Protein AF-A0A0N4UWR4-F1 (afdb_monomer)

Sequence (486 aa):
MHAILGYVKGESNFTDGTDIEYLQMYGLVGSEDEMSLEKPCYGIFPELVDRVPCSDSEFQVHVCRSNALYTENLALHYEKTNKKCPAPPIGFNDYKSIRAIAAEYSASEYCIYKFEEVDYESGIWFNKFEALCQKVNGNLLSVGNKEEDVFLRELLFPSFQSERKMTGITRIPLGLIYYNGEVFDFTDGTGGEYVVKQVLMNNPMRLSDTYDSNRDYYQMVRCGKEHTTAVCKVPLPSREVNNTTACLLPNSEEYYAYSALINVDHGKEFYCLYDAEFLKPRSMKEAEQFCQNDFHGHLLSVGNRYELNFLSNYLFESYASMKTSSKLYDARPLGVLRTENETAYTDKITDVKYTLYREENELNVLDYDGQCLILARHSKMQRDPLIAWPVTLSIFGLLIICFRYTLTKKTLLQPVYYRCFSAVYYASVPEEGLRKRGRSKSTMDDLTSRASQYTTTETEFETVNEEFYTDDKENGSRSERSNEDI

InterPro domains:
  IPR016186 C-type lectin-like/link domain superfamily [G3DSA:3.10.100.10] (262-385)
  IPR016187 C-type lectin fold [SSF56436] (110-234)
  IPR016187 C-type lectin fold [SSF56436] (279-377)

Foldseek 3Di:
DKEWFQDWPPDQARPVRHGCVVCVVVVQRDPDDPDDPFIWTWMDDPPDIHTHGPPDPPHPDYDDDPPPPPLVVQVVVQVVPPDDQDDQDPPLVQFPDWDWTWDDDPHFTKIKTKTFGDDDPAFDFQVVLQVVLVSSVWGFADDQADVSLVVVLCVVQPDDDPPPPVPDWAKEWGQWDDDDHDTAAGPGFHGRVRLVVQACVVDVPAADWIDTNPPSHTDHDPRRDHHRMTMTIHTRQDDDPPPPPDQDDDDDPFWDKDWDWDAPPRNPDTDIDIDIGGPDDDDQVVVQVCCCPRRVHGFADDQDDVSLVVCCVPVDDDLVVVVVDPDQKDKGWGQWFDDPVDIDGPRNPGDCVRVVVCCVPHDQWDDDPVGTIMRMDGSVVPPPVVVVVVLVVVLVVLVVVLVVVPVVDPDDDPPSVVVSVVVSVVVPDDPVNVVVVPDDPVVVVVVVVVVVVVVVPPPPPPDDDDDDDDDDDDDDDDDDDDDDDD

Radius of gyration: 32.67 Å; Cα contacts (8 Å, |Δi|>4): 574; chains: 1; bounding box: 105×72×72 Å

Mean predicted aligned error: 18.52 Å

Organism: Enterobius vermicularis (NCBI:txid51028)

Structure (mmCIF, N/CA/C/O backbone):
data_AF-A0A0N4UWR4-F1
#
_entry.id   AF-A0A0N4UWR4-F1
#
loop_
_atom_site.group_PDB
_atom_site.id
_atom_site.type_symbol
_atom_site.label_atom_id
_atom_site.label_alt_id
_atom_site.label_comp_id
_atom_site.label_asym_id
_atom_site.label_entity_id
_atom_site.label_seq_id
_atom_site.pdbx_PDB_ins_code
_atom_site.Cartn_x
_atom_site.Cartn_y
_atom_site.Cartn_z
_atom_site.occupancy
_atom_site.B_iso_or_equiv
_atom_site.auth_seq_id
_atom_site.auth_comp_id
_atom_site.auth_asym_id
_atom_site.auth_atom_id
_atom_site.pdbx_PDB_model_num
ATOM 1 N N . MET A 1 1 ? 37.417 24.104 -13.036 1.00 53.06 1 MET A N 1
ATOM 2 C CA . MET A 1 1 ? 37.926 22.747 -13.333 1.00 53.06 1 MET A CA 1
ATOM 3 C C . MET A 1 1 ? 37.231 22.321 -14.608 1.00 53.06 1 MET A C 1
ATOM 5 O O . MET A 1 1 ? 36.008 22.324 -14.610 1.00 53.06 1 MET A O 1
ATOM 9 N N . HIS A 1 2 ? 37.981 22.099 -15.685 1.00 58.38 2 HIS A N 1
ATOM 10 C CA . HIS A 1 2 ? 37.430 21.878 -17.025 1.00 58.38 2 HIS A CA 1
ATOM 11 C C . HIS A 1 2 ? 37.670 20.426 -17.430 1.00 58.38 2 HIS A C 1
ATOM 13 O O . HIS A 1 2 ? 38.768 19.906 -17.219 1.00 58.38 2 HIS A O 1
ATOM 19 N N . ALA A 1 3 ? 36.650 19.785 -17.990 1.00 63.19 3 ALA A N 1
ATOM 20 C CA . ALA A 1 3 ? 36.700 18.399 -18.439 1.00 63.19 3 ALA A CA 1
ATOM 21 C C . ALA A 1 3 ? 36.298 18.316 -19.912 1.00 63.19 3 ALA A C 1
ATOM 23 O O . ALA A 1 3 ? 35.314 18.936 -20.308 1.00 63.19 3 ALA A O 1
ATOM 24 N N . ILE A 1 4 ? 37.020 17.534 -20.715 1.00 67.19 4 ILE A N 1
ATOM 25 C CA . ILE A 1 4 ? 36.624 17.263 -22.104 1.00 67.19 4 ILE A CA 1
ATOM 26 C C . ILE A 1 4 ? 35.508 16.214 -22.103 1.00 67.19 4 ILE A C 1
ATOM 28 O O . ILE A 1 4 ? 35.679 15.123 -21.556 1.00 67.19 4 ILE A O 1
ATOM 32 N N . LEU A 1 5 ? 34.393 16.520 -22.765 1.00 68.12 5 LEU A N 1
ATOM 33 C CA . LEU A 1 5 ? 33.488 15.502 -23.282 1.00 68.12 5 LEU A CA 1
ATOM 34 C C . LEU A 1 5 ? 34.147 14.873 -24.503 1.00 68.12 5 LEU A C 1
ATOM 36 O O . LEU A 1 5 ? 34.461 15.569 -25.470 1.00 68.12 5 LEU A O 1
ATOM 40 N N . GLY A 1 6 ? 34.335 13.556 -24.478 1.00 69.88 6 GLY A N 1
ATOM 41 C CA . GLY A 1 6 ? 34.806 12.814 -25.641 1.00 69.88 6 GLY A CA 1
ATOM 42 C C . GLY A 1 6 ? 33.752 12.822 -26.744 1.00 69.88 6 GLY A C 1
ATOM 43 O O . GLY A 1 6 ? 32.998 11.870 -26.866 1.00 69.88 6 GLY A O 1
ATOM 44 N N . TYR A 1 7 ? 33.662 13.895 -27.526 1.00 69.00 7 TYR A N 1
ATOM 45 C CA . TYR A 1 7 ? 32.809 14.002 -28.706 1.00 69.00 7 TYR A CA 1
ATOM 46 C C . TYR A 1 7 ? 33.581 14.682 -29.839 1.00 69.00 7 TYR A C 1
ATOM 48 O O . TYR A 1 7 ? 34.192 15.734 -29.646 1.00 69.00 7 TYR A O 1
ATOM 56 N N . VAL A 1 8 ? 33.550 14.072 -31.025 1.00 65.69 8 VAL A N 1
ATOM 57 C CA . VAL A 1 8 ? 34.263 14.532 -32.220 1.00 65.69 8 VAL A CA 1
ATOM 58 C C . VAL A 1 8 ? 33.246 15.054 -33.239 1.00 65.69 8 VAL A C 1
ATOM 60 O O . VAL A 1 8 ? 32.383 14.301 -33.692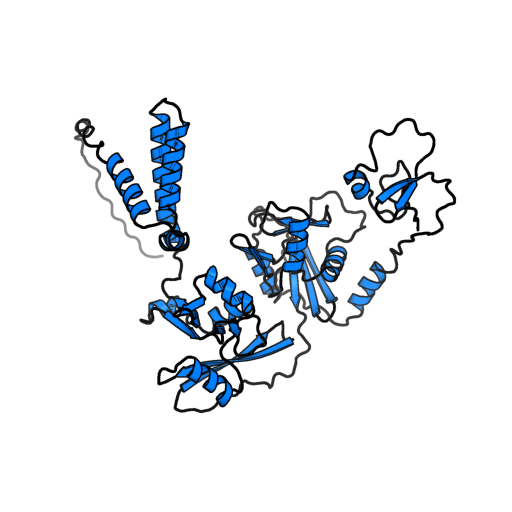 1.00 65.69 8 VAL A O 1
ATOM 63 N N . LYS A 1 9 ? 33.356 16.331 -33.651 1.00 63.97 9 LYS A N 1
ATOM 64 C CA . LYS A 1 9 ? 32.460 16.918 -34.673 1.00 63.97 9 LYS A CA 1
ATOM 65 C C . LYS A 1 9 ? 32.416 16.036 -35.929 1.00 63.97 9 LYS A C 1
ATOM 67 O O . LYS A 1 9 ? 33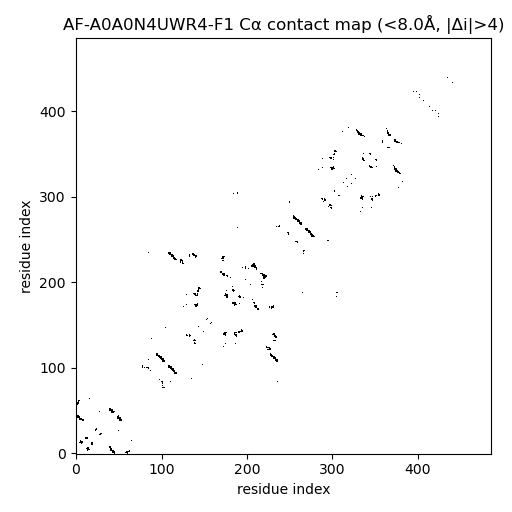.444 15.811 -36.579 1.00 63.97 9 LYS A O 1
ATOM 72 N N . GLY A 1 10 ? 31.202 15.609 -36.281 1.00 67.38 10 GLY A N 1
ATOM 73 C CA . GLY A 1 10 ? 30.898 14.771 -37.444 1.00 67.38 10 GLY A CA 1
ATOM 74 C C . GLY A 1 10 ? 30.574 13.310 -37.119 1.00 67.38 10 GLY A C 1
ATOM 75 O O . GLY A 1 10 ? 30.128 12.598 -38.012 1.00 67.38 10 GLY A O 1
ATOM 76 N N . GLU A 1 11 ? 30.756 12.866 -35.874 1.00 72.94 11 GLU A N 1
ATOM 77 C CA . GLU A 1 11 ? 30.275 11.557 -35.414 1.00 72.94 11 GLU A CA 1
ATOM 78 C C . GLU A 1 11 ? 28.855 11.675 -34.830 1.00 72.94 11 GLU A C 1
ATOM 80 O O . GLU A 1 11 ? 28.430 12.760 -34.418 1.00 72.94 11 GLU A O 1
ATOM 85 N N . SER A 1 12 ? 28.105 10.569 -34.816 1.00 71.31 12 SER A N 1
ATOM 86 C CA . SER A 1 12 ? 26.769 10.481 -34.201 1.00 71.31 12 SER A CA 1
ATOM 87 C C . SER A 1 12 ? 26.813 10.185 -32.700 1.00 71.31 12 SER A C 1
ATOM 89 O O . SER A 1 12 ? 25.790 10.266 -32.031 1.00 71.31 12 SER A O 1
ATOM 91 N N . ASN A 1 13 ? 27.981 9.818 -32.173 1.00 75.06 13 ASN A N 1
ATOM 92 C CA . ASN A 1 13 ? 28.151 9.315 -30.816 1.00 75.06 13 ASN A CA 1
ATOM 93 C C . ASN A 1 13 ? 29.318 10.046 -30.132 1.00 75.06 13 ASN A C 1
ATOM 95 O O . ASN A 1 13 ? 30.238 10.540 -30.787 1.00 75.06 13 ASN A O 1
ATOM 99 N N . PHE A 1 14 ? 29.309 10.061 -28.803 1.00 79.56 14 PHE A N 1
ATOM 100 C CA . PHE A 1 14 ? 30.506 10.269 -27.996 1.00 79.56 14 PHE A CA 1
ATOM 101 C C . PHE A 1 14 ? 31.520 9.131 -28.244 1.00 79.56 14 PHE A C 1
ATOM 103 O O . PHE A 1 14 ? 31.158 8.018 -28.628 1.00 79.56 14 PHE A O 1
ATOM 110 N N . THR A 1 15 ? 32.799 9.368 -27.952 1.00 72.38 15 THR A N 1
ATOM 111 C CA . THR A 1 15 ? 33.900 8.398 -28.093 1.00 72.38 15 THR A CA 1
ATOM 112 C C . THR A 1 15 ? 33.781 7.194 -27.151 1.00 72.38 15 THR A C 1
ATOM 114 O O . THR A 1 15 ? 34.533 6.235 -27.300 1.00 72.38 15 THR A O 1
ATOM 117 N N . ASP A 1 16 ? 32.872 7.233 -26.168 1.00 67.44 16 ASP A N 1
ATOM 118 C CA . ASP A 1 16 ? 32.502 6.084 -25.324 1.00 67.44 16 ASP A CA 1
ATOM 119 C C . ASP A 1 16 ? 31.336 5.251 -25.904 1.00 67.44 16 ASP A C 1
ATOM 121 O O . ASP A 1 16 ? 30.932 4.255 -25.302 1.00 67.44 16 ASP A O 1
ATOM 125 N N . GLY A 1 17 ? 30.806 5.648 -27.066 1.00 66.88 17 GLY A N 1
ATOM 126 C CA . GLY A 1 17 ? 29.684 5.019 -27.759 1.00 66.88 17 GLY A CA 1
ATOM 127 C C . GLY A 1 17 ? 28.301 5.577 -27.404 1.00 66.88 17 GLY A C 1
ATOM 128 O O . GLY A 1 17 ? 27.335 5.187 -28.060 1.00 66.88 17 GLY A O 1
ATOM 129 N N . THR A 1 18 ? 28.178 6.481 -26.426 1.00 70.88 18 THR A N 1
ATOM 130 C CA . THR A 1 18 ? 26.892 7.097 -26.036 1.00 70.88 18 THR A CA 1
ATOM 131 C C . THR A 1 18 ? 26.340 7.992 -27.153 1.00 70.88 18 THR A C 1
ATOM 133 O O . THR A 1 18 ? 27.110 8.629 -27.866 1.00 70.88 18 THR A O 1
ATOM 136 N N . ASP A 1 19 ? 25.018 8.068 -27.315 1.00 73.75 19 ASP A N 1
ATOM 137 C CA . ASP A 1 19 ? 24.369 8.961 -28.289 1.00 73.75 19 ASP A CA 1
ATOM 138 C C . ASP A 1 19 ? 24.521 10.447 -27.892 1.00 73.75 19 ASP A C 1
ATOM 140 O O . ASP A 1 19 ? 24.552 10.788 -26.707 1.00 73.75 19 ASP A O 1
ATOM 144 N N . ILE A 1 20 ? 24.610 11.338 -28.882 1.00 74.81 20 ILE A N 1
ATOM 145 C CA . ILE A 1 20 ? 24.689 12.795 -28.704 1.00 74.81 20 ILE A CA 1
ATOM 146 C C . ILE A 1 20 ? 23.323 13.498 -28.707 1.00 74.81 20 ILE A C 1
ATOM 148 O O . ILE A 1 20 ? 23.298 14.727 -28.611 1.00 74.81 20 ILE A O 1
ATOM 152 N N . GLU A 1 21 ? 22.201 12.772 -28.804 1.00 76.75 21 GLU A N 1
ATOM 153 C CA . GLU A 1 21 ? 20.834 13.329 -28.846 1.00 76.75 21 GLU A CA 1
ATOM 154 C C . GLU A 1 21 ? 20.585 14.381 -27.743 1.00 76.75 21 GLU A C 1
ATOM 156 O O . GLU A 1 21 ? 19.974 15.418 -28.000 1.00 76.75 21 GLU A O 1
ATOM 161 N N . TYR A 1 22 ? 21.162 14.202 -26.546 1.00 70.31 22 TYR A N 1
ATOM 162 C CA . TYR A 1 22 ? 21.140 15.215 -25.481 1.00 70.31 22 TYR A CA 1
ATOM 163 C C . TYR A 1 22 ? 21.745 16.561 -25.928 1.00 70.31 22 TYR A C 1
ATOM 165 O O . TYR A 1 22 ? 21.108 17.602 -25.787 1.00 70.31 22 TYR A O 1
ATOM 173 N N . LEU A 1 23 ? 22.948 16.573 -26.517 1.00 71.81 23 LEU A N 1
ATOM 174 C CA . LEU A 1 23 ? 23.588 17.808 -27.000 1.00 71.81 23 LEU A CA 1
ATOM 175 C C . LEU A 1 23 ? 22.849 18.423 -28.201 1.00 71.81 23 LEU A C 1
ATOM 177 O O . LEU A 1 23 ? 22.850 19.646 -28.360 1.00 71.81 23 LEU A O 1
ATOM 181 N N . GLN A 1 24 ? 22.209 17.596 -29.032 1.00 76.19 24 GLN A N 1
ATOM 182 C CA . GLN A 1 24 ? 21.357 18.059 -30.133 1.00 76.19 24 GLN A CA 1
ATOM 183 C C . GLN A 1 24 ? 20.080 18.733 -29.609 1.00 76.19 24 GLN A C 1
ATOM 185 O O . GLN A 1 24 ? 19.712 19.802 -30.091 1.00 76.19 24 GLN A O 1
ATOM 190 N N . MET A 1 25 ? 19.440 18.166 -28.579 1.00 71.06 25 MET A N 1
ATOM 191 C CA . MET A 1 25 ? 18.219 18.705 -27.966 1.00 71.06 25 MET A CA 1
ATOM 192 C C . MET A 1 25 ? 18.419 20.112 -27.377 1.00 71.06 25 MET A C 1
ATOM 194 O O . MET A 1 25 ? 17.512 20.939 -27.452 1.00 71.06 25 MET A O 1
ATOM 198 N N . TYR A 1 26 ? 19.609 20.411 -26.843 1.00 72.06 26 TYR A N 1
ATOM 199 C CA . TYR A 1 26 ? 19.977 21.753 -26.365 1.00 72.06 26 TYR A CA 1
ATOM 200 C C . TYR A 1 26 ? 20.550 22.676 -27.458 1.00 72.06 26 TYR A C 1
ATOM 202 O O . TYR A 1 26 ? 20.992 23.781 -27.152 1.00 72.06 26 TYR A O 1
ATOM 210 N N . GLY A 1 27 ? 20.556 22.255 -28.729 1.00 74.62 27 GLY A N 1
ATOM 211 C CA . GLY A 1 27 ? 21.042 23.060 -29.856 1.00 74.62 27 GLY A CA 1
ATOM 212 C C . GLY A 1 27 ? 22.559 23.283 -29.887 1.00 74.62 27 GLY A C 1
ATOM 213 O O . GLY A 1 27 ? 23.040 24.097 -30.671 1.00 74.62 27 GLY A O 1
ATOM 214 N N . LEU A 1 28 ? 23.330 22.566 -29.060 1.00 71.31 28 LEU A N 1
ATOM 215 C CA . LEU A 1 28 ? 24.791 22.702 -28.981 1.00 71.31 28 LEU A CA 1
ATOM 216 C C . LEU A 1 28 ? 25.479 22.098 -30.219 1.00 71.31 28 LEU A C 1
ATOM 218 O O . LEU A 1 28 ? 26.518 22.590 -30.674 1.00 71.31 28 LEU A O 1
ATOM 222 N N . VAL A 1 29 ? 24.858 21.068 -30.803 1.00 70.75 29 VAL A N 1
ATOM 223 C CA . VAL A 1 29 ? 25.260 20.425 -32.061 1.00 70.75 29 VAL A CA 1
ATOM 224 C C . VAL A 1 29 ? 24.247 20.788 -33.150 1.00 70.75 29 VAL A C 1
ATOM 226 O O . VAL A 1 29 ? 23.205 20.150 -33.280 1.00 70.75 29 VAL A O 1
ATOM 229 N N . GLY A 1 30 ? 24.547 21.836 -33.920 1.00 64.88 30 GLY A N 1
ATOM 230 C CA . GLY A 1 30 ? 23.745 22.251 -35.073 1.00 64.88 30 GLY A CA 1
ATOM 231 C C . GLY A 1 30 ? 24.026 21.404 -36.318 1.00 64.88 30 GLY A C 1
ATOM 232 O O . GLY A 1 30 ? 25.140 20.915 -36.508 1.00 64.88 30 GLY A O 1
ATOM 233 N N . SER A 1 31 ? 23.024 21.259 -37.189 1.00 57.06 31 SER A N 1
ATOM 234 C CA . SER A 1 31 ? 23.149 20.561 -38.479 1.00 57.06 31 SER A CA 1
ATOM 235 C C . SER A 1 31 ? 23.891 21.367 -39.553 1.00 57.06 31 SER A C 1
ATOM 237 O O . SER A 1 31 ? 24.333 20.792 -40.543 1.00 57.06 31 SER A O 1
ATOM 239 N N . GLU A 1 32 ? 24.029 22.682 -39.367 1.00 59.81 32 GLU A N 1
ATOM 240 C CA . GLU A 1 32 ? 24.576 23.624 -40.351 1.00 59.81 32 GLU A CA 1
ATOM 241 C C . GLU A 1 32 ? 25.617 24.550 -39.694 1.00 59.81 32 GLU A C 1
ATOM 243 O O . GLU A 1 32 ? 25.347 25.703 -39.378 1.00 59.81 32 GLU A O 1
ATOM 248 N N . ASP A 1 33 ? 26.827 24.027 -39.483 1.00 51.91 33 ASP A N 1
ATOM 249 C CA . ASP A 1 33 ? 28.026 24.807 -39.129 1.00 51.91 33 ASP A CA 1
ATOM 250 C C . ASP A 1 33 ? 29.119 24.553 -40.182 1.00 51.91 33 ASP A C 1
ATOM 252 O O . ASP A 1 33 ? 30.135 23.881 -39.931 1.00 51.91 33 ASP A O 1
ATOM 256 N N . GLU A 1 34 ? 28.872 25.062 -41.392 1.00 56.25 34 GLU A N 1
ATOM 257 C CA . GLU A 1 34 ? 29.890 25.216 -42.431 1.00 56.25 34 GLU A CA 1
ATOM 258 C C . GLU A 1 34 ? 30.896 26.322 -42.042 1.00 56.25 34 GLU A C 1
ATOM 260 O O . GLU A 1 34 ? 30.560 27.288 -41.364 1.00 56.25 34 GLU A O 1
ATOM 265 N N . MET A 1 35 ? 32.138 26.201 -42.525 1.00 50.44 35 MET A N 1
ATOM 266 C CA . MET A 1 35 ? 33.212 27.214 -42.446 1.00 50.44 35 MET A CA 1
ATOM 267 C C . MET A 1 35 ? 34.033 27.380 -41.141 1.00 50.44 35 MET A C 1
ATOM 269 O O . MET A 1 35 ? 34.811 28.331 -41.061 1.00 50.44 35 MET A O 1
ATOM 273 N N . SER A 1 36 ? 34.039 26.425 -40.197 1.00 56.59 36 SER A N 1
ATOM 274 C CA . SER A 1 36 ? 35.201 26.250 -39.290 1.00 56.59 36 SER A CA 1
ATOM 275 C C . SER A 1 36 ? 36.081 25.081 -39.754 1.00 56.59 36 SER A C 1
ATOM 277 O O . SER A 1 36 ? 35.636 23.935 -39.793 1.00 56.59 36 SER A O 1
ATOM 279 N N . LEU A 1 37 ? 37.337 25.364 -40.125 1.00 58.34 37 LEU A N 1
ATOM 280 C CA . LEU A 1 37 ? 38.308 24.342 -40.563 1.00 58.34 37 LEU A CA 1
ATOM 281 C C . LEU A 1 37 ? 38.818 23.465 -39.410 1.00 58.34 37 LEU A C 1
ATOM 283 O O . LEU A 1 37 ? 39.230 22.328 -39.633 1.00 58.34 37 LEU A O 1
ATOM 287 N N . GLU A 1 38 ? 38.767 23.974 -38.181 1.00 64.88 38 GLU A N 1
ATOM 288 C CA . GLU A 1 38 ? 39.069 23.199 -36.982 1.00 64.88 38 GLU A CA 1
ATOM 289 C C . GLU A 1 38 ? 37.813 22.472 -36.492 1.00 64.88 38 GLU A C 1
ATOM 291 O O . GLU A 1 38 ? 36.717 23.044 -36.429 1.00 64.88 38 GLU A O 1
ATOM 296 N N . LYS A 1 39 ? 37.978 21.189 -36.146 1.00 61.03 39 LYS A N 1
ATOM 297 C CA . LYS A 1 39 ? 36.947 20.407 -35.461 1.00 61.03 39 LYS A CA 1
ATOM 298 C C . LYS A 1 39 ? 36.901 20.864 -33.994 1.00 61.03 39 LYS A C 1
ATOM 300 O O . LYS A 1 39 ? 37.910 20.696 -33.309 1.00 61.03 39 LYS A O 1
ATOM 305 N N . PRO A 1 40 ? 35.780 21.414 -33.496 1.00 68.44 40 PRO A N 1
ATOM 306 C CA . PRO A 1 40 ? 35.616 21.679 -32.079 1.00 68.44 40 PRO A CA 1
ATOM 307 C C . PRO A 1 40 ? 35.447 20.359 -31.321 1.00 68.44 40 PRO A C 1
ATOM 309 O O . PRO A 1 40 ? 34.749 19.446 -31.775 1.00 68.44 40 PRO A O 1
ATOM 312 N N . CYS A 1 41 ? 36.071 20.308 -30.154 1.00 75.25 41 CYS A N 1
ATOM 313 C CA . CYS A 1 41 ? 35.730 19.399 -29.073 1.00 75.25 41 CYS A CA 1
ATOM 314 C C . CYS A 1 41 ? 34.669 20.084 -28.194 1.00 75.25 41 CYS A C 1
ATOM 316 O O . CYS A 1 41 ? 34.337 21.253 -28.408 1.00 75.25 41 CYS A O 1
ATOM 318 N N . TYR A 1 42 ? 34.127 19.374 -27.206 1.00 74.44 42 TYR A N 1
ATOM 319 C CA . TYR A 1 42 ? 33.160 19.941 -26.263 1.00 74.44 42 TYR A CA 1
ATOM 320 C C . TYR A 1 42 ? 33.690 19.801 -24.835 1.00 74.44 42 TYR A C 1
ATOM 322 O O . TYR A 1 42 ? 34.235 18.762 -24.469 1.00 74.44 42 TYR A O 1
ATOM 330 N N . GLY A 1 43 ? 33.562 20.856 -24.034 1.00 75.25 43 GLY A N 1
ATOM 331 C CA . GLY A 1 43 ? 34.021 20.906 -22.648 1.00 75.25 43 GLY A CA 1
ATOM 332 C C . GLY A 1 43 ? 32.858 21.064 -21.674 1.00 75.25 43 GLY A C 1
ATOM 333 O O . GLY A 1 43 ? 31.920 21.809 -21.952 1.00 75.25 43 GLY A O 1
ATOM 334 N N . ILE A 1 44 ? 32.929 20.391 -20.522 1.00 72.50 44 ILE A N 1
ATOM 335 C CA . ILE A 1 44 ? 32.070 20.675 -19.367 1.00 72.50 44 ILE A CA 1
ATOM 336 C C . ILE A 1 44 ? 32.733 21.756 -18.514 1.00 72.50 44 ILE A C 1
ATOM 338 O O . ILE A 1 44 ? 33.863 21.598 -18.036 1.00 72.50 44 ILE A O 1
ATOM 342 N N . PHE A 1 45 ? 31.976 22.819 -18.277 1.00 73.88 45 PHE A N 1
ATOM 343 C CA . PHE A 1 45 ? 32.249 23.886 -17.325 1.00 73.88 45 PHE A CA 1
ATOM 344 C C . PHE A 1 45 ? 31.208 23.811 -16.189 1.00 73.88 45 PHE A C 1
ATOM 346 O O . PHE A 1 45 ? 30.182 23.153 -16.355 1.00 73.88 45 PHE A O 1
ATOM 353 N N . PRO A 1 46 ? 31.425 24.459 -15.026 1.00 64.25 46 PRO A N 1
ATOM 354 C CA . PRO A 1 46 ? 30.570 24.272 -13.844 1.00 64.25 46 PRO A CA 1
ATOM 355 C C . PRO A 1 46 ? 29.063 24.509 -14.041 1.00 64.25 46 PRO A C 1
ATOM 357 O O . PRO A 1 46 ? 28.272 23.960 -13.281 1.00 64.25 46 PRO A O 1
ATOM 360 N N . GLU A 1 47 ? 28.672 25.305 -15.042 1.00 65.00 47 GLU A N 1
ATOM 361 C CA . GLU A 1 47 ? 27.274 25.685 -15.307 1.00 65.00 47 GLU A CA 1
ATOM 362 C C . GLU A 1 47 ? 26.847 25.487 -16.778 1.00 65.00 47 GLU A C 1
ATOM 364 O O . GLU A 1 47 ? 25.696 25.752 -17.119 1.00 65.00 47 GLU A O 1
ATOM 369 N N . LEU A 1 48 ? 27.745 25.037 -17.667 1.00 74.88 48 LEU A N 1
ATOM 370 C CA . LEU A 1 48 ? 27.486 24.965 -19.113 1.00 74.88 48 LEU A CA 1
ATOM 371 C C . LEU A 1 48 ? 28.369 23.935 -19.836 1.00 74.88 48 LEU A C 1
ATOM 373 O O . LEU A 1 48 ? 29.448 23.575 -19.367 1.00 74.88 48 LEU A O 1
ATOM 377 N N . VAL A 1 49 ? 27.911 23.489 -21.006 1.00 74.81 49 VAL A N 1
ATOM 378 C CA . VAL A 1 49 ? 28.698 22.704 -21.969 1.00 74.81 49 VAL A CA 1
ATOM 379 C C . VAL A 1 49 ? 28.948 23.585 -23.188 1.00 74.81 49 VAL A C 1
ATOM 381 O O . VAL A 1 49 ? 27.986 24.087 -23.764 1.00 74.81 49 VAL A O 1
ATOM 384 N N . ASP A 1 50 ? 30.209 23.762 -23.581 1.00 76.06 50 ASP A N 1
ATOM 385 C CA . ASP A 1 50 ? 30.589 24.653 -24.689 1.00 76.06 50 ASP A CA 1
ATOM 386 C C . ASP A 1 50 ? 31.576 24.000 -25.663 1.00 76.06 50 ASP A C 1
ATOM 388 O O . ASP A 1 50 ? 32.210 22.985 -25.360 1.00 76.06 50 ASP A O 1
ATOM 392 N N . ARG A 1 51 ? 31.706 24.603 -26.844 1.00 74.94 51 ARG A N 1
ATOM 393 C CA . ARG A 1 51 ? 32.661 24.240 -27.890 1.00 74.94 51 ARG A CA 1
ATOM 394 C C . ARG A 1 51 ? 34.041 24.786 -27.549 1.00 74.94 51 ARG A C 1
ATOM 396 O O . ARG A 1 51 ? 34.202 25.960 -27.237 1.00 74.94 51 ARG A O 1
ATOM 403 N N . VAL A 1 52 ? 35.048 23.934 -27.668 1.00 74.31 52 VAL A N 1
ATOM 404 C CA . VAL A 1 52 ? 36.434 24.226 -27.285 1.00 74.31 52 VAL A CA 1
ATOM 405 C C . VAL A 1 52 ? 37.397 23.711 -28.360 1.00 74.31 52 VAL A C 1
ATOM 407 O O . VAL A 1 52 ? 37.098 22.698 -29.005 1.00 74.31 52 VAL A O 1
ATOM 410 N N . PRO A 1 53 ? 38.549 24.361 -28.605 1.00 75.94 53 PRO A N 1
ATOM 411 C CA . PRO A 1 53 ? 39.537 23.833 -29.541 1.00 75.94 53 PRO A CA 1
ATOM 412 C C . PRO A 1 53 ? 40.057 22.474 -29.054 1.00 75.94 53 PRO A C 1
ATOM 414 O O . PRO A 1 53 ? 40.494 22.346 -27.914 1.00 75.94 53 PRO A O 1
ATOM 417 N N . CYS A 1 54 ? 40.066 21.446 -29.910 1.00 71.31 54 CYS A N 1
ATOM 418 C CA . CYS A 1 54 ? 40.632 20.137 -29.539 1.00 71.31 54 CYS A CA 1
ATOM 419 C C . CYS A 1 54 ? 42.152 20.174 -29.266 1.00 71.31 54 CYS A C 1
ATOM 421 O O . CYS A 1 54 ? 42.710 19.204 -28.762 1.00 71.31 54 CYS A O 1
ATOM 423 N N . SER A 1 55 ? 42.827 21.261 -29.646 1.00 74.38 55 SER A N 1
ATOM 424 C CA . SER A 1 55 ? 44.252 21.524 -29.421 1.00 74.38 55 SER A CA 1
ATOM 425 C C . SER A 1 55 ? 44.547 22.247 -28.101 1.00 74.38 55 SER A C 1
ATOM 427 O O . SER A 1 55 ? 45.716 22.492 -27.800 1.00 74.38 55 SER A O 1
ATOM 429 N N . ASP A 1 56 ? 43.519 22.612 -27.331 1.00 68.38 56 ASP A N 1
ATOM 430 C CA . ASP A 1 56 ? 43.681 23.383 -26.104 1.00 68.38 56 ASP A CA 1
ATOM 431 C C . ASP A 1 56 ? 44.299 22.529 -24.980 1.00 68.38 56 ASP A C 1
ATOM 433 O O . ASP A 1 56 ? 43.864 21.410 -24.699 1.00 68.38 56 ASP A O 1
ATOM 437 N N . SER A 1 57 ? 45.344 23.059 -24.340 1.00 66.44 57 SER A N 1
ATOM 438 C CA . SER A 1 57 ? 46.107 22.354 -23.302 1.00 66.44 57 SER A CA 1
ATOM 439 C C . SER A 1 57 ? 45.595 22.611 -21.878 1.00 66.44 57 SER A C 1
ATOM 441 O O . SER A 1 57 ? 46.129 22.041 -20.926 1.00 66.44 57 SER A O 1
ATOM 443 N N . GLU A 1 58 ? 44.537 23.413 -21.709 1.00 61.94 58 GLU A N 1
ATOM 444 C CA . GLU A 1 58 ? 43.966 23.744 -20.393 1.00 61.94 58 GLU A CA 1
ATOM 445 C C . GLU A 1 58 ? 43.178 22.599 -19.716 1.00 61.94 58 GLU A C 1
ATOM 447 O O . GLU A 1 58 ? 42.843 22.678 -18.528 1.00 61.94 58 GLU A O 1
ATOM 452 N N . PHE A 1 59 ? 42.904 21.499 -20.423 1.00 61.50 59 PHE A N 1
ATOM 453 C CA . PHE A 1 59 ? 42.143 20.363 -19.895 1.00 61.50 59 PHE A CA 1
ATOM 454 C C . PHE A 1 59 ? 42.980 19.427 -19.015 1.00 61.50 59 PHE A C 1
ATOM 456 O O . PHE A 1 59 ? 43.473 18.388 -19.445 1.00 61.50 59 PHE A O 1
ATOM 463 N N . GLN A 1 60 ? 43.079 19.774 -17.732 1.00 55.19 60 GLN A N 1
ATOM 464 C CA . GLN A 1 60 ? 43.801 18.986 -16.724 1.00 55.19 60 GLN A CA 1
ATOM 465 C C . GLN A 1 60 ? 43.029 17.760 -16.193 1.00 55.19 60 GLN A C 1
ATOM 467 O O . GLN A 1 60 ? 43.576 17.001 -15.394 1.00 55.19 60 GLN A O 1
ATOM 472 N N . VAL A 1 61 ? 41.761 17.564 -16.583 1.00 51.00 61 VAL A N 1
ATOM 473 C CA . VAL A 1 61 ? 40.901 16.490 -16.056 1.00 51.00 61 VAL A CA 1
ATOM 474 C C . VAL A 1 61 ? 40.367 15.604 -17.178 1.00 51.00 61 VAL A C 1
ATOM 476 O O . VAL A 1 61 ? 39.514 16.007 -17.969 1.00 51.00 61 VAL A O 1
ATOM 479 N N . HIS A 1 62 ? 40.836 14.356 -17.195 1.00 56.59 62 HIS A N 1
ATOM 480 C CA . HIS A 1 62 ? 40.287 13.291 -18.028 1.00 56.59 62 HIS A CA 1
ATOM 481 C C . HIS A 1 62 ? 39.082 12.648 -17.331 1.00 56.59 62 HIS A C 1
ATOM 483 O O . HIS A 1 62 ? 39.205 12.149 -16.212 1.00 56.59 62 HIS A O 1
ATOM 489 N N . VAL A 1 63 ? 37.927 12.625 -17.998 1.00 53.34 63 VAL A N 1
ATOM 490 C CA . VAL A 1 63 ? 36.728 11.924 -17.518 1.00 53.34 63 VAL A CA 1
ATOM 491 C C . VAL A 1 63 ? 36.612 10.597 -18.259 1.00 53.34 63 VAL A C 1
ATOM 493 O O . VAL A 1 63 ? 36.185 10.543 -19.408 1.00 53.34 63 VAL A O 1
ATOM 496 N N . CYS A 1 64 ? 37.014 9.514 -17.595 1.00 51.50 64 CYS A N 1
ATOM 497 C CA . CYS A 1 64 ? 36.940 8.159 -18.136 1.00 51.50 64 CYS A CA 1
ATOM 498 C C . CYS A 1 64 ? 35.710 7.432 -17.579 1.00 51.50 64 CYS A C 1
ATOM 500 O O . CYS A 1 64 ? 35.604 7.230 -16.368 1.00 51.50 64 CYS A O 1
ATOM 502 N N . ARG A 1 65 ? 34.805 6.980 -18.453 1.00 53.28 65 ARG A N 1
ATOM 503 C CA . ARG A 1 65 ? 33.656 6.152 -18.066 1.00 53.28 65 ARG A CA 1
ATOM 504 C C . ARG A 1 65 ? 34.038 4.669 -18.076 1.00 53.28 65 ARG A C 1
ATOM 506 O O . ARG A 1 65 ? 34.317 4.100 -19.128 1.00 53.28 65 ARG A O 1
ATOM 513 N N . SER A 1 66 ? 34.029 4.025 -16.910 1.00 45.12 66 SER A N 1
ATOM 514 C CA . SER A 1 66 ? 34.250 2.576 -16.803 1.00 45.12 66 SER A CA 1
ATOM 515 C C . SER A 1 66 ? 32.954 1.806 -17.078 1.00 45.12 66 SER A C 1
ATOM 517 O O . SER A 1 66 ? 32.227 1.449 -16.154 1.00 45.12 66 SER A O 1
ATOM 519 N N . ASN A 1 67 ? 32.660 1.543 -18.354 1.00 48.06 67 ASN A N 1
ATOM 520 C CA . ASN A 1 67 ? 31.470 0.774 -18.750 1.00 48.06 67 ASN A CA 1
ATOM 521 C C . ASN A 1 67 ? 31.577 -0.740 -18.477 1.00 48.06 67 ASN A C 1
ATOM 523 O O . ASN A 1 67 ? 30.559 -1.420 -18.507 1.00 48.06 67 ASN A O 1
ATOM 527 N N . ALA A 1 68 ? 32.773 -1.273 -18.194 1.00 43.97 68 ALA A N 1
ATOM 528 C CA . ALA A 1 68 ? 32.968 -2.706 -17.943 1.00 43.97 68 ALA A CA 1
ATOM 529 C C . ALA A 1 68 ? 32.680 -3.116 -16.486 1.00 43.97 68 ALA A C 1
ATOM 531 O O . ALA A 1 68 ? 32.100 -4.166 -16.233 1.00 43.97 68 ALA A O 1
ATOM 532 N N . LEU A 1 69 ? 33.059 -2.285 -15.506 1.00 42.88 69 LEU A N 1
ATOM 533 C CA . LEU A 1 69 ? 33.013 -2.678 -14.091 1.00 42.88 69 LEU A CA 1
ATOM 534 C C . LEU A 1 69 ? 31.640 -2.538 -13.424 1.00 42.88 69 LEU A C 1
ATOM 536 O O . LEU A 1 69 ? 31.504 -3.016 -12.301 1.00 42.88 69 LEU A O 1
ATOM 540 N N . TYR A 1 70 ? 30.646 -1.904 -14.054 1.00 45.78 70 TYR A N 1
ATOM 541 C CA . TYR A 1 70 ? 29.313 -1.752 -13.455 1.00 45.78 70 TYR A CA 1
ATOM 542 C C . TYR A 1 70 ? 28.359 -2.869 -13.895 1.00 45.78 70 TYR A C 1
ATOM 544 O O . TYR A 1 70 ? 27.842 -3.593 -13.052 1.00 45.78 70 TYR A O 1
ATOM 552 N N . THR A 1 71 ? 28.210 -3.094 -15.202 1.00 48.84 71 THR A N 1
ATOM 553 C CA . THR A 1 71 ? 27.277 -4.083 -15.773 1.00 48.84 71 THR A CA 1
ATOM 554 C C . THR A 1 71 ? 27.700 -5.535 -15.541 1.00 48.84 71 THR A C 1
ATOM 556 O O . THR A 1 71 ? 26.855 -6.348 -15.163 1.00 48.84 71 THR A O 1
ATOM 559 N N . GLU A 1 72 ? 28.988 -5.879 -15.688 1.00 46.94 72 GLU A N 1
ATOM 560 C CA . GLU A 1 72 ? 29.463 -7.235 -15.358 1.00 46.94 72 GLU A CA 1
ATOM 561 C C . GLU A 1 72 ? 29.329 -7.519 -13.858 1.00 46.94 72 GLU A C 1
ATOM 563 O O . GLU A 1 72 ? 28.854 -8.590 -13.480 1.00 46.94 72 GLU A O 1
ATOM 568 N N . ASN A 1 73 ? 29.674 -6.555 -12.990 1.00 50.56 73 ASN A N 1
ATOM 569 C CA . ASN A 1 73 ? 29.510 -6.742 -11.549 1.00 50.56 73 ASN A CA 1
ATOM 570 C C . ASN A 1 73 ? 28.045 -6.771 -11.119 1.00 50.56 73 ASN A C 1
ATOM 572 O O . ASN A 1 73 ? 27.758 -7.555 -10.226 1.00 50.56 73 ASN A O 1
ATOM 576 N N . LEU A 1 74 ? 27.126 -6.005 -11.724 1.00 52.84 74 LEU A N 1
ATOM 577 C CA . LEU A 1 74 ? 25.693 -6.114 -11.419 1.00 52.84 74 LEU A CA 1
ATOM 578 C C . LEU A 1 74 ? 25.202 -7.537 -11.709 1.00 52.84 74 LEU A C 1
ATOM 580 O O . LEU A 1 74 ? 24.723 -8.213 -10.801 1.00 52.84 74 LEU A O 1
ATOM 584 N N . ALA A 1 75 ? 25.410 -8.043 -12.930 1.00 49.78 75 ALA A N 1
ATOM 585 C CA . ALA A 1 75 ? 25.015 -9.406 -13.297 1.00 49.78 75 ALA A CA 1
ATOM 586 C C . ALA A 1 75 ? 25.635 -10.473 -12.365 1.00 49.78 75 ALA A C 1
ATOM 588 O O . ALA A 1 75 ? 24.924 -11.351 -11.871 1.00 49.78 75 ALA A O 1
ATOM 589 N N . LEU A 1 76 ? 26.929 -10.343 -12.043 1.00 50.25 76 LEU A N 1
ATOM 590 C CA . LEU A 1 76 ? 27.637 -11.208 -11.088 1.00 50.25 76 LEU A CA 1
ATOM 591 C C . LEU A 1 76 ? 27.217 -11.010 -9.620 1.00 50.25 76 LEU A C 1
ATOM 593 O O . LEU A 1 76 ? 27.500 -11.881 -8.797 1.00 50.25 76 LEU A O 1
ATOM 597 N N . HIS A 1 77 ? 26.587 -9.891 -9.255 1.00 51.19 77 HIS A N 1
ATOM 598 C CA . HIS A 1 77 ? 26.021 -9.669 -7.922 1.00 51.19 77 HIS A CA 1
ATOM 599 C C . HIS A 1 77 ? 24.683 -10.400 -7.791 1.00 51.19 77 HIS A C 1
ATOM 601 O O . HIS A 1 77 ? 24.464 -11.102 -6.806 1.00 51.19 77 HIS A O 1
ATOM 607 N N . TYR A 1 78 ? 23.833 -10.330 -8.821 1.00 54.88 78 TYR A N 1
ATOM 608 C CA . TYR A 1 78 ? 22.529 -10.995 -8.817 1.00 54.88 78 TYR A CA 1
ATOM 609 C C . TYR A 1 78 ? 22.647 -12.525 -8.881 1.00 54.88 78 TYR A C 1
ATOM 611 O O . TYR A 1 78 ? 22.004 -13.207 -8.082 1.00 54.88 78 TYR A O 1
ATOM 619 N N . GLU A 1 79 ? 23.545 -13.083 -9.709 1.00 51.22 79 GLU A N 1
ATOM 620 C CA . GLU A 1 79 ? 23.823 -14.535 -9.706 1.00 51.22 79 GLU A CA 1
ATOM 621 C C . GLU A 1 79 ? 24.466 -15.045 -8.402 1.00 51.22 79 GLU A C 1
ATOM 623 O O . GLU A 1 79 ? 24.370 -16.234 -8.093 1.00 51.22 79 GLU A O 1
ATOM 628 N N . LYS A 1 80 ? 25.108 -14.177 -7.604 1.00 48.22 80 LYS A N 1
ATOM 629 C CA . LYS A 1 80 ? 25.679 -14.566 -6.300 1.00 48.22 80 LYS A CA 1
ATOM 630 C C . LYS A 1 80 ? 24.628 -14.799 -5.223 1.00 48.22 80 LYS A C 1
ATOM 632 O O . LYS A 1 80 ? 24.921 -15.489 -4.242 1.00 48.22 80 LYS A O 1
ATOM 637 N N . THR A 1 81 ? 23.413 -14.280 -5.388 1.00 55.53 81 THR A N 1
ATOM 638 C CA . THR A 1 81 ? 22.308 -14.690 -4.527 1.00 55.53 81 THR A CA 1
ATOM 639 C C . THR A 1 81 ? 21.898 -16.113 -4.925 1.00 55.53 81 THR A C 1
ATOM 641 O O . THR A 1 81 ? 21.333 -16.355 -5.985 1.00 55.53 81 THR A O 1
ATOM 644 N N . ASN A 1 82 ? 22.137 -17.103 -4.056 1.00 62.47 82 ASN A N 1
ATOM 645 C CA . ASN A 1 82 ? 21.679 -18.493 -4.268 1.00 62.47 82 ASN A CA 1
ATOM 646 C C . ASN A 1 82 ? 20.132 -18.638 -4.256 1.00 62.47 82 ASN A C 1
ATOM 648 O O . ASN A 1 82 ? 19.599 -19.749 -4.194 1.00 62.47 82 ASN A O 1
ATOM 652 N N . LYS A 1 83 ? 19.400 -17.518 -4.275 1.00 71.31 83 LYS A N 1
ATOM 653 C CA . LYS A 1 83 ? 17.946 -17.419 -4.218 1.00 71.31 83 LYS A CA 1
ATOM 654 C C . LYS A 1 83 ? 17.401 -17.471 -5.637 1.00 71.31 83 LYS A C 1
ATOM 656 O O . LYS A 1 83 ? 17.458 -16.506 -6.389 1.00 71.31 83 LYS A O 1
ATOM 661 N N . LYS A 1 84 ? 16.865 -18.629 -6.010 1.00 80.75 84 LYS A N 1
ATOM 662 C CA . LYS A 1 84 ? 16.144 -18.780 -7.274 1.00 80.75 84 LYS A CA 1
ATOM 663 C C . LYS A 1 84 ? 14.744 -18.210 -7.121 1.00 80.75 84 LYS A C 1
ATOM 665 O O . LYS A 1 84 ? 14.050 -18.543 -6.162 1.00 80.75 84 LYS A O 1
ATOM 670 N N . CYS A 1 85 ? 14.318 -17.418 -8.098 1.00 83.19 85 CYS A N 1
ATOM 671 C CA . CYS A 1 85 ? 12.908 -17.094 -8.238 1.00 83.19 85 CYS A CA 1
ATOM 672 C C . CYS A 1 85 ? 12.076 -18.376 -8.376 1.00 83.19 85 CYS A C 1
ATOM 674 O O . CYS A 1 85 ? 12.545 -19.331 -9.009 1.00 83.19 85 CYS A O 1
ATOM 676 N N . PRO A 1 86 ? 10.856 -18.412 -7.809 1.00 83.38 86 PRO A N 1
ATOM 677 C CA . PRO A 1 86 ? 9.891 -19.455 -8.117 1.00 83.38 86 PRO A CA 1
ATOM 678 C C . PRO A 1 86 ? 9.750 -19.664 -9.631 1.00 83.38 86 PRO A C 1
ATOM 680 O O . PRO A 1 86 ? 9.884 -18.733 -10.426 1.00 83.38 86 PRO A O 1
A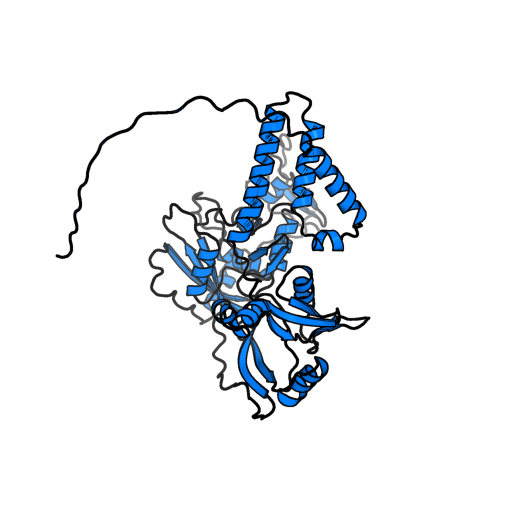TOM 683 N N . ALA A 1 87 ? 9.460 -20.894 -10.050 1.00 82.06 87 ALA A N 1
ATOM 684 C CA . ALA A 1 87 ? 8.981 -21.089 -11.412 1.00 82.06 87 ALA A CA 1
ATOM 685 C C . ALA A 1 87 ? 7.609 -20.397 -11.549 1.00 82.06 87 ALA A C 1
ATOM 687 O O . ALA A 1 87 ? 6.806 -20.486 -10.613 1.00 82.06 87 ALA A O 1
ATOM 688 N N . PRO A 1 88 ? 7.308 -19.732 -12.681 1.00 79.00 88 PRO A N 1
ATOM 689 C CA . PRO A 1 88 ? 5.952 -19.263 -12.943 1.00 79.00 88 PRO A CA 1
ATOM 690 C C . PRO A 1 88 ? 4.976 -20.459 -12.906 1.00 79.00 88 PRO A C 1
ATOM 692 O O . PRO A 1 88 ? 5.371 -21.572 -13.274 1.00 79.00 88 PRO A O 1
ATOM 695 N N . PRO A 1 89 ? 3.716 -20.271 -12.470 1.00 77.50 89 PRO A N 1
ATOM 696 C CA . PRO A 1 89 ? 2.735 -21.347 -12.420 1.00 77.50 89 PRO A CA 1
ATOM 697 C C . PRO A 1 89 ? 2.548 -22.045 -13.770 1.00 77.50 89 PRO A C 1
ATOM 699 O O . PRO A 1 89 ? 2.725 -21.463 -14.840 1.00 77.50 89 PRO A O 1
ATOM 702 N N . ILE A 1 90 ? 2.117 -23.302 -13.722 1.00 68.94 90 ILE A N 1
ATOM 703 C CA . ILE A 1 90 ? 1.747 -24.052 -14.924 1.00 68.94 90 ILE A CA 1
ATOM 704 C C . ILE A 1 90 ? 0.493 -23.398 -15.527 1.00 68.94 90 ILE A C 1
ATOM 706 O O . ILE A 1 90 ? -0.507 -23.233 -14.831 1.00 68.94 90 ILE A O 1
ATOM 710 N N . GLY A 1 91 ? 0.549 -23.023 -16.810 1.00 70.75 91 GLY A N 1
ATOM 711 C CA . GLY A 1 91 ? -0.547 -22.327 -17.506 1.00 70.75 91 GLY A CA 1
ATOM 712 C C . GLY A 1 91 ? -0.170 -21.007 -18.189 1.00 70.75 91 GLY A C 1
ATOM 713 O O . GLY A 1 91 ? -1.048 -20.342 -18.722 1.00 70.75 91 GLY A O 1
ATOM 714 N N . PHE A 1 92 ? 1.112 -20.630 -18.202 1.00 68.69 92 PHE A N 1
ATOM 715 C CA . PHE A 1 92 ? 1.637 -19.456 -18.921 1.00 68.69 92 PHE A CA 1
ATOM 716 C C . PHE A 1 92 ? 2.312 -19.831 -20.260 1.00 68.69 92 PHE A C 1
ATOM 718 O O . PHE A 1 92 ? 3.187 -19.118 -20.744 1.00 68.69 92 PHE A O 1
ATOM 725 N N . ASN A 1 93 ? 1.930 -20.966 -20.855 1.00 63.53 93 ASN A N 1
ATOM 726 C CA . ASN A 1 93 ? 2.592 -21.531 -22.040 1.00 63.53 93 ASN A CA 1
ATOM 727 C C . ASN A 1 93 ? 2.448 -20.664 -23.306 1.00 63.53 93 ASN A C 1
ATOM 729 O O . ASN A 1 93 ? 3.207 -20.854 -24.253 1.00 63.53 93 ASN A O 1
ATOM 733 N N . ASP A 1 94 ? 1.499 -19.726 -23.309 1.00 65.44 94 ASP A N 1
ATOM 734 C CA . ASP A 1 94 ? 1.207 -18.832 -24.435 1.00 65.44 94 ASP A CA 1
ATOM 735 C C . ASP A 1 94 ? 2.145 -17.602 -24.485 1.00 65.44 94 ASP A C 1
ATOM 737 O O . ASP A 1 94 ? 2.142 -16.851 -25.460 1.00 65.44 94 ASP A O 1
ATOM 741 N N . TYR A 1 95 ? 2.975 -17.385 -23.453 1.00 65.25 95 TYR A N 1
ATOM 742 C CA . TYR A 1 95 ? 3.923 -16.267 -23.389 1.00 65.25 95 TYR A CA 1
ATOM 743 C C . TYR A 1 95 ? 5.290 -16.641 -23.975 1.00 65.25 95 TYR A C 1
ATOM 745 O O . TYR A 1 95 ? 5.875 -17.673 -23.645 1.00 65.25 95 TYR A O 1
ATOM 753 N N . LYS A 1 96 ? 5.836 -15.763 -24.827 1.00 55.66 96 LYS A N 1
ATOM 754 C CA . LYS A 1 96 ? 7.045 -16.021 -25.632 1.00 55.66 96 LYS A CA 1
ATOM 755 C C . LYS A 1 96 ? 8.302 -16.227 -24.799 1.00 55.66 96 LYS A C 1
ATOM 757 O O . LYS A 1 96 ? 9.204 -16.975 -25.173 1.00 55.66 96 LYS A O 1
ATOM 762 N N . SER A 1 97 ? 8.385 -15.476 -23.710 1.00 57.34 97 SER A N 1
ATOM 763 C CA . SER A 1 97 ? 9.491 -15.487 -22.776 1.00 57.34 97 SER A CA 1
ATOM 764 C C . SER A 1 97 ? 8.953 -15.176 -21.382 1.00 57.34 97 SER A C 1
ATOM 766 O O . SER A 1 97 ? 8.072 -14.331 -21.211 1.00 57.34 97 SER A O 1
ATOM 768 N N . ILE A 1 98 ? 9.486 -15.886 -20.388 1.00 60.12 98 ILE A N 1
ATOM 769 C CA . ILE A 1 98 ? 9.350 -15.531 -18.978 1.00 60.12 98 ILE A CA 1
ATOM 770 C C . ILE A 1 98 ? 10.763 -15.463 -18.426 1.00 60.12 98 ILE A C 1
ATOM 772 O O . ILE A 1 98 ? 11.389 -16.489 -18.152 1.00 60.12 98 ILE A O 1
ATOM 776 N N . ARG A 1 99 ? 11.294 -14.247 -18.297 1.00 65.88 99 ARG A N 1
ATOM 777 C CA . ARG A 1 99 ? 12.579 -14.029 -17.629 1.00 65.88 99 ARG A CA 1
ATOM 778 C C . ARG A 1 99 ? 12.294 -13.669 -16.180 1.00 65.88 99 ARG A C 1
ATOM 780 O O . ARG A 1 99 ? 11.789 -12.581 -15.922 1.00 65.88 99 ARG A O 1
ATOM 787 N N . ALA A 1 100 ? 12.599 -14.598 -15.276 1.00 61.69 100 ALA A N 1
ATOM 788 C CA . ALA A 1 100 ? 12.588 -14.380 -13.836 1.00 61.69 100 ALA A CA 1
ATOM 789 C C . ALA A 1 100 ? 13.991 -13.950 -13.387 1.00 61.69 100 ALA A C 1
ATOM 791 O O . ALA A 1 100 ? 14.967 -14.642 -13.685 1.00 61.69 100 ALA A O 1
ATOM 792 N N . ILE A 1 101 ? 14.105 -12.813 -12.702 1.00 69.12 101 ILE A N 1
ATOM 793 C CA . ILE A 1 101 ? 15.389 -12.279 -12.227 1.00 69.12 101 ILE A CA 1
ATOM 794 C C . ILE A 1 101 ? 15.267 -11.947 -10.747 1.00 69.12 101 ILE A C 1
ATOM 796 O O . ILE A 1 101 ? 14.443 -11.111 -10.380 1.00 69.12 101 ILE A O 1
ATOM 800 N N . ALA A 1 102 ? 16.088 -12.597 -9.921 1.00 60.69 102 ALA A N 1
ATOM 801 C CA . ALA A 1 102 ? 16.232 -12.251 -8.515 1.00 60.69 102 ALA A CA 1
ATOM 802 C C . ALA A 1 102 ? 17.041 -10.954 -8.403 1.00 60.69 102 ALA A C 1
ATOM 804 O O . ALA A 1 102 ? 18.137 -10.845 -8.954 1.00 60.69 102 ALA A O 1
ATOM 805 N N . ALA A 1 103 ? 16.478 -9.981 -7.703 1.00 60.88 103 ALA A N 1
ATOM 806 C CA . ALA A 1 103 ? 17.069 -8.687 -7.438 1.00 60.88 103 ALA A CA 1
ATOM 807 C C . ALA A 1 103 ? 17.140 -8.477 -5.926 1.00 60.88 103 ALA A C 1
ATOM 809 O O . ALA A 1 103 ? 16.140 -8.630 -5.224 1.00 60.88 103 ALA A O 1
ATOM 810 N N . GLU A 1 104 ? 18.317 -8.102 -5.439 1.00 59.53 104 GLU A N 1
ATOM 811 C CA . GLU A 1 104 ? 18.513 -7.592 -4.086 1.00 59.53 104 GLU A CA 1
ATOM 812 C C . GLU A 1 104 ? 18.807 -6.094 -4.204 1.00 59.53 104 GLU A C 1
ATOM 814 O O . GLU A 1 104 ? 19.772 -5.693 -4.860 1.00 59.53 104 GLU A O 1
ATOM 819 N N . TYR A 1 105 ? 17.947 -5.261 -3.616 1.00 60.53 105 TYR A N 1
ATOM 820 C CA . TYR A 1 105 ? 18.128 -3.813 -3.600 1.00 60.53 105 TYR A CA 1
ATOM 821 C C . TYR A 1 105 ? 17.858 -3.236 -2.206 1.00 60.53 105 TYR A C 1
ATOM 823 O O . TYR A 1 105 ? 16.746 -3.332 -1.687 1.00 60.53 105 TYR A O 1
ATOM 831 N N . SER A 1 106 ? 18.872 -2.579 -1.630 1.00 57.62 106 SER A N 1
ATOM 832 C CA . SER A 1 106 ? 18.926 -1.901 -0.316 1.00 57.62 106 SER A CA 1
ATOM 833 C C . SER A 1 106 ? 18.629 -2.756 0.933 1.00 57.62 106 SER A C 1
ATOM 835 O O . SER A 1 106 ? 19.441 -2.776 1.853 1.00 57.62 106 SER A O 1
ATOM 837 N N . ALA A 1 107 ? 17.496 -3.458 0.963 1.00 62.91 107 ALA A N 1
ATOM 838 C CA . ALA A 1 107 ? 17.084 -4.465 1.952 1.00 62.91 107 ALA A CA 1
ATOM 839 C C . ALA A 1 107 ? 15.888 -5.318 1.463 1.00 62.91 107 ALA A C 1
ATOM 841 O O . ALA A 1 107 ? 15.433 -6.220 2.164 1.00 62.91 107 ALA A O 1
ATOM 842 N N . SER A 1 108 ? 15.322 -4.999 0.294 1.00 67.56 108 SER A N 1
ATOM 843 C CA . SER A 1 108 ? 14.234 -5.740 -0.340 1.00 67.56 108 SER A CA 1
ATOM 844 C C . SER A 1 108 ? 14.788 -6.722 -1.362 1.00 67.56 108 SER A C 1
ATOM 846 O O . SER A 1 108 ? 15.570 -6.342 -2.235 1.00 67.56 108 SER A O 1
ATOM 848 N N . GLU A 1 109 ? 14.321 -7.961 -1.282 1.00 82.94 109 GLU A N 1
ATOM 849 C CA . GLU A 1 109 ? 14.570 -8.994 -2.277 1.00 82.94 109 GLU A CA 1
ATOM 850 C C . GLU A 1 109 ? 13.288 -9.236 -3.071 1.00 82.94 109 GLU A C 1
ATOM 852 O O . GLU A 1 109 ? 12.217 -9.437 -2.492 1.00 82.94 109 GLU A O 1
ATOM 857 N N . TYR A 1 110 ? 13.374 -9.223 -4.396 1.00 87.31 110 TYR A N 1
ATOM 858 C CA . TYR A 1 110 ? 12.226 -9.484 -5.257 1.00 87.31 110 TYR A CA 1
ATOM 859 C C . TYR A 1 110 ? 12.619 -10.185 -6.553 1.00 87.31 110 TYR A C 1
ATOM 861 O O . TYR A 1 110 ? 13.772 -10.201 -6.973 1.00 87.31 110 TYR A O 1
ATOM 869 N N . CYS A 1 111 ? 11.620 -10.773 -7.193 1.00 90.12 111 CYS A N 1
ATOM 870 C CA . CYS A 1 111 ? 11.700 -11.388 -8.498 1.00 90.12 111 CYS A CA 1
ATOM 871 C C . CYS A 1 111 ? 10.967 -10.534 -9.522 1.00 90.12 111 CYS A C 1
ATOM 873 O O . CYS A 1 111 ? 9.772 -10.267 -9.385 1.00 90.12 111 CYS A O 1
ATOM 875 N N . ILE A 1 112 ? 11.684 -10.141 -10.569 1.00 91.12 112 ILE A N 1
ATOM 876 C CA . ILE A 1 112 ? 11.103 -9.505 -11.747 1.00 91.12 112 ILE A CA 1
ATOM 877 C C . ILE A 1 112 ? 10.731 -10.592 -12.748 1.00 91.12 112 ILE A C 1
ATOM 879 O O . ILE A 1 112 ? 11.612 -11.327 -13.190 1.00 91.12 112 ILE A O 1
ATOM 883 N N . TYR A 1 113 ? 9.452 -10.675 -13.118 1.00 89.81 113 TYR A N 1
ATOM 884 C CA . TYR A 1 113 ? 8.957 -11.527 -14.202 1.00 89.81 113 TYR A CA 1
ATOM 885 C C . TYR A 1 113 ? 8.517 -10.647 -15.368 1.00 89.81 113 TYR A C 1
ATOM 887 O O . TYR A 1 113 ? 7.540 -9.905 -15.255 1.00 89.81 113 TYR A O 1
ATOM 895 N N . LYS A 1 114 ? 9.222 -10.738 -16.496 1.00 90.00 114 LYS A N 1
ATOM 896 C CA . LYS A 1 114 ? 8.784 -10.134 -17.761 1.00 90.00 114 LYS A CA 1
ATOM 897 C C . LYS A 1 114 ? 7.955 -11.149 -18.545 1.00 90.00 114 LYS A C 1
ATOM 899 O O . LYS A 1 114 ? 8.464 -12.232 -18.819 1.00 90.00 114 LYS A O 1
ATOM 904 N N . PHE A 1 115 ? 6.733 -10.780 -18.919 1.00 86.75 115 PHE A N 1
ATOM 905 C CA . PHE A 1 115 ? 5.852 -11.551 -19.797 1.00 86.75 115 PHE A CA 1
ATOM 906 C C . PHE A 1 115 ? 5.735 -10.837 -21.141 1.00 86.75 115 PHE A C 1
ATOM 908 O O . PHE A 1 115 ? 5.247 -9.708 -21.200 1.00 86.75 115 PHE A O 1
ATOM 915 N N . GLU A 1 116 ? 6.180 -11.488 -22.212 1.00 84.75 116 GLU A N 1
ATOM 916 C CA . GLU A 1 116 ? 6.029 -11.007 -23.589 1.00 84.75 116 GLU A CA 1
ATOM 917 C C . GLU A 1 116 ? 4.920 -11.802 -24.284 1.00 84.75 116 GLU A C 1
ATOM 919 O O . GLU A 1 116 ? 5.014 -13.025 -24.419 1.00 84.75 116 GLU A O 1
ATOM 924 N N . GLU A 1 117 ? 3.857 -11.116 -24.696 1.00 72.88 117 GLU A N 1
ATOM 925 C CA . GLU A 1 117 ? 2.698 -11.738 -25.337 1.00 72.88 117 GLU A CA 1
ATOM 926 C C . GLU A 1 117 ? 2.923 -11.952 -26.840 1.00 72.88 117 GLU A C 1
ATOM 928 O O . GLU A 1 117 ? 3.586 -11.153 -27.508 1.00 72.88 117 GLU A O 1
ATOM 933 N N . VAL A 1 118 ? 2.367 -13.045 -27.371 1.00 53.50 118 VAL A N 1
ATOM 934 C CA . VAL A 1 118 ? 2.367 -13.367 -28.802 1.00 53.50 118 VAL A CA 1
ATOM 935 C C . VAL A 1 118 ? 0.933 -13.273 -29.315 1.00 53.50 118 VAL A C 1
ATOM 937 O O . VAL A 1 118 ? 0.065 -13.982 -28.823 1.00 53.50 118 VAL A O 1
ATOM 940 N N . ASP A 1 119 ? 0.713 -12.402 -30.300 1.00 55.34 119 ASP A N 1
ATOM 941 C CA . ASP A 1 119 ? -0.506 -12.299 -31.115 1.00 55.34 119 ASP A CA 1
ATOM 942 C C . ASP A 1 119 ? -1.850 -12.200 -30.362 1.00 55.34 119 ASP A C 1
ATOM 944 O O . ASP A 1 119 ? -2.666 -13.120 -30.377 1.00 55.34 119 ASP A O 1
ATOM 948 N N . TYR A 1 120 ? -2.151 -11.012 -29.820 1.00 53.09 120 TYR A N 1
ATOM 949 C CA . TYR A 1 120 ? -3.532 -10.609 -29.526 1.00 53.09 120 TYR A CA 1
ATOM 950 C C . TYR A 1 120 ? -3.955 -9.382 -30.343 1.00 53.09 120 TYR A C 1
ATOM 952 O O . TYR A 1 120 ? -3.441 -8.284 -30.147 1.00 53.09 120 TYR A O 1
ATOM 960 N N . GLU A 1 121 ? -4.982 -9.550 -31.184 1.00 55.62 121 GLU A N 1
ATOM 961 C CA . GLU A 1 121 ? -5.681 -8.479 -31.929 1.00 55.62 121 GLU A CA 1
ATOM 962 C C . GLU A 1 121 ? -6.529 -7.548 -31.030 1.00 55.62 121 GLU A C 1
ATOM 964 O O . GLU A 1 121 ? -7.370 -6.785 -31.505 1.00 55.62 121 GLU A O 1
ATOM 969 N N . SER A 1 122 ? -6.351 -7.625 -29.710 1.00 52.00 122 SER A N 1
ATOM 970 C CA . SER A 1 122 ? -7.013 -6.759 -28.741 1.00 52.00 122 SER A CA 1
ATOM 971 C C . SER A 1 122 ? -6.072 -6.500 -27.571 1.00 52.00 122 SER A C 1
ATOM 973 O O . SER A 1 122 ? -5.861 -7.394 -26.744 1.00 52.00 122 SER A O 1
ATOM 975 N N . GLY A 1 123 ? -5.527 -5.288 -27.482 1.00 54.41 123 GLY A N 1
ATOM 976 C CA . GLY A 1 123 ? -4.572 -4.921 -26.445 1.00 54.41 123 GLY A CA 1
ATOM 977 C C . GLY A 1 123 ? -5.043 -5.269 -25.034 1.00 54.41 123 GLY A C 1
ATOM 978 O O . GLY A 1 123 ? -6.197 -5.039 -24.651 1.00 54.41 123 GLY A O 1
ATOM 979 N N . ILE A 1 124 ? -4.132 -5.828 -24.241 1.00 55.97 124 ILE A N 1
ATOM 980 C CA . ILE A 1 124 ? -4.409 -6.162 -22.851 1.00 55.97 124 ILE A CA 1
ATOM 981 C C . ILE A 1 124 ? -4.481 -4.886 -22.000 1.00 55.97 124 ILE A C 1
ATOM 983 O O . ILE A 1 124 ? -3.639 -3.995 -22.067 1.00 55.97 124 ILE A O 1
ATOM 987 N N . TRP A 1 125 ? -5.546 -4.808 -21.201 1.00 75.62 125 TRP A N 1
ATOM 988 C CA . TRP A 1 125 ? -5.869 -3.681 -20.329 1.00 75.62 125 TRP A CA 1
ATOM 989 C C . TRP A 1 125 ? -5.108 -3.811 -19.004 1.00 75.62 125 TRP A C 1
ATOM 991 O O . TRP A 1 125 ? -4.913 -4.929 -18.530 1.00 75.62 125 TRP A O 1
ATOM 1001 N N . PHE A 1 126 ? -4.782 -2.690 -18.352 1.00 82.94 126 PHE A N 1
ATOM 1002 C CA . PHE A 1 126 ? -4.091 -2.631 -17.047 1.00 82.94 126 PHE A CA 1
ATOM 1003 C C . PHE A 1 126 ? -4.532 -3.731 -16.056 1.00 82.94 126 PHE A C 1
ATOM 1005 O O . PHE A 1 126 ? -3.716 -4.532 -15.609 1.00 82.94 126 PHE A O 1
ATOM 1012 N N . ASN A 1 127 ? -5.843 -3.849 -15.802 1.00 81.69 127 ASN A N 1
ATOM 1013 C CA . ASN A 1 127 ? -6.411 -4.816 -14.850 1.00 81.69 127 ASN A CA 1
ATOM 1014 C C . ASN A 1 127 ? -6.108 -6.286 -15.195 1.00 81.69 127 ASN A C 1
ATOM 1016 O O . ASN A 1 127 ? -6.041 -7.121 -14.299 1.00 81.69 127 ASN A O 1
ATOM 1020 N N . LYS A 1 128 ? -5.950 -6.623 -16.482 1.00 84.88 128 LYS A N 1
ATOM 1021 C CA . LYS A 1 128 ? -5.582 -7.978 -16.916 1.00 84.88 128 LYS A CA 1
ATOM 1022 C C . LYS A 1 128 ? -4.102 -8.267 -16.644 1.00 84.88 128 LYS A C 1
ATOM 1024 O O . LYS A 1 128 ? -3.797 -9.393 -16.272 1.00 84.88 128 LYS A O 1
ATOM 1029 N N . PHE A 1 129 ? -3.204 -7.289 -16.804 1.00 87.75 129 PHE A N 1
ATOM 1030 C CA . PHE A 1 129 ? -1.796 -7.463 -16.426 1.00 87.75 129 PHE A CA 1
ATOM 1031 C C . PHE A 1 129 ? -1.618 -7.525 -14.912 1.00 87.75 129 PHE A C 1
ATOM 1033 O O . PHE A 1 129 ? -0.876 -8.366 -14.428 1.00 87.75 129 PHE A O 1
ATOM 1040 N N . GLU A 1 130 ? -2.348 -6.704 -14.161 1.00 88.56 130 GLU A N 1
ATOM 1041 C CA . GLU A 1 130 ? -2.357 -6.782 -12.701 1.00 88.56 130 GLU A CA 1
ATOM 1042 C C . GLU A 1 130 ? -2.849 -8.167 -12.235 1.00 88.56 130 GLU A C 1
ATOM 1044 O O . GLU A 1 130 ? -2.151 -8.863 -11.503 1.00 88.56 130 GLU A O 1
ATOM 1049 N N . ALA A 1 131 ? -3.958 -8.670 -12.794 1.00 85.81 131 ALA A N 1
ATOM 1050 C CA . ALA A 1 131 ? -4.418 -10.042 -12.552 1.00 85.81 131 ALA A CA 1
ATOM 1051 C C . ALA A 1 131 ? -3.439 -11.135 -13.047 1.00 85.81 131 ALA A C 1
ATOM 1053 O O . ALA A 1 131 ? -3.462 -12.257 -12.539 1.00 85.81 131 ALA A O 1
ATOM 1054 N N . LEU A 1 132 ? -2.581 -10.846 -14.034 1.00 87.25 132 LEU A N 1
ATOM 1055 C CA . LEU A 1 132 ? -1.506 -11.742 -14.478 1.00 87.25 132 LEU A CA 1
ATOM 1056 C C . LEU A 1 132 ? -0.370 -11.786 -13.445 1.00 87.25 132 LEU A C 1
ATOM 1058 O O . LEU A 1 132 ? 0.117 -12.869 -13.127 1.00 87.25 132 LEU A O 1
ATOM 1062 N N . CYS A 1 133 ? 0.002 -10.637 -12.880 1.00 91.12 133 CYS A N 1
ATOM 1063 C CA . CYS A 1 133 ? 1.002 -10.534 -11.822 1.00 91.12 133 CYS A CA 1
ATOM 1064 C C . CYS A 1 133 ? 0.532 -11.177 -10.511 1.00 91.12 133 CYS A C 1
ATOM 1066 O O . CYS A 1 133 ? 1.290 -11.909 -9.874 1.00 91.12 133 CYS A O 1
ATOM 1068 N N . GLN A 1 134 ? -0.745 -11.025 -10.163 1.00 88.62 134 GLN A N 1
ATOM 1069 C CA . GLN A 1 134 ? -1.320 -11.640 -8.963 1.00 88.62 134 GLN A CA 1
ATOM 1070 C C . GLN A 1 134 ? -1.280 -13.176 -9.010 1.00 88.62 134 GLN A C 1
ATOM 1072 O O . GLN A 1 134 ? -1.104 -13.816 -7.976 1.00 88.62 134 GLN A O 1
ATOM 1077 N N . LYS A 1 135 ? -1.318 -13.794 -10.202 1.00 88.25 135 LYS A N 1
ATOM 1078 C CA . LYS A 1 135 ? -1.100 -15.248 -10.361 1.00 88.25 135 LYS A CA 1
ATOM 1079 C C . LYS A 1 135 ? 0.319 -15.705 -9.998 1.00 88.25 135 LYS A C 1
ATOM 1081 O O . LYS A 1 135 ? 0.490 -16.876 -9.679 1.00 88.25 135 LYS A O 1
ATOM 1086 N N . VAL A 1 136 ? 1.327 -14.827 -10.056 1.00 88.38 136 VAL A N 1
ATOM 1087 C CA . VAL A 1 136 ? 2.698 -15.104 -9.577 1.00 88.38 136 VAL A CA 1
ATOM 1088 C C . VAL A 1 136 ? 2.946 -14.587 -8.152 1.00 88.38 136 VAL A C 1
ATOM 1090 O O . VAL A 1 136 ? 4.097 -14.493 -7.737 1.00 88.38 136 VAL A O 1
ATOM 1093 N N . ASN A 1 137 ? 1.886 -14.279 -7.391 1.00 88.38 137 ASN A N 1
ATOM 1094 C CA . ASN A 1 137 ? 1.945 -13.674 -6.053 1.00 88.38 137 ASN A CA 1
ATOM 1095 C C . ASN A 1 137 ? 2.728 -12.345 -6.012 1.00 88.38 137 ASN A C 1
ATOM 1097 O O . ASN A 1 137 ? 3.399 -12.037 -5.028 1.00 88.38 137 ASN A O 1
ATOM 1101 N N . GLY A 1 138 ? 2.652 -11.560 -7.086 1.00 92.00 138 GLY A N 1
ATOM 1102 C CA . GLY A 1 138 ? 3.165 -10.194 -7.132 1.00 92.00 138 GLY A CA 1
ATOM 1103 C C . GLY A 1 138 ? 2.159 -9.250 -7.764 1.00 92.00 138 GLY A C 1
ATOM 1104 O O . GLY A 1 138 ? 1.002 -9.601 -7.971 1.00 92.00 138 GLY A O 1
ATOM 1105 N N . ASN A 1 139 ? 2.627 -8.062 -8.113 1.00 93.88 139 ASN A N 1
ATOM 1106 C CA . ASN A 1 139 ? 1.809 -7.009 -8.711 1.00 93.88 139 ASN A CA 1
ATOM 1107 C C . ASN A 1 139 ? 2.564 -6.426 -9.914 1.00 93.88 139 ASN A C 1
ATOM 1109 O O . ASN A 1 139 ? 3.702 -6.827 -10.191 1.00 93.88 139 ASN A O 1
ATOM 1113 N N . LEU A 1 140 ? 1.951 -5.503 -10.653 1.00 93.56 140 LEU A N 1
ATOM 1114 C CA . LEU A 1 140 ? 2.661 -4.735 -11.676 1.00 93.56 140 LEU A CA 1
ATOM 1115 C C . LEU A 1 140 ? 3.878 -3.986 -11.099 1.00 93.56 140 LEU A C 1
ATOM 1117 O O . LEU A 1 140 ? 3.945 -3.666 -9.914 1.00 93.56 140 LEU A O 1
ATOM 1121 N N . LEU A 1 141 ? 4.859 -3.709 -11.960 1.00 94.31 141 LEU A N 1
ATOM 1122 C CA . LEU A 1 141 ? 6.138 -3.113 -11.573 1.00 94.31 141 LEU A CA 1
ATOM 1123 C C . LEU A 1 141 ? 5.988 -1.786 -10.805 1.00 94.31 141 LEU A C 1
ATOM 1125 O O . LEU A 1 141 ? 5.390 -0.833 -11.313 1.00 94.31 141 LEU A O 1
ATOM 1129 N N . SER A 1 142 ? 6.618 -1.719 -9.630 1.00 93.38 142 SER A N 1
ATOM 1130 C CA . SER A 1 142 ? 6.788 -0.515 -8.810 1.00 93.38 142 SER A CA 1
ATOM 1131 C C . SER A 1 142 ? 8.238 -0.030 -8.776 1.00 93.38 142 SER A C 1
ATOM 1133 O O . SER A 1 142 ? 9.173 -0.835 -8.863 1.00 93.38 142 SER A O 1
ATOM 1135 N N . VAL A 1 143 ? 8.418 1.288 -8.630 1.00 91.50 143 VAL A N 1
ATOM 1136 C CA . VAL A 1 143 ? 9.729 1.960 -8.593 1.00 91.50 143 VAL A CA 1
ATOM 1137 C C . VAL A 1 143 ? 9.734 3.023 -7.491 1.00 91.50 143 VAL A C 1
ATOM 1139 O O . VAL A 1 143 ? 9.207 4.120 -7.676 1.00 91.50 143 VAL A O 1
ATOM 1142 N N . GLY A 1 144 ? 10.322 2.703 -6.338 1.00 88.00 144 GLY A N 1
ATOM 1143 C CA . GLY A 1 144 ? 10.261 3.554 -5.144 1.00 88.00 144 GLY A CA 1
ATOM 1144 C C . GLY A 1 144 ? 11.346 4.634 -5.053 1.00 88.00 144 GLY A C 1
ATOM 1145 O O . GLY A 1 144 ? 11.223 5.560 -4.256 1.00 88.00 144 GLY A O 1
ATOM 1146 N N . ASN A 1 145 ? 12.440 4.532 -5.816 1.00 83.38 145 ASN A N 1
ATOM 1147 C CA . ASN A 1 145 ? 13.576 5.460 -5.728 1.00 83.38 145 ASN A CA 1
ATOM 1148 C C . ASN A 1 145 ? 14.434 5.483 -7.009 1.00 83.38 145 ASN A C 1
ATOM 1150 O O . ASN A 1 145 ? 14.221 4.710 -7.942 1.00 83.38 145 ASN A O 1
ATOM 1154 N N . LYS A 1 146 ? 15.412 6.398 -7.046 1.00 84.19 146 LYS A N 1
ATOM 1155 C CA . LYS A 1 146 ? 16.264 6.668 -8.215 1.00 84.19 146 LYS A CA 1
ATOM 1156 C C . LYS A 1 146 ? 17.197 5.506 -8.543 1.00 84.19 146 LYS A C 1
ATOM 1158 O O . LYS A 1 146 ? 17.478 5.241 -9.706 1.00 84.19 146 LYS A O 1
ATOM 1163 N N . GLU A 1 147 ? 17.721 4.854 -7.525 1.00 80.38 147 GLU A N 1
ATOM 1164 C CA . GLU A 1 147 ? 18.678 3.768 -7.657 1.00 80.38 147 GLU A CA 1
ATOM 1165 C C . GLU A 1 147 ? 17.973 2.500 -8.167 1.00 80.38 147 GLU A C 1
ATOM 1167 O O . GLU A 1 147 ? 18.486 1.831 -9.062 1.00 80.38 147 GLU A O 1
ATOM 1172 N N . GLU A 1 148 ? 16.755 2.234 -7.681 1.00 84.25 148 GLU A N 1
ATOM 1173 C CA . GLU A 1 148 ? 15.864 1.203 -8.219 1.00 84.25 148 GLU A CA 1
ATOM 1174 C C . GLU A 1 148 ? 15.434 1.504 -9.667 1.00 84.25 148 GLU A C 1
ATOM 1176 O O . GLU A 1 148 ? 15.415 0.588 -10.485 1.00 84.25 148 GLU A O 1
ATOM 1181 N N . ASP A 1 149 ? 15.161 2.768 -10.022 1.00 86.25 149 ASP A N 1
ATOM 1182 C CA . ASP A 1 149 ? 14.907 3.180 -11.414 1.00 86.25 149 ASP A CA 1
ATOM 1183 C C . ASP A 1 149 ? 16.091 2.832 -12.328 1.00 86.25 149 ASP A C 1
ATOM 1185 O O . ASP A 1 149 ? 15.926 2.109 -13.308 1.00 86.25 149 ASP A O 1
ATOM 1189 N N . VAL A 1 150 ? 17.305 3.274 -11.978 1.00 81.25 150 VAL A N 1
ATOM 1190 C CA . VAL A 1 150 ? 18.525 2.970 -12.748 1.00 81.25 150 VAL A CA 1
ATOM 1191 C C . VAL A 1 150 ? 18.726 1.458 -12.895 1.00 81.25 150 VAL A C 1
ATOM 1193 O O . VAL A 1 150 ? 18.965 0.980 -14.005 1.00 81.25 150 VAL A O 1
ATOM 1196 N N . PHE A 1 151 ? 18.560 0.697 -11.811 1.00 81.75 151 PHE A N 1
ATOM 1197 C CA . PHE A 1 151 ? 18.647 -0.762 -11.840 1.00 81.75 151 PHE A CA 1
ATOM 1198 C C . PHE A 1 151 ? 17.620 -1.394 -12.796 1.00 81.75 151 PHE A C 1
ATOM 1200 O O . PHE A 1 151 ? 17.987 -2.171 -13.681 1.00 81.75 151 PHE A O 1
ATOM 1207 N N . LEU A 1 152 ? 16.336 -1.052 -12.655 1.00 85.56 152 LEU A N 1
ATOM 1208 C CA . LEU A 1 152 ? 15.265 -1.622 -13.474 1.00 85.56 152 LEU A CA 1
ATOM 1209 C C . LEU A 1 152 ? 15.405 -1.244 -14.953 1.00 85.56 152 LEU A C 1
ATOM 1211 O O . LEU A 1 152 ? 15.059 -2.051 -15.817 1.00 85.56 152 LEU A O 1
ATOM 1215 N N . ARG A 1 153 ? 15.959 -0.067 -15.264 1.00 82.94 153 ARG A N 1
ATOM 1216 C CA . ARG A 1 153 ? 16.270 0.338 -16.641 1.00 82.94 153 ARG A CA 1
ATOM 1217 C C . ARG A 1 153 ? 17.327 -0.543 -17.283 1.00 82.94 153 ARG A C 1
ATOM 1219 O O . ARG A 1 153 ? 17.071 -1.097 -18.351 1.00 82.94 153 ARG A O 1
ATOM 1226 N N . GLU A 1 154 ? 18.477 -0.711 -16.631 1.00 79.88 154 GLU A N 1
ATOM 1227 C CA . GLU A 1 154 ? 19.547 -1.587 -17.129 1.00 79.88 154 GLU A CA 1
ATOM 1228 C C . GLU A 1 154 ? 19.056 -3.037 -17.281 1.00 79.88 154 GLU A C 1
ATOM 1230 O O . GLU A 1 154 ? 19.424 -3.731 -18.234 1.00 79.88 154 GLU A O 1
ATOM 1235 N N . LEU A 1 155 ? 18.168 -3.474 -16.382 1.00 81.19 155 LEU A N 1
ATOM 1236 C CA . LEU A 1 155 ? 17.607 -4.819 -16.366 1.00 81.19 155 LEU A CA 1
ATOM 1237 C C . LEU A 1 155 ? 16.597 -5.091 -17.494 1.00 81.19 155 LEU A C 1
ATOM 1239 O O . LEU A 1 155 ? 16.648 -6.143 -18.141 1.00 81.19 155 LEU A O 1
ATOM 1243 N N . LEU A 1 156 ? 15.650 -4.173 -17.700 1.00 83.06 156 LEU A N 1
ATOM 1244 C CA . LEU A 1 156 ? 14.520 -4.341 -18.621 1.00 83.06 156 LEU A CA 1
ATOM 1245 C C . LEU A 1 156 ? 14.836 -3.863 -20.043 1.00 83.06 156 LEU A C 1
ATOM 1247 O O . LEU A 1 156 ? 14.246 -4.374 -21.000 1.00 83.06 156 LEU A O 1
ATOM 1251 N N . PHE A 1 157 ? 15.781 -2.930 -20.187 1.00 80.69 157 PHE A N 1
ATOM 1252 C CA . PHE A 1 157 ? 16.151 -2.289 -21.449 1.00 80.69 157 PHE A CA 1
ATOM 1253 C C . PHE A 1 157 ? 17.674 -2.310 -21.677 1.00 80.69 157 PHE A C 1
ATOM 1255 O O . PHE A 1 157 ? 18.280 -1.247 -21.842 1.00 80.69 157 PHE A O 1
ATOM 1262 N N . PRO A 1 158 ? 18.312 -3.499 -21.736 1.00 68.56 158 PRO A N 1
ATOM 1263 C CA . PRO A 1 158 ? 19.754 -3.609 -21.935 1.00 68.56 158 PRO A CA 1
ATOM 1264 C C . PRO A 1 158 ? 20.212 -2.785 -23.147 1.00 68.56 158 PRO A C 1
ATOM 1266 O O . PRO A 1 158 ? 19.592 -2.789 -24.222 1.00 68.56 158 PRO A O 1
ATOM 1269 N N . SER A 1 159 ? 21.285 -2.026 -22.938 1.00 58.62 159 SER A N 1
ATOM 1270 C CA . SER A 1 159 ? 21.637 -0.873 -23.769 1.00 58.62 159 SER A CA 1
ATOM 1271 C C . SER A 1 159 ? 22.228 -1.242 -25.132 1.00 58.62 159 SER A C 1
ATOM 1273 O O . SER A 1 159 ? 22.001 -0.518 -26.096 1.00 58.62 159 SER A O 1
ATOM 1275 N N . PHE A 1 160 ? 22.925 -2.379 -25.248 1.00 50.94 160 PHE A N 1
ATOM 1276 C CA . PHE A 1 160 ? 23.682 -2.741 -26.454 1.00 50.94 160 PHE A CA 1
ATOM 1277 C C . PHE A 1 160 ? 23.613 -4.236 -26.810 1.00 50.94 160 PHE A C 1
ATOM 1279 O O . PHE A 1 160 ? 24.587 -4.972 -26.668 1.00 50.94 160 PHE A O 1
ATOM 1286 N N . GLN A 1 161 ? 22.482 -4.685 -27.361 1.00 48.31 161 GLN A N 1
ATOM 1287 C CA . GLN A 1 161 ? 22.497 -5.823 -28.289 1.00 48.31 161 GLN A CA 1
ATOM 1288 C C . GLN A 1 161 ? 22.100 -5.349 -29.688 1.00 48.31 161 GLN A C 1
ATOM 1290 O O . GLN A 1 161 ? 21.060 -4.720 -29.886 1.00 48.31 161 GLN A O 1
ATOM 1295 N N . SER A 1 162 ? 22.960 -5.663 -30.657 1.00 43.69 162 SER A N 1
ATOM 1296 C CA . SER A 1 162 ? 22.933 -5.227 -32.062 1.00 43.69 162 SER A CA 1
ATOM 1297 C C . SER A 1 162 ? 21.735 -5.738 -32.876 1.00 43.69 162 SER A C 1
ATOM 1299 O O . SER A 1 162 ? 21.639 -5.464 -34.070 1.00 43.69 162 SER A O 1
ATOM 1301 N N . GLU A 1 163 ? 20.797 -6.437 -32.235 1.00 45.12 163 GLU A N 1
ATOM 1302 C CA . GLU A 1 163 ? 19.550 -6.924 -32.822 1.00 45.12 163 GLU A CA 1
ATOM 1303 C C . GLU A 1 163 ? 18.310 -6.112 -32.408 1.00 45.12 163 GLU A C 1
ATOM 1305 O O . GLU A 1 163 ? 17.186 -6.573 -32.617 1.00 45.12 163 GLU A O 1
ATOM 1310 N N . ARG A 1 164 ? 18.467 -4.855 -31.947 1.00 49.19 164 ARG A N 1
ATOM 1311 C CA . ARG A 1 164 ? 17.393 -3.841 -32.057 1.00 49.19 164 ARG A CA 1
ATOM 1312 C C . ARG A 1 164 ? 17.117 -3.501 -33.537 1.00 49.19 164 ARG A C 1
ATOM 1314 O O . ARG A 1 164 ? 17.252 -2.360 -33.975 1.00 49.19 164 ARG A O 1
ATOM 1321 N N . LYS A 1 165 ? 16.654 -4.489 -34.315 1.00 50.66 165 LYS A N 1
ATOM 1322 C CA . LYS A 1 165 ? 15.755 -4.232 -35.450 1.00 50.66 165 LYS A CA 1
ATOM 1323 C C . LYS A 1 165 ? 14.629 -3.357 -34.899 1.00 50.66 165 LYS A C 1
ATOM 1325 O O . LYS A 1 165 ? 14.153 -3.623 -33.801 1.00 50.66 165 LYS A O 1
ATOM 1330 N N . MET A 1 166 ? 14.243 -2.305 -35.621 1.00 45.81 166 MET A N 1
ATOM 1331 C CA . MET A 1 166 ? 13.387 -1.213 -35.118 1.00 45.81 166 MET A CA 1
ATOM 1332 C C . MET A 1 166 ? 11.909 -1.625 -34.925 1.00 45.81 166 MET A C 1
ATOM 1334 O O . MET A 1 166 ? 10.994 -0.986 -35.442 1.00 45.81 166 MET A O 1
ATOM 1338 N N . THR A 1 167 ? 11.647 -2.712 -34.202 1.00 51.72 167 THR A N 1
ATOM 1339 C CA . THR A 1 167 ? 10.320 -3.282 -33.958 1.00 51.72 167 THR A CA 1
ATOM 1340 C C . THR A 1 167 ? 9.643 -2.598 -32.772 1.00 51.72 167 THR A C 1
ATOM 1342 O O . THR A 1 167 ? 9.428 -3.202 -31.724 1.00 51.72 167 THR A O 1
ATOM 1345 N N . GLY A 1 168 ? 9.292 -1.326 -32.968 1.00 64.56 168 GLY A N 1
ATOM 1346 C CA . GLY A 1 168 ? 8.428 -0.564 -32.068 1.00 64.56 168 GLY A CA 1
ATOM 1347 C C . GLY A 1 168 ? 9.095 -0.000 -30.808 1.00 64.56 168 GLY A C 1
ATOM 1348 O O . GLY A 1 168 ? 10.178 -0.397 -30.388 1.00 64.56 168 GLY A O 1
ATOM 1349 N N . ILE A 1 169 ? 8.405 0.966 -30.200 1.00 67.19 169 ILE A N 1
ATOM 1350 C CA . ILE A 1 169 ? 8.720 1.476 -28.863 1.00 67.19 169 ILE A CA 1
ATOM 1351 C C . ILE A 1 169 ? 8.192 0.452 -27.856 1.00 67.19 169 ILE A C 1
ATOM 1353 O O . ILE A 1 169 ? 6.982 0.216 -27.815 1.00 67.19 169 ILE A O 1
ATOM 1357 N N . THR A 1 170 ? 9.062 -0.126 -27.028 1.00 73.25 170 THR A N 1
ATOM 1358 C CA . THR A 1 170 ? 8.611 -1.021 -25.954 1.00 73.25 170 THR A CA 1
ATOM 1359 C C . THR A 1 170 ? 8.115 -0.174 -24.789 1.00 73.25 170 THR A C 1
ATOM 1361 O O . THR A 1 170 ? 8.896 0.541 -24.163 1.00 73.25 170 THR A O 1
ATOM 1364 N N . ARG A 1 171 ? 6.812 -0.249 -24.489 1.00 82.94 171 ARG A N 1
ATOM 1365 C CA . ARG A 1 171 ? 6.225 0.403 -23.312 1.00 82.94 171 ARG A CA 1
ATOM 1366 C C . ARG A 1 171 ? 5.822 -0.612 -22.267 1.00 82.94 171 ARG A C 1
ATOM 1368 O O . ARG A 1 171 ? 4.983 -1.468 -22.544 1.00 82.94 171 ARG A O 1
ATOM 1375 N N . ILE A 1 172 ? 6.353 -0.447 -21.064 1.00 87.25 172 ILE A N 1
ATOM 1376 C CA . ILE A 1 172 ? 6.034 -1.299 -19.920 1.00 87.25 172 ILE A CA 1
ATOM 1377 C C . ILE A 1 172 ? 5.015 -0.557 -19.039 1.00 87.25 172 ILE A C 1
ATOM 1379 O O . ILE A 1 172 ? 5.279 0.589 -18.655 1.00 87.25 172 ILE A O 1
ATOM 1383 N N . PRO A 1 173 ? 3.838 -1.149 -18.758 1.00 89.19 173 PRO A N 1
ATOM 1384 C CA . PRO A 1 173 ? 2.909 -0.608 -17.778 1.00 89.19 173 PRO A CA 1
ATOM 1385 C C . PRO A 1 173 ? 3.501 -0.785 -16.377 1.00 89.19 173 PRO A C 1
ATOM 1387 O O . PRO A 1 173 ? 4.068 -1.829 -16.054 1.00 89.19 173 PRO A O 1
ATOM 1390 N N . LEU A 1 174 ? 3.365 0.247 -15.554 1.00 92.06 174 LEU A N 1
ATOM 1391 C CA . LEU A 1 174 ? 3.722 0.208 -14.137 1.00 92.06 174 LEU A CA 1
ATOM 1392 C C . LEU A 1 174 ? 2.463 -0.039 -13.314 1.00 92.06 174 LEU A C 1
ATOM 1394 O O . LEU A 1 174 ? 1.366 0.226 -13.794 1.00 92.06 174 LEU A O 1
ATOM 1398 N N . GLY A 1 175 ? 2.609 -0.461 -12.061 1.00 90.94 175 GLY A N 1
ATOM 1399 C CA . GLY A 1 175 ? 1.478 -0.623 -11.141 1.00 90.94 175 GLY A CA 1
ATOM 1400 C C . GLY A 1 175 ? 0.885 0.692 -10.632 1.00 90.94 175 GLY A C 1
ATOM 1401 O O . GLY A 1 175 ? 0.072 0.673 -9.719 1.00 90.94 175 GLY A O 1
ATOM 1402 N N . LEU A 1 176 ? 1.319 1.841 -11.151 1.00 88.38 176 LEU A N 1
ATOM 1403 C CA . LEU A 1 176 ? 1.025 3.151 -10.579 1.00 88.38 176 LEU A CA 1
ATOM 1404 C C . LEU A 1 176 ? -0.471 3.477 -10.698 1.00 88.38 176 LEU A C 1
ATOM 1406 O O . LEU A 1 176 ? -1.029 3.465 -11.795 1.00 88.38 176 LEU A O 1
ATOM 1410 N N . ILE A 1 177 ? -1.127 3.752 -9.567 1.00 81.12 177 ILE A N 1
ATOM 1411 C CA . ILE A 1 177 ? -2.563 4.033 -9.523 1.00 81.12 177 ILE A CA 1
ATOM 1412 C C . ILE A 1 177 ? -2.800 5.541 -9.520 1.00 81.12 177 ILE A C 1
ATOM 1414 O O . ILE A 1 177 ? -2.791 6.199 -8.475 1.00 81.12 177 ILE A O 1
ATOM 1418 N N . TYR A 1 178 ? -3.116 6.075 -10.695 1.00 73.00 178 TYR A N 1
ATOM 1419 C CA . TYR A 1 178 ? -3.642 7.426 -10.846 1.00 73.00 178 TYR A CA 1
ATOM 1420 C C . TYR A 1 178 ? -5.172 7.464 -10.738 1.00 73.00 178 TYR A C 1
ATOM 1422 O O . TYR A 1 178 ? -5.880 6.777 -11.480 1.00 73.00 178 TYR A O 1
ATOM 1430 N N . TYR A 1 179 ? -5.714 8.295 -9.842 1.00 62.12 179 TYR A N 1
ATOM 1431 C CA . TYR A 1 179 ? -7.162 8.461 -9.685 1.00 62.12 179 TYR A CA 1
ATOM 1432 C C . TYR A 1 179 ? -7.541 9.916 -9.379 1.00 62.12 179 TYR A C 1
ATOM 1434 O O . TYR A 1 179 ? -6.882 10.603 -8.611 1.00 62.12 179 TYR A O 1
ATOM 1442 N N . ASN A 1 180 ? -8.627 10.394 -9.994 1.00 63.38 180 ASN A N 1
ATOM 1443 C CA . ASN A 1 180 ? -9.240 11.713 -9.765 1.00 63.38 180 ASN A CA 1
ATOM 1444 C C . ASN A 1 180 ? -8.374 12.983 -9.929 1.00 63.38 180 ASN A C 1
ATOM 1446 O O . ASN A 1 180 ? -8.887 14.074 -9.696 1.00 63.38 180 ASN A O 1
ATOM 1450 N N . GLY A 1 181 ? -7.136 12.890 -10.412 1.00 62.16 181 GLY A N 1
ATOM 1451 C CA . GLY A 1 181 ? -6.241 14.051 -10.527 1.00 62.16 181 GLY A CA 1
ATOM 1452 C C . GLY A 1 181 ? -4.889 13.839 -9.858 1.00 62.16 181 GLY A C 1
ATOM 1453 O O . GLY A 1 181 ? -3.948 14.578 -10.132 1.00 62.16 181 GLY A O 1
ATOM 1454 N N . GLU A 1 182 ? -4.792 12.820 -9.006 1.00 63.53 182 GLU A N 1
ATOM 1455 C CA . GLU A 1 182 ? -3.682 12.639 -8.083 1.00 63.53 182 GLU A CA 1
ATOM 1456 C C . GLU A 1 182 ? -3.147 11.201 -8.163 1.00 63.53 182 GLU A C 1
ATOM 1458 O O . GLU A 1 182 ? -3.877 10.235 -8.420 1.00 63.53 182 GLU A O 1
ATOM 1463 N N . VAL A 1 183 ? -1.827 11.081 -8.033 1.00 64.81 183 VAL A N 1
ATOM 1464 C CA . VAL A 1 183 ? -1.102 9.809 -8.016 1.00 64.81 183 VAL A CA 1
ATOM 1465 C C . VAL A 1 183 ? -0.632 9.584 -6.584 1.00 64.81 183 VAL A C 1
ATOM 1467 O O . VAL A 1 183 ? -0.083 10.508 -5.986 1.00 64.81 183 VAL A O 1
ATOM 1470 N N . PHE A 1 184 ? -0.806 8.370 -6.068 1.00 68.88 184 PHE A N 1
ATOM 1471 C CA . PHE A 1 184 ? -0.425 8.031 -4.695 1.00 68.88 184 PHE A CA 1
ATOM 1472 C C . PHE A 1 184 ? 0.545 6.857 -4.676 1.00 68.88 184 PHE A C 1
ATOM 1474 O O . PHE A 1 184 ? 1.721 7.045 -4.387 1.00 68.88 184 PHE A O 1
ATOM 1481 N N . ASP A 1 185 ? 0.075 5.681 -5.094 1.00 84.81 185 ASP A N 1
ATOM 1482 C CA . ASP A 1 185 ? 0.740 4.411 -4.806 1.00 84.81 185 ASP A CA 1
ATOM 1483 C C . ASP A 1 185 ? 0.771 3.481 -6.033 1.00 84.81 185 ASP A C 1
ATOM 1485 O O . ASP A 1 185 ? -0.089 3.563 -6.917 1.00 84.81 185 ASP A O 1
ATOM 1489 N N . PHE A 1 186 ? 1.713 2.539 -6.056 1.00 90.19 186 PHE A N 1
ATOM 1490 C CA . PHE A 1 186 ? 1.711 1.371 -6.940 1.00 90.19 186 PHE A CA 1
ATOM 1491 C C . PHE A 1 186 ? 0.844 0.242 -6.377 1.00 90.19 186 PHE A C 1
ATOM 1493 O O . PHE A 1 186 ? 0.732 0.118 -5.160 1.00 90.19 186 PHE A O 1
ATOM 1500 N N . THR A 1 187 ? 0.291 -0.617 -7.246 1.00 87.38 187 THR A N 1
ATOM 1501 C CA . THR A 1 187 ? -0.590 -1.761 -6.919 1.00 87.38 187 THR A CA 1
ATOM 1502 C C . THR A 1 187 ? -0.040 -2.744 -5.882 1.00 87.38 187 THR A C 1
ATOM 1504 O O . THR A 1 187 ? -0.820 -3.528 -5.349 1.00 87.38 187 THR A O 1
ATOM 1507 N N . ASP A 1 188 ? 1.259 -2.705 -5.568 1.00 86.19 188 ASP A N 1
ATOM 1508 C CA . ASP A 1 188 ? 1.896 -3.569 -4.572 1.00 86.19 188 ASP A CA 1
ATOM 1509 C C . ASP A 1 188 ? 1.835 -3.081 -3.123 1.00 86.19 188 ASP A C 1
ATOM 1511 O O . ASP A 1 188 ? 2.092 -3.882 -2.224 1.00 86.19 188 ASP A O 1
ATOM 1515 N N . GLY A 1 189 ? 1.514 -1.809 -2.884 1.00 81.94 189 GLY A N 1
ATOM 1516 C CA . GLY A 1 189 ? 1.662 -1.188 -1.567 1.00 81.94 189 GLY A CA 1
ATOM 1517 C C . GLY A 1 189 ? 2.468 0.106 -1.581 1.00 81.94 189 GLY A C 1
ATOM 1518 O O . GLY A 1 189 ? 2.256 0.973 -0.738 1.00 81.94 189 GLY A O 1
ATOM 1519 N N . THR A 1 190 ? 3.417 0.221 -2.510 1.00 83.75 190 THR A N 1
ATOM 1520 C CA . THR A 1 190 ? 4.528 1.172 -2.393 1.00 83.75 190 THR A CA 1
ATOM 1521 C C . THR A 1 190 ? 4.186 2.574 -2.891 1.00 83.75 190 THR A C 1
ATOM 1523 O O . THR A 1 190 ? 3.428 2.748 -3.845 1.00 83.75 190 THR A O 1
ATOM 1526 N N . GLY A 1 191 ? 4.780 3.588 -2.255 1.00 82.00 191 GLY A N 1
ATOM 1527 C CA . GLY A 1 191 ? 4.609 4.991 -2.631 1.00 82.00 191 GLY A CA 1
ATOM 1528 C C . GLY A 1 191 ? 5.103 5.291 -4.051 1.00 82.00 191 GLY A C 1
ATOM 1529 O O . GLY A 1 191 ? 6.157 4.823 -4.491 1.00 82.00 191 GLY A O 1
ATOM 1530 N N . GLY A 1 192 ? 4.308 6.060 -4.793 1.00 86.56 192 GLY A N 1
ATOM 1531 C CA . GLY A 1 192 ? 4.558 6.446 -6.180 1.00 86.56 192 GLY A CA 1
ATOM 1532 C C . GLY A 1 192 ? 5.380 7.726 -6.353 1.00 86.56 192 GLY A C 1
ATOM 1533 O O . GLY A 1 192 ? 5.711 8.090 -7.485 1.00 86.56 192 GLY A O 1
ATOM 1534 N N . GLU A 1 193 ? 5.713 8.436 -5.272 1.00 83.75 193 GLU A N 1
ATOM 1535 C CA . GLU A 1 193 ? 6.165 9.835 -5.286 1.00 83.75 193 GLU A CA 1
ATOM 1536 C C . GLU A 1 193 ? 7.421 10.049 -6.131 1.00 83.75 193 GLU A C 1
ATOM 1538 O O . GLU A 1 193 ? 7.571 11.091 -6.779 1.00 83.75 193 GLU A O 1
ATOM 1543 N N . TYR A 1 194 ? 8.314 9.055 -6.163 1.00 86.81 194 TYR A N 1
ATOM 1544 C CA . TYR A 1 194 ? 9.494 9.078 -7.017 1.00 86.81 194 TYR A CA 1
ATOM 1545 C C . TYR A 1 194 ? 9.113 9.191 -8.503 1.00 86.81 194 TYR A C 1
ATOM 1547 O O . TYR A 1 194 ? 9.540 10.135 -9.174 1.00 86.81 194 TYR A O 1
ATOM 1555 N N . VAL A 1 195 ? 8.277 8.280 -9.013 1.00 87.31 195 VAL A N 1
ATOM 1556 C CA . VAL A 1 195 ? 7.854 8.278 -10.423 1.00 87.31 195 VAL A CA 1
ATOM 1557 C C . VAL A 1 195 ? 7.002 9.499 -10.743 1.00 87.31 195 VAL A C 1
ATOM 1559 O O . VAL A 1 195 ? 7.211 10.128 -11.779 1.00 87.31 195 VAL A O 1
ATOM 1562 N N . VAL A 1 196 ? 6.116 9.909 -9.835 1.00 84.00 196 VAL A N 1
ATOM 1563 C CA . VAL A 1 196 ? 5.308 11.133 -9.980 1.00 84.00 196 VAL A CA 1
ATOM 1564 C C . VAL A 1 196 ? 6.193 12.355 -10.187 1.00 84.00 196 VAL A C 1
ATOM 1566 O O . VAL A 1 196 ? 5.967 13.145 -11.105 1.00 84.00 196 VAL A O 1
ATOM 1569 N N . LYS A 1 197 ? 7.248 12.492 -9.380 1.00 83.94 197 LYS A N 1
ATOM 1570 C CA . LYS A 1 197 ? 8.218 13.578 -9.509 1.00 83.94 197 LYS A CA 1
ATOM 1571 C C . LYS A 1 197 ? 8.934 13.538 -10.863 1.00 83.94 197 LYS A C 1
ATOM 1573 O O . LYS A 1 197 ? 9.069 14.590 -11.485 1.00 83.94 197 LYS A O 1
ATOM 1578 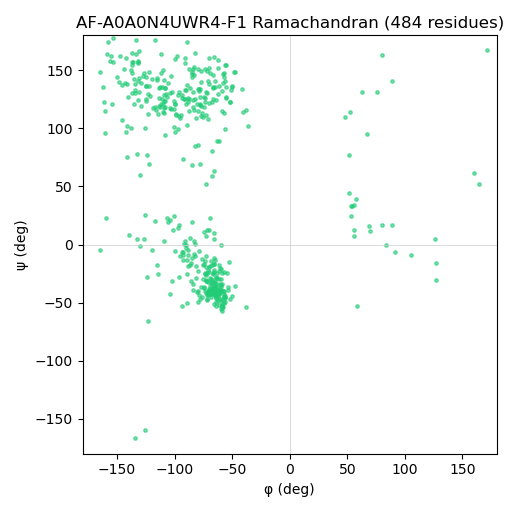N N . GLN A 1 198 ? 9.317 12.355 -11.357 1.00 82.94 198 GLN A N 1
ATOM 1579 C CA . GLN A 1 198 ? 9.899 12.209 -12.700 1.00 82.94 198 GLN A CA 1
ATOM 1580 C C . GLN A 1 198 ? 8.904 12.563 -13.818 1.00 82.94 198 GLN A C 1
ATOM 1582 O O . GLN A 1 198 ? 9.280 13.230 -14.780 1.00 82.94 198 GLN A O 1
ATOM 1587 N N . VAL A 1 199 ? 7.633 12.169 -13.705 1.00 81.19 199 VAL A N 1
ATOM 1588 C CA . VAL A 1 199 ? 6.579 12.532 -14.669 1.00 81.19 199 VAL A CA 1
ATOM 1589 C C . VAL A 1 199 ? 6.384 14.048 -14.711 1.00 81.19 199 VAL A C 1
ATOM 1591 O O . VAL A 1 199 ? 6.448 14.649 -15.784 1.00 81.19 199 VAL A O 1
ATOM 1594 N N . LEU A 1 200 ? 6.181 14.682 -13.551 1.00 76.25 200 LEU A N 1
ATOM 1595 C CA . LEU A 1 200 ? 5.880 16.113 -13.454 1.00 76.25 200 LEU A CA 1
ATOM 1596 C C . LEU A 1 200 ? 7.042 16.997 -13.925 1.00 76.25 200 LEU A C 1
ATOM 1598 O O . LEU A 1 200 ? 6.798 18.035 -14.536 1.00 76.25 200 LEU A O 1
ATOM 1602 N N . MET A 1 201 ? 8.290 16.574 -13.692 1.00 72.75 201 MET A N 1
ATOM 1603 C CA . MET A 1 201 ? 9.482 17.258 -14.212 1.00 72.75 201 MET A CA 1
ATOM 1604 C C . MET A 1 201 ? 9.572 17.214 -15.744 1.00 72.75 201 MET A C 1
ATOM 1606 O O . MET A 1 201 ? 10.043 18.174 -16.347 1.00 72.75 201 MET A O 1
ATOM 1610 N N . ASN A 1 202 ? 9.104 16.131 -16.375 1.00 68.44 202 ASN A N 1
ATOM 1611 C CA . ASN A 1 202 ? 9.253 15.911 -17.816 1.00 68.44 202 ASN A CA 1
ATOM 1612 C C . ASN A 1 202 ? 8.026 16.335 -18.647 1.00 68.44 202 ASN A C 1
ATOM 1614 O O . ASN A 1 202 ? 8.170 16.671 -19.826 1.00 68.44 202 ASN A O 1
ATOM 1618 N N . ASN A 1 203 ? 6.806 16.317 -18.090 1.00 63.88 203 ASN A N 1
ATOM 1619 C CA . ASN A 1 203 ? 5.613 16.798 -18.796 1.00 63.88 203 ASN A CA 1
ATOM 1620 C C . ASN A 1 203 ? 4.430 17.144 -17.855 1.00 63.88 203 ASN A C 1
ATOM 1622 O O . ASN A 1 203 ? 3.617 16.273 -17.542 1.00 63.88 203 ASN A O 1
ATOM 1626 N N . PRO A 1 204 ? 4.240 18.413 -17.448 1.00 54.94 204 PRO A N 1
ATOM 1627 C CA . PRO A 1 204 ? 3.249 18.783 -16.427 1.00 54.94 204 PRO A CA 1
ATOM 1628 C C . PRO A 1 204 ? 1.771 18.755 -16.882 1.00 54.94 204 PRO A C 1
ATOM 1630 O O . PRO A 1 204 ? 0.920 19.294 -16.180 1.00 54.94 204 PRO A O 1
ATOM 1633 N N . MET A 1 205 ? 1.429 18.201 -18.059 1.00 43.09 205 MET A N 1
ATOM 1634 C CA . MET A 1 205 ? 0.122 18.459 -18.697 1.00 43.09 205 MET A CA 1
ATOM 1635 C C . MET A 1 205 ? -0.668 17.247 -19.238 1.00 43.09 205 MET A C 1
ATOM 1637 O O . MET A 1 205 ? -1.716 17.451 -19.856 1.00 43.09 205 MET A O 1
ATOM 1641 N N . ARG A 1 206 ? -0.223 15.993 -19.040 1.00 44.41 206 ARG A N 1
ATOM 1642 C CA . ARG A 1 206 ? -0.964 14.760 -19.427 1.00 44.41 206 ARG A CA 1
ATOM 1643 C C . ARG A 1 206 ? -0.699 13.636 -18.410 1.00 44.41 206 ARG A C 1
ATOM 1645 O O . ARG A 1 206 ? 0.439 13.517 -17.985 1.00 44.41 206 ARG A O 1
ATOM 1652 N N . LEU A 1 207 ? -1.727 12.870 -17.996 1.00 43.94 207 LEU A N 1
ATOM 1653 C CA . LEU A 1 207 ? -1.738 12.014 -16.777 1.00 43.94 207 LEU A CA 1
ATOM 1654 C C . LEU A 1 207 ? -2.498 10.650 -16.977 1.00 43.94 207 LEU A C 1
ATOM 1656 O O . LEU A 1 207 ? -3.326 10.604 -17.894 1.00 43.94 207 LEU A O 1
ATOM 1660 N N . SER A 1 208 ? -2.271 9.600 -16.136 1.00 50.88 208 SER A N 1
ATOM 1661 C CA . SER A 1 208 ? -2.459 8.107 -16.337 1.00 50.88 208 SER A CA 1
ATOM 1662 C C . SER A 1 208 ? -1.195 7.442 -16.929 1.00 50.88 208 SER A C 1
ATOM 1664 O O . SER A 1 208 ? -0.675 8.086 -17.802 1.00 50.88 208 SER A O 1
ATOM 1666 N N . ASP A 1 209 ? -0.701 6.232 -16.585 1.00 57.34 209 ASP A N 1
ATOM 1667 C CA . ASP A 1 209 ? 0.766 5.965 -16.368 1.00 57.34 209 ASP A CA 1
ATOM 1668 C C . ASP A 1 209 ? 1.499 4.810 -17.170 1.00 57.34 209 ASP A C 1
ATOM 1670 O O . ASP A 1 209 ? 0.982 3.697 -17.230 1.00 57.34 209 ASP A O 1
ATOM 1674 N N . THR A 1 210 ? 2.732 5.006 -17.728 1.00 54.56 210 THR A N 1
ATOM 1675 C CA . THR A 1 210 ? 3.624 3.994 -18.423 1.00 54.56 210 THR A CA 1
ATOM 1676 C C . THR A 1 210 ? 5.138 4.378 -18.478 1.00 54.56 210 THR A C 1
ATOM 1678 O O . THR A 1 210 ? 5.465 5.551 -18.327 1.00 54.56 210 THR A O 1
ATOM 1681 N N . TYR A 1 211 ? 6.079 3.457 -18.772 1.00 55.72 211 TYR A N 1
ATOM 1682 C CA . TYR A 1 211 ? 7.509 3.769 -19.071 1.00 55.72 211 TYR A CA 1
ATOM 1683 C C . TYR A 1 211 ? 7.853 3.635 -20.575 1.00 55.72 211 TYR A C 1
ATOM 1685 O O . TYR A 1 211 ? 7.405 2.677 -21.209 1.00 55.72 211 TYR A O 1
ATOM 1693 N N . ASP A 1 212 ? 8.657 4.550 -21.148 1.00 61.94 212 ASP A N 1
ATOM 1694 C CA . ASP A 1 212 ? 9.051 4.566 -22.576 1.00 61.94 212 ASP A CA 1
ATOM 1695 C C . ASP A 1 212 ? 10.568 4.326 -22.778 1.00 61.94 212 ASP A C 1
ATOM 1697 O O . ASP A 1 212 ? 11.407 5.164 -22.441 1.00 61.94 212 ASP A O 1
ATOM 1701 N N . SER A 1 213 ? 10.919 3.172 -23.366 1.00 54.38 213 SER A N 1
ATOM 1702 C CA . SER A 1 213 ? 12.303 2.683 -23.512 1.00 54.38 213 SER A CA 1
ATOM 1703 C C . SER A 1 213 ? 13.217 3.502 -24.418 1.00 54.38 213 SER A C 1
ATOM 1705 O O . SER A 1 213 ? 14.425 3.273 -24.422 1.00 54.38 213 SER A O 1
ATOM 1707 N N . ASN A 1 214 ? 12.654 4.371 -25.258 1.00 58.84 214 ASN A N 1
ATOM 1708 C CA . ASN A 1 214 ? 13.419 5.080 -26.286 1.00 58.84 214 ASN A CA 1
ATOM 1709 C C . ASN A 1 214 ? 13.784 6.505 -25.870 1.00 58.84 214 ASN A C 1
ATOM 1711 O O . ASN A 1 214 ? 14.459 7.190 -26.628 1.00 58.84 214 ASN A O 1
ATOM 1715 N N . ARG A 1 215 ? 13.287 6.975 -24.721 1.00 58.06 215 ARG A N 1
ATOM 1716 C CA . ARG A 1 215 ? 13.474 8.358 -24.259 1.00 58.06 215 ARG A CA 1
ATOM 1717 C C . ARG A 1 215 ? 13.753 8.482 -22.765 1.00 58.06 215 ARG A C 1
ATOM 1719 O O . ARG A 1 215 ? 13.750 9.590 -22.239 1.00 58.06 215 ARG A O 1
ATOM 1726 N N . ASP A 1 216 ? 13.957 7.355 -22.088 1.00 67.19 216 ASP A N 1
ATOM 1727 C CA . ASP A 1 216 ? 14.374 7.308 -20.688 1.00 67.19 216 ASP A CA 1
ATOM 1728 C C . ASP A 1 216 ? 13.472 8.106 -19.719 1.00 67.19 216 ASP A C 1
ATOM 1730 O O . ASP A 1 216 ? 13.929 8.635 -18.700 1.00 67.19 216 ASP A O 1
ATOM 1734 N N . TYR A 1 217 ? 12.165 8.161 -20.003 1.00 77.12 217 TYR A N 1
ATOM 1735 C CA . TYR A 1 217 ? 11.188 8.833 -19.148 1.00 77.12 217 TYR A CA 1
ATOM 1736 C C . TYR A 1 217 ? 9.891 8.048 -18.938 1.00 77.12 217 TYR A C 1
ATOM 1738 O O . TYR A 1 217 ? 9.448 7.225 -19.744 1.00 77.12 217 TYR A O 1
ATOM 1746 N N . TYR A 1 218 ? 9.235 8.398 -17.837 1.00 80.88 218 TYR A N 1
ATOM 1747 C CA . TYR A 1 218 ? 7.898 7.961 -17.468 1.00 80.88 218 TYR A CA 1
ATOM 1748 C C . TYR A 1 218 ? 6.856 8.742 -18.277 1.00 80.88 218 TYR A C 1
ATOM 1750 O O . TYR A 1 218 ? 6.706 9.954 -18.105 1.00 80.88 218 TYR A O 1
ATOM 1758 N N . GLN A 1 219 ? 6.168 8.075 -19.209 1.00 78.19 219 GLN A N 1
ATOM 1759 C CA . GLN A 1 219 ? 5.110 8.685 -20.007 1.00 78.19 219 GLN A CA 1
ATOM 1760 C C . GLN A 1 219 ? 3.737 8.383 -19.433 1.00 78.19 219 GLN A C 1
ATOM 1762 O O . GLN A 1 219 ? 3.316 7.234 -19.341 1.00 78.19 219 GLN A O 1
ATOM 1767 N N . MET A 1 220 ? 2.954 9.433 -19.244 1.00 68.94 220 MET A N 1
ATOM 1768 C CA . MET A 1 220 ? 1.547 9.270 -18.947 1.00 68.94 220 MET A CA 1
ATOM 1769 C C . MET A 1 220 ? 0.707 8.889 -20.203 1.00 68.94 220 MET A C 1
ATOM 1771 O O . MET A 1 220 ? 0.569 9.683 -21.141 1.00 68.94 220 MET A O 1
ATOM 1775 N N . VAL A 1 221 ? 0.141 7.674 -20.239 1.00 70.00 221 VAL A N 1
ATOM 1776 C CA . VAL A 1 221 ? -0.705 7.099 -21.296 1.00 70.00 221 VAL A CA 1
ATOM 1777 C C . VAL A 1 221 ? -2.000 6.480 -20.727 1.00 70.00 221 VAL A C 1
ATOM 1779 O O . VAL A 1 221 ? -1.965 5.664 -19.815 1.00 70.00 221 VAL A O 1
ATOM 1782 N N . ARG A 1 222 ? -3.163 6.813 -21.319 1.00 68.00 222 ARG A N 1
ATOM 1783 C CA . ARG A 1 222 ? -4.478 6.229 -20.955 1.00 68.00 222 ARG A CA 1
ATOM 1784 C C . ARG A 1 222 ? -4.467 4.695 -21.031 1.00 68.00 222 ARG A C 1
ATOM 1786 O O . ARG A 1 222 ? -4.116 4.161 -22.081 1.00 68.00 222 ARG A O 1
ATOM 1793 N N . CYS A 1 223 ? -5.029 4.024 -20.022 1.00 64.50 223 CYS A N 1
ATOM 1794 C CA . CYS A 1 223 ? -5.092 2.555 -19.866 1.00 64.50 223 CYS A CA 1
ATOM 1795 C C . CYS A 1 223 ? -5.807 1.756 -20.983 1.00 64.50 223 CYS A C 1
ATOM 1797 O O . CYS A 1 223 ? -5.917 0.538 -20.879 1.00 64.50 223 CYS A O 1
ATOM 1799 N N . GLY A 1 224 ? -6.332 2.430 -22.013 1.00 63.59 224 GLY A N 1
ATOM 1800 C CA . GLY A 1 224 ? -6.906 1.826 -23.220 1.00 63.59 224 GLY A CA 1
ATOM 1801 C C . GLY A 1 224 ? -5.972 1.856 -24.436 1.00 63.59 224 GLY A C 1
ATOM 1802 O O . GLY A 1 224 ? -6.444 1.665 -25.553 1.00 63.59 224 GLY A O 1
ATOM 1803 N N . LYS A 1 225 ? -4.678 2.165 -24.263 1.00 66.06 225 LYS A N 1
ATOM 1804 C CA . LYS A 1 225 ? -3.665 1.857 -25.281 1.00 66.06 225 LYS A CA 1
ATOM 1805 C C . LYS A 1 225 ? -3.173 0.427 -25.114 1.00 66.06 225 LYS A C 1
ATOM 1807 O O . LYS A 1 225 ? -3.094 -0.089 -24.006 1.00 66.06 225 LYS A O 1
ATOM 1812 N N . GLU A 1 226 ? -2.815 -0.174 -26.236 1.00 68.88 226 GLU A N 1
ATOM 1813 C CA . GLU A 1 226 ? -2.344 -1.549 -26.292 1.00 68.88 226 GLU A CA 1
ATOM 1814 C C . GLU A 1 226 ? -0.887 -1.639 -25.826 1.00 68.88 226 GLU A C 1
ATOM 1816 O O . GLU A 1 226 ? -0.033 -0.852 -26.242 1.00 68.88 226 GLU A O 1
ATOM 1821 N N . HIS A 1 227 ? -0.618 -2.615 -24.963 1.00 74.56 227 HIS A N 1
ATOM 1822 C CA . HIS A 1 227 ? 0.714 -3.011 -24.523 1.00 74.56 227 HIS A CA 1
ATOM 1823 C C . HIS A 1 227 ? 0.880 -4.506 -24.793 1.00 74.56 227 HIS A C 1
ATOM 1825 O O . HIS A 1 227 ? -0.072 -5.266 -24.647 1.00 74.56 227 HIS A O 1
ATOM 1831 N N . THR A 1 228 ? 2.088 -4.922 -25.165 1.00 81.56 228 THR A N 1
ATOM 1832 C CA . THR A 1 228 ? 2.438 -6.318 -25.496 1.00 81.56 228 THR A CA 1
ATOM 1833 C C . THR A 1 228 ? 3.325 -6.973 -24.434 1.00 81.56 228 THR A C 1
ATOM 1835 O O . THR A 1 228 ? 3.816 -8.088 -24.608 1.00 81.56 228 THR A O 1
ATOM 1838 N N . THR A 1 229 ? 3.621 -6.254 -23.350 1.00 86.12 229 THR A N 1
ATOM 1839 C CA . THR A 1 229 ? 4.574 -6.673 -22.320 1.00 86.12 229 THR A CA 1
ATOM 1840 C C . THR A 1 229 ? 4.045 -6.300 -20.946 1.00 86.12 229 THR A C 1
ATOM 1842 O O . THR A 1 229 ? 3.751 -5.131 -20.700 1.00 86.12 229 THR A O 1
ATOM 1845 N N . ALA A 1 230 ? 3.994 -7.278 -20.045 1.00 89.19 230 ALA A N 1
ATOM 1846 C CA . ALA A 1 230 ? 3.815 -7.053 -18.616 1.00 89.19 230 ALA A CA 1
ATOM 1847 C C . ALA A 1 230 ? 5.157 -7.224 -17.903 1.00 89.19 230 ALA A C 1
ATOM 1849 O O . ALA A 1 230 ? 5.951 -8.097 -18.265 1.00 89.19 230 ALA A O 1
ATOM 1850 N N . VAL A 1 231 ? 5.392 -6.438 -16.856 1.00 92.00 231 VAL A N 1
ATOM 1851 C CA . VAL A 1 231 ? 6.447 -6.726 -15.884 1.00 92.00 231 VAL A CA 1
ATOM 1852 C C . VAL A 1 231 ? 5.828 -6.770 -14.503 1.00 92.00 231 VAL A C 1
ATOM 1854 O O . VAL A 1 231 ? 5.198 -5.808 -14.067 1.00 92.00 231 VAL A O 1
ATOM 1857 N N . CYS A 1 232 ? 6.028 -7.898 -13.835 1.00 93.44 232 CYS A N 1
ATOM 1858 C CA . CYS A 1 232 ? 5.532 -8.154 -12.498 1.00 93.44 232 CYS A CA 1
ATOM 1859 C C . CYS A 1 232 ? 6.688 -8.142 -11.500 1.00 93.44 232 CYS A C 1
ATOM 1861 O O . CYS A 1 232 ? 7.726 -8.763 -11.746 1.00 93.44 232 CYS A O 1
ATOM 1863 N N . LYS A 1 233 ? 6.486 -7.468 -10.368 1.00 93.12 233 LYS A N 1
ATOM 1864 C CA . LYS A 1 233 ? 7.386 -7.463 -9.215 1.00 93.12 233 LYS A CA 1
ATOM 1865 C C . LYS A 1 233 ? 6.776 -8.368 -8.148 1.00 93.12 233 LYS A C 1
ATOM 1867 O O . LYS A 1 233 ? 5.671 -8.123 -7.671 1.00 93.12 233 LYS A O 1
ATOM 1872 N N . VAL A 1 234 ? 7.475 -9.449 -7.823 1.00 91.56 234 VAL A N 1
ATOM 1873 C CA . VAL A 1 234 ? 7.057 -10.448 -6.831 1.00 91.56 234 VAL A CA 1
ATOM 1874 C C . VAL A 1 234 ? 8.022 -10.361 -5.654 1.00 91.56 234 VAL A C 1
ATOM 1876 O O . VAL A 1 234 ? 9.210 -10.597 -5.873 1.00 91.56 234 VAL A O 1
ATOM 1879 N N . PRO A 1 235 ? 7.590 -10.040 -4.423 1.00 87.31 235 PRO A N 1
ATOM 1880 C CA . PRO A 1 235 ? 8.485 -10.091 -3.271 1.00 87.31 235 PRO A CA 1
ATOM 1881 C C . PRO A 1 235 ? 9.035 -11.515 -3.118 1.00 87.31 235 PRO A C 1
ATOM 1883 O O . PRO A 1 235 ? 8.283 -12.491 -3.177 1.00 87.31 235 PRO A O 1
ATOM 1886 N N . LEU A 1 236 ? 10.352 -11.658 -2.943 1.00 83.62 236 LEU A N 1
ATOM 1887 C CA . LEU A 1 236 ? 10.906 -12.956 -2.568 1.00 83.62 236 LEU A CA 1
ATOM 1888 C C . LEU A 1 236 ? 10.401 -13.275 -1.155 1.00 83.62 236 LEU A C 1
ATOM 1890 O O . LEU A 1 236 ? 10.428 -12.385 -0.301 1.00 83.62 236 LEU A O 1
ATOM 1894 N N . PRO A 1 237 ? 9.926 -14.507 -0.885 1.00 72.69 237 PRO A N 1
ATOM 1895 C CA . PRO A 1 237 ? 9.435 -14.856 0.437 1.00 72.69 237 PRO A CA 1
ATOM 1896 C C . PRO A 1 237 ? 10.565 -14.655 1.444 1.00 72.69 237 PRO A C 1
ATOM 1898 O O . PRO A 1 237 ? 11.596 -15.336 1.388 1.00 72.69 237 PRO A O 1
ATOM 1901 N N . SER A 1 238 ? 10.370 -13.699 2.354 1.00 65.31 238 SER A N 1
ATOM 1902 C CA . SER A 1 238 ? 11.268 -13.490 3.478 1.00 65.31 238 SER A CA 1
ATOM 1903 C C . SER A 1 238 ? 11.370 -14.814 4.231 1.00 65.31 238 SER A C 1
ATOM 1905 O O . SER A 1 238 ? 10.365 -15.461 4.528 1.00 65.31 238 SER A O 1
ATOM 1907 N N . ARG A 1 239 ? 12.616 -15.270 4.420 1.00 64.38 239 ARG A N 1
ATOM 1908 C CA . ARG A 1 239 ? 12.974 -16.589 4.965 1.00 64.38 239 ARG A CA 1
ATOM 1909 C C . ARG A 1 239 ? 12.049 -16.935 6.126 1.00 64.38 239 ARG A C 1
ATOM 1911 O O . ARG A 1 239 ? 12.150 -16.246 7.136 1.00 64.38 239 ARG A O 1
ATOM 1918 N N . GLU A 1 240 ? 11.216 -17.973 5.958 1.00 55.28 240 GLU A N 1
ATOM 1919 C CA . GLU A 1 240 ? 10.105 -18.311 6.862 1.00 55.28 240 GLU A CA 1
ATOM 1920 C C . GLU A 1 240 ? 10.471 -18.034 8.321 1.00 55.28 240 GLU A C 1
ATOM 1922 O O . GLU A 1 240 ? 11.214 -18.785 8.962 1.00 55.28 240 GLU A O 1
ATOM 1927 N N . VAL A 1 241 ? 9.966 -16.912 8.836 1.00 54.34 241 VAL A N 1
ATOM 1928 C CA . VAL A 1 241 ? 9.954 -16.676 10.272 1.00 54.34 241 VAL A CA 1
ATOM 1929 C C . VAL A 1 241 ? 9.036 -17.760 10.818 1.00 54.34 241 VAL A C 1
ATOM 1931 O O . VAL A 1 241 ? 7.914 -17.912 10.335 1.00 54.34 241 VAL A O 1
ATOM 1934 N N . ASN A 1 242 ? 9.534 -18.566 11.760 1.00 49.84 242 ASN A N 1
ATOM 1935 C CA . ASN A 1 242 ? 8.760 -19.649 12.364 1.00 49.84 242 ASN A CA 1
ATOM 1936 C C . ASN A 1 242 ? 7.562 -19.042 13.110 1.00 49.84 242 ASN A C 1
ATOM 1938 O O . ASN A 1 242 ? 7.656 -18.715 14.293 1.00 49.84 242 ASN A O 1
ATOM 1942 N N . ASN A 1 243 ? 6.450 -18.870 12.395 1.00 49.34 243 ASN A N 1
ATOM 1943 C CA . ASN A 1 243 ? 5.263 -18.148 12.835 1.00 49.34 243 ASN A CA 1
ATOM 1944 C C . ASN A 1 243 ? 4.429 -19.002 13.798 1.00 49.34 243 ASN A C 1
ATOM 1946 O O . ASN A 1 243 ? 3.316 -19.423 13.497 1.00 49.34 243 ASN A O 1
ATOM 1950 N N . THR A 1 244 ? 4.968 -19.227 14.995 1.00 59.81 244 THR A N 1
ATOM 1951 C CA . THR A 1 244 ? 4.185 -19.602 16.182 1.00 59.81 244 THR A CA 1
ATOM 1952 C C . THR A 1 244 ? 3.580 -18.381 16.884 1.00 59.81 244 THR A C 1
ATOM 1954 O O . THR A 1 244 ? 2.959 -18.521 17.935 1.00 59.81 244 THR A O 1
ATOM 1957 N N . THR A 1 245 ? 3.761 -17.179 16.330 1.00 67.44 245 THR A N 1
ATOM 1958 C CA . THR A 1 245 ? 3.146 -15.940 16.810 1.00 67.44 245 THR A CA 1
ATOM 1959 C C . THR A 1 245 ? 1.652 -15.962 16.495 1.00 67.44 245 THR A C 1
ATOM 1961 O O . THR A 1 245 ? 1.254 -15.832 15.341 1.00 67.44 245 THR A O 1
ATOM 1964 N N . ALA A 1 246 ? 0.822 -16.134 17.521 1.00 81.88 246 ALA A N 1
ATOM 1965 C CA . ALA A 1 246 ? -0.630 -16.045 17.423 1.00 81.88 246 ALA A CA 1
ATOM 1966 C C . ALA A 1 246 ? -1.132 -14.855 18.246 1.00 81.88 246 ALA A C 1
ATOM 1968 O O . ALA A 1 246 ? -0.609 -14.578 19.327 1.00 81.88 246 ALA A O 1
ATOM 1969 N N . CYS A 1 247 ? -2.159 -14.170 17.748 1.00 90.12 247 CYS A N 1
ATOM 1970 C CA . CYS A 1 247 ? -2.815 -13.092 18.477 1.00 90.12 247 CYS A CA 1
ATOM 1971 C C . CYS A 1 247 ? -3.606 -13.672 19.653 1.00 90.12 247 CYS A C 1
ATOM 1973 O O . CYS A 1 247 ? -4.460 -14.540 19.468 1.00 90.12 247 CYS A O 1
ATOM 1975 N N . LEU A 1 248 ? -3.287 -13.229 20.868 1.00 90.94 248 LEU A N 1
ATOM 1976 C CA . LEU A 1 248 ? -3.914 -13.729 22.086 1.00 90.94 248 LEU A CA 1
ATOM 1977 C C . LEU A 1 248 ? -5.231 -12.986 22.318 1.00 90.94 248 LEU A C 1
ATOM 1979 O O . LEU A 1 248 ? -5.235 -11.776 22.515 1.00 90.94 248 LEU A O 1
ATOM 1983 N N . LEU A 1 249 ? -6.343 -13.720 22.320 1.00 89.31 249 LEU A N 1
ATOM 1984 C CA . LEU A 1 249 ? -7.651 -13.192 22.701 1.00 89.31 249 LEU A CA 1
ATOM 1985 C C . LEU A 1 249 ? -7.851 -13.330 24.220 1.00 89.31 249 LEU A C 1
ATOM 1987 O O . LEU A 1 249 ? -7.800 -14.455 24.729 1.00 89.31 249 LEU A O 1
ATOM 1991 N N . PRO A 1 250 ? -8.106 -12.234 24.958 1.00 85.75 250 PRO A N 1
ATOM 1992 C CA . PRO A 1 250 ? -8.598 -12.312 26.325 1.00 85.75 250 PRO A CA 1
ATOM 1993 C C . PRO A 1 250 ? -10.001 -12.931 26.336 1.00 85.75 250 PRO A C 1
ATOM 1995 O O . PRO A 1 250 ? -10.864 -12.557 25.543 1.00 85.75 250 PRO A O 1
ATOM 1998 N N . ASN A 1 251 ? -10.257 -13.855 27.264 1.00 87.69 251 ASN A N 1
ATOM 1999 C CA . ASN A 1 251 ? -11.621 -14.309 27.530 1.00 87.69 251 ASN A CA 1
ATOM 2000 C C . ASN A 1 251 ? -12.341 -13.254 28.379 1.00 87.69 251 ASN A C 1
ATOM 2002 O O . ASN A 1 251 ? -11.913 -12.974 29.499 1.00 87.69 251 ASN A O 1
ATOM 2006 N N . SER A 1 252 ? -13.450 -12.719 27.871 1.00 90.25 252 SER A N 1
ATOM 2007 C CA . SER A 1 252 ? -14.291 -11.737 28.560 1.00 90.25 252 SER A CA 1
ATOM 2008 C C . SER A 1 252 ? -15.772 -12.048 28.358 1.00 90.25 252 SER A C 1
ATOM 2010 O O . SER A 1 252 ? -16.166 -12.594 27.331 1.00 90.25 252 SER A O 1
ATOM 2012 N N . GLU A 1 253 ? -16.597 -11.678 29.337 1.00 93.19 253 GLU A N 1
ATOM 2013 C CA . GLU A 1 253 ? -18.062 -11.726 29.239 1.00 93.19 253 GLU A CA 1
ATOM 2014 C C . GLU A 1 253 ? -18.660 -10.383 28.762 1.00 93.19 253 GLU A C 1
ATOM 2016 O O . GLU A 1 253 ? -19.861 -10.295 28.523 1.00 93.19 253 GLU A O 1
ATOM 2021 N N . GLU A 1 254 ? -17.853 -9.319 28.620 1.00 92.81 254 GLU A N 1
ATOM 2022 C CA . GLU A 1 254 ? -18.339 -7.977 28.242 1.00 92.81 254 GLU A CA 1
ATOM 2023 C C . GLU A 1 254 ? -18.401 -7.725 26.723 1.00 92.81 254 GLU A C 1
ATOM 2025 O O . GLU A 1 254 ? -19.063 -6.776 26.279 1.00 92.81 254 GLU A O 1
ATOM 2030 N N . TYR A 1 255 ? -17.693 -8.532 25.931 1.00 93.25 255 TYR A N 1
ATOM 2031 C CA . TYR A 1 255 ? -17.528 -8.363 24.488 1.00 93.25 255 TYR A CA 1
ATOM 2032 C C . TYR A 1 255 ? -17.261 -9.693 23.780 1.00 93.25 255 TYR A C 1
ATOM 2034 O O . TYR A 1 255 ? -16.739 -10.634 24.374 1.00 93.25 255 TYR A O 1
ATOM 2042 N N . TYR A 1 256 ? -17.560 -9.736 22.484 1.00 92.31 256 TYR A N 1
ATOM 2043 C CA . TYR A 1 256 ? -17.070 -10.766 21.570 1.00 92.31 256 TYR A CA 1
ATOM 2044 C C . TYR A 1 256 ? -15.928 -10.176 20.751 1.00 92.31 256 TYR A C 1
ATOM 2046 O O . TYR A 1 256 ? -16.083 -9.083 20.214 1.00 92.31 256 TYR A O 1
ATOM 2054 N N . ALA A 1 257 ? -14.794 -10.868 20.648 1.00 92.00 257 ALA A N 1
ATOM 2055 C CA . ALA A 1 257 ? -13.655 -10.402 19.861 1.00 92.00 257 ALA A CA 1
ATOM 2056 C C . ALA A 1 257 ? -13.140 -11.475 18.899 1.00 92.00 257 ALA A C 1
ATOM 2058 O O . ALA A 1 257 ? -13.011 -12.646 19.258 1.00 92.00 257 ALA A O 1
ATOM 2059 N N . TYR A 1 258 ? -12.795 -11.038 17.692 1.00 89.94 258 TYR A N 1
ATOM 2060 C CA . TYR A 1 258 ? -12.064 -11.810 16.694 1.00 89.94 258 TYR A CA 1
ATOM 2061 C C . TYR A 1 258 ? -10.658 -11.230 16.557 1.00 89.94 258 TYR A C 1
ATOM 2063 O O . TYR A 1 258 ? -10.493 -10.014 16.581 1.00 89.94 258 TYR A O 1
ATOM 2071 N N . SER A 1 259 ? -9.646 -12.081 16.387 1.00 91.62 259 SER A N 1
ATOM 2072 C CA . SER A 1 259 ? -8.260 -11.645 16.180 1.00 91.62 259 SER A CA 1
ATOM 2073 C C . SER A 1 259 ? -7.706 -12.121 14.844 1.00 91.62 259 SER A C 1
ATOM 2075 O O . SER A 1 259 ? -7.932 -13.271 14.461 1.00 91.62 259 SER A O 1
ATOM 2077 N N . ALA A 1 260 ? -6.902 -11.287 14.195 1.00 87.31 260 ALA A N 1
ATOM 2078 C CA . ALA A 1 260 ? -6.179 -11.616 12.975 1.00 87.31 260 ALA A CA 1
ATOM 2079 C C . ALA A 1 260 ? -4.726 -11.142 13.072 1.00 87.31 260 ALA A C 1
ATOM 2081 O O . ALA A 1 260 ? -4.476 -9.999 13.447 1.00 87.31 260 ALA A O 1
ATOM 2082 N N . LEU A 1 261 ? -3.771 -12.001 12.704 1.00 87.00 261 LEU A N 1
ATOM 2083 C CA . LEU A 1 261 ? -2.388 -11.573 12.506 1.00 87.00 261 LEU A CA 1
ATOM 2084 C C . LEU A 1 261 ? -2.276 -10.957 11.111 1.00 87.00 261 LEU A C 1
ATOM 2086 O O . LEU A 1 261 ? -2.356 -11.668 10.108 1.00 87.00 261 LEU A O 1
ATOM 2090 N N . ILE A 1 262 ? -2.114 -9.641 11.057 1.00 85.06 262 ILE A N 1
ATOM 2091 C CA . ILE A 1 262 ? -1.948 -8.893 9.816 1.00 85.06 262 ILE A CA 1
ATOM 2092 C C . ILE A 1 262 ? -0.463 -8.825 9.492 1.00 85.06 262 ILE A C 1
ATOM 2094 O O . ILE A 1 262 ? 0.364 -8.542 10.356 1.00 85.06 262 ILE A O 1
ATOM 2098 N N . ASN A 1 263 ? -0.139 -9.115 8.237 1.00 77.94 263 ASN A N 1
ATOM 2099 C CA . ASN A 1 263 ? 1.195 -8.986 7.674 1.00 77.94 263 ASN A CA 1
ATOM 2100 C C . ASN A 1 263 ? 1.248 -7.676 6.878 1.00 77.94 263 ASN A C 1
ATOM 2102 O O . ASN A 1 263 ? 0.472 -7.499 5.938 1.00 77.94 263 ASN A O 1
ATOM 2106 N N . VAL A 1 264 ? 2.156 -6.787 7.271 1.00 71.81 264 VAL A N 1
ATOM 2107 C CA . VAL A 1 264 ? 2.414 -5.488 6.646 1.00 71.81 264 VAL A CA 1
ATOM 2108 C C . VAL A 1 264 ? 3.797 -5.531 5.983 1.00 71.81 264 VAL A C 1
ATOM 2110 O O . VAL A 1 264 ? 4.708 -6.242 6.423 1.00 71.81 264 VAL A O 1
ATOM 2113 N N . ASP A 1 265 ? 3.954 -4.801 4.879 1.00 67.12 265 ASP A N 1
ATOM 2114 C CA . ASP A 1 265 ? 5.225 -4.633 4.163 1.00 67.12 265 ASP A CA 1
ATOM 2115 C C . ASP A 1 265 ? 5.950 -5.950 3.818 1.00 67.12 265 ASP A C 1
ATOM 2117 O O . ASP A 1 265 ? 7.166 -6.097 3.971 1.00 67.12 265 ASP A O 1
ATOM 2121 N N . HIS A 1 266 ? 5.185 -6.929 3.320 1.00 61.66 266 HIS A N 1
ATOM 2122 C CA . HIS A 1 266 ? 5.669 -8.237 2.851 1.00 61.66 266 HIS A CA 1
ATOM 2123 C C . HIS A 1 266 ? 6.450 -9.045 3.911 1.00 61.66 266 HIS A C 1
ATOM 2125 O O . HIS A 1 266 ? 7.434 -9.729 3.616 1.00 61.66 266 HIS A O 1
ATOM 2131 N N . GLY A 1 267 ? 5.987 -9.003 5.158 1.00 62.41 267 GLY A N 1
ATOM 2132 C CA . GLY A 1 267 ? 6.511 -9.781 6.279 1.00 62.41 267 GLY A CA 1
ATOM 2133 C C . GLY A 1 267 ? 7.646 -9.092 7.026 1.00 62.41 267 GLY A C 1
ATOM 2134 O O . GLY A 1 267 ? 8.378 -9.760 7.755 1.00 62.41 267 GLY A O 1
ATOM 2135 N N . LYS A 1 268 ? 7.813 -7.780 6.831 1.00 66.69 268 LYS A N 1
ATOM 2136 C CA . LYS A 1 268 ? 8.699 -6.950 7.655 1.00 66.69 268 LYS A CA 1
ATOM 2137 C C . LYS A 1 268 ? 8.038 -6.572 8.973 1.00 66.69 268 LYS A C 1
ATOM 2139 O O . LYS A 1 268 ? 8.696 -6.605 10.008 1.00 66.69 268 LYS A O 1
ATOM 2144 N N . GLU A 1 269 ? 6.749 -6.254 8.926 1.00 75.50 269 GLU A N 1
ATOM 2145 C CA . GLU A 1 269 ? 5.974 -5.817 10.079 1.00 75.50 269 GLU A CA 1
ATOM 2146 C C . GLU A 1 269 ? 4.717 -6.676 10.231 1.00 75.50 269 GLU A C 1
ATOM 2148 O O . GLU A 1 269 ? 4.151 -7.186 9.264 1.00 75.50 269 GLU A O 1
ATOM 2153 N N . PHE A 1 270 ? 4.295 -6.878 11.476 1.00 84.19 270 PHE A N 1
ATOM 2154 C CA . PHE A 1 270 ? 3.093 -7.634 11.795 1.00 84.19 270 PHE A CA 1
ATOM 2155 C C . PHE A 1 270 ? 2.373 -6.963 12.956 1.00 84.19 270 PHE A C 1
ATOM 2157 O O . PHE A 1 270 ? 3.010 -6.595 13.944 1.00 84.19 270 PHE A O 1
ATOM 2164 N N . TYR A 1 271 ? 1.049 -6.876 12.875 1.00 91.00 271 TYR A N 1
ATOM 2165 C CA . TYR A 1 271 ? 0.215 -6.450 13.995 1.00 91.00 271 TYR A CA 1
ATOM 2166 C C . TYR A 1 271 ? -0.958 -7.400 14.205 1.00 91.00 271 TYR A C 1
ATOM 2168 O O . TYR A 1 271 ? -1.390 -8.109 13.298 1.00 91.00 271 TYR A O 1
ATOM 2176 N N . CYS A 1 272 ? -1.481 -7.418 15.427 1.00 94.38 272 CYS A N 1
ATOM 2177 C CA . CYS A 1 272 ? -2.705 -8.136 15.743 1.00 94.38 272 CYS A CA 1
ATOM 2178 C C . CYS A 1 272 ? -3.895 -7.186 15.641 1.00 94.38 272 CYS A C 1
ATOM 2180 O O . CYS A 1 272 ? -4.036 -6.271 16.449 1.00 94.38 272 CYS A O 1
ATOM 2182 N N . LEU A 1 273 ? -4.743 -7.413 14.642 1.00 95.06 273 LEU A N 1
ATOM 2183 C CA . LEU A 1 273 ? -6.022 -6.734 14.496 1.00 95.06 273 LEU A CA 1
ATOM 2184 C C . LEU A 1 273 ? -7.051 -7.441 15.375 1.00 95.06 273 LEU A C 1
ATOM 2186 O O . LEU A 1 273 ? -7.252 -8.647 15.226 1.00 95.06 273 LEU A O 1
ATOM 2190 N N . TYR A 1 274 ? -7.711 -6.694 16.255 1.00 95.12 274 TYR A N 1
ATOM 2191 C CA . TYR A 1 274 ? -8.796 -7.194 17.095 1.00 95.12 274 TYR A CA 1
ATOM 2192 C C . TYR A 1 274 ? -10.093 -6.468 16.728 1.00 95.12 274 TYR A C 1
ATOM 2194 O O . TYR A 1 274 ? -10.187 -5.254 16.900 1.00 95.12 274 TYR A O 1
ATOM 2202 N N . ASP A 1 275 ? -11.084 -7.201 16.217 1.00 94.81 275 ASP A N 1
ATOM 2203 C CA . ASP A 1 275 ? -12.431 -6.671 15.984 1.00 94.81 275 ASP A CA 1
ATOM 2204 C C . ASP A 1 275 ? -13.340 -7.085 17.146 1.00 94.81 275 ASP A C 1
ATOM 2206 O O . ASP A 1 275 ? -13.598 -8.277 17.328 1.00 94.81 275 ASP A O 1
ATOM 2210 N N . ALA A 1 276 ? -13.767 -6.114 17.958 1.00 93.88 276 ALA A N 1
ATOM 2211 C CA . ALA A 1 276 ? -14.476 -6.335 19.216 1.00 93.88 276 ALA A CA 1
ATOM 2212 C C . ALA A 1 276 ? -15.882 -5.705 19.210 1.00 93.88 276 ALA A C 1
ATOM 2214 O O . ALA A 1 276 ? -16.039 -4.484 19.148 1.00 93.88 276 ALA A O 1
ATOM 2215 N N . GLU A 1 277 ? -16.913 -6.543 19.344 1.00 92.25 277 GLU A N 1
ATOM 2216 C CA . GLU A 1 277 ? -18.315 -6.143 19.484 1.00 92.25 277 GLU A CA 1
ATOM 2217 C C . GLU A 1 277 ? -18.724 -6.177 20.967 1.00 92.25 277 GLU A C 1
ATOM 2219 O O . GLU A 1 277 ? -18.786 -7.233 21.603 1.00 92.25 277 GLU A O 1
ATOM 2224 N N . PHE A 1 278 ? -18.995 -5.003 21.542 1.00 91.56 278 PHE A N 1
ATOM 2225 C CA . PHE A 1 278 ? -19.378 -4.862 22.949 1.00 91.56 278 PHE A CA 1
ATOM 2226 C C . PHE A 1 278 ? -20.876 -5.060 23.179 1.00 91.56 2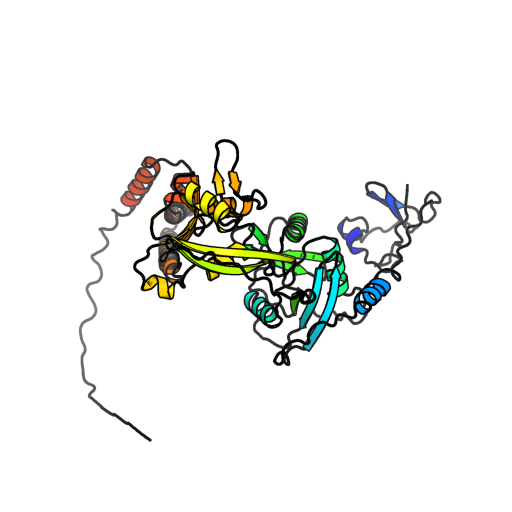78 PHE A C 1
ATOM 2228 O O . PHE A 1 278 ? -21.709 -4.527 22.448 1.00 91.56 278 PHE A O 1
ATOM 2235 N N . LEU A 1 279 ? -21.230 -5.677 24.312 1.00 92.38 279 LEU A N 1
ATOM 2236 C CA . LEU A 1 279 ? -22.624 -5.785 24.765 1.00 92.38 279 LEU A CA 1
ATOM 2237 C C . LEU A 1 279 ? -23.251 -4.440 25.187 1.00 92.38 279 LEU A C 1
ATOM 2239 O O . LEU A 1 279 ? -24.466 -4.346 25.367 1.00 92.38 279 LEU A O 1
ATOM 2243 N N . LYS A 1 280 ? -22.433 -3.400 25.391 1.00 93.25 280 LYS A N 1
ATOM 2244 C CA . LYS A 1 280 ? -22.854 -2.039 25.755 1.00 93.25 280 LYS A CA 1
ATOM 2245 C C . LYS A 1 280 ? -22.095 -1.018 24.901 1.00 93.25 280 LYS A C 1
ATOM 2247 O O . LYS A 1 280 ? -20.883 -1.177 24.754 1.00 93.25 280 LYS A O 1
ATOM 2252 N N . PRO A 1 281 ? -22.751 0.043 24.394 1.00 89.56 281 PRO A N 1
ATOM 2253 C CA . PRO A 1 281 ? -22.060 1.134 23.712 1.00 89.56 281 PRO A CA 1
ATOM 2254 C C . PRO A 1 281 ? -20.980 1.760 24.602 1.00 89.56 281 PRO A C 1
ATOM 2256 O O . PRO A 1 281 ? -21.205 1.956 25.797 1.00 89.56 281 PRO A O 1
ATOM 2259 N N . ARG A 1 282 ? -19.837 2.102 24.004 1.00 91.38 282 ARG A N 1
ATOM 2260 C CA . ARG A 1 282 ? -18.729 2.825 24.644 1.00 91.38 282 ARG A CA 1
ATOM 2261 C C . ARG A 1 282 ? -18.433 4.105 23.870 1.00 91.38 282 ARG A C 1
ATOM 2263 O O . ARG A 1 282 ? -18.605 4.153 22.653 1.00 91.38 282 ARG A O 1
ATOM 2270 N N . SER A 1 283 ? -17.984 5.138 24.571 1.00 91.94 283 SER A N 1
ATOM 2271 C CA . SER A 1 283 ? -17.403 6.330 23.953 1.00 91.94 283 SER A CA 1
ATOM 2272 C C . SER A 1 283 ? -16.040 6.017 23.326 1.00 91.94 283 SER A C 1
ATOM 2274 O O . SER A 1 283 ? -15.381 5.049 23.708 1.00 91.94 283 SER A O 1
ATOM 2276 N N . MET A 1 284 ? -15.577 6.870 22.404 1.00 89.69 284 MET A N 1
ATOM 2277 C CA . MET A 1 284 ? -14.256 6.732 21.771 1.00 89.69 284 MET A CA 1
ATOM 2278 C C . MET A 1 284 ? -13.147 6.592 22.837 1.00 89.69 284 MET A C 1
ATOM 2280 O O . MET A 1 284 ? -12.361 5.650 22.810 1.00 89.69 284 MET A O 1
ATOM 2284 N N . LYS A 1 285 ? -13.161 7.454 23.864 1.00 92.75 285 LYS A N 1
ATOM 2285 C CA . LYS A 1 285 ? -12.189 7.421 24.968 1.00 92.75 285 LYS A CA 1
ATOM 2286 C C . LYS A 1 285 ? -12.185 6.092 25.736 1.00 92.75 285 LYS A C 1
ATOM 2288 O O . LYS A 1 285 ? -11.118 5.617 26.108 1.00 92.7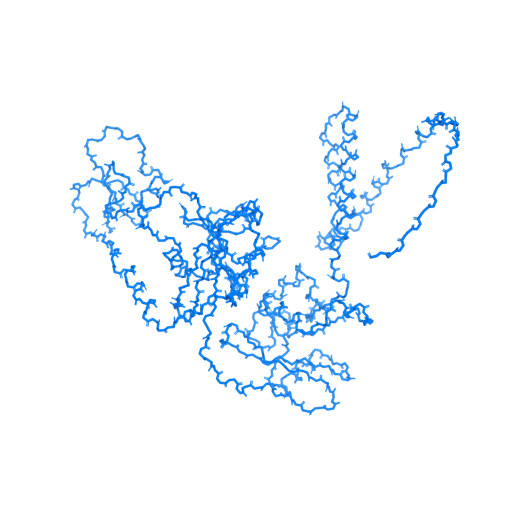5 285 LYS A O 1
ATOM 2293 N N . GLU A 1 286 ? -13.354 5.504 25.984 1.00 95.31 286 GLU A N 1
ATOM 2294 C CA . GLU A 1 286 ? -13.468 4.200 26.652 1.00 95.31 286 GLU A CA 1
ATOM 2295 C C . GLU A 1 286 ? -13.012 3.048 25.745 1.00 95.31 286 GLU A C 1
ATOM 2297 O O . GLU A 1 286 ? -12.477 2.064 26.250 1.00 95.31 286 GLU A O 1
ATOM 2302 N N . ALA A 1 287 ? -13.190 3.169 24.426 1.00 94.56 287 ALA A N 1
ATOM 2303 C CA . ALA A 1 287 ? -12.700 2.202 23.445 1.00 94.56 287 ALA A CA 1
ATOM 2304 C C . ALA A 1 287 ? -11.164 2.251 23.298 1.00 94.56 287 ALA A C 1
ATOM 2306 O O . ALA A 1 287 ? -10.524 1.206 23.295 1.00 94.56 287 ALA A O 1
ATOM 2307 N N . GLU A 1 288 ? -10.552 3.439 23.283 1.00 95.25 288 GLU A N 1
ATOM 2308 C CA . GLU A 1 288 ? -9.086 3.588 23.293 1.00 95.25 288 GLU A CA 1
ATOM 2309 C C . GLU A 1 288 ? -8.475 3.047 24.595 1.00 95.25 288 GLU A C 1
ATOM 2311 O O . GLU A 1 288 ? -7.522 2.272 24.559 1.00 95.25 288 GLU A O 1
ATOM 2316 N N . GLN A 1 289 ? -9.056 3.387 25.753 1.00 96.00 289 GLN A N 1
ATOM 2317 C CA . GLN A 1 289 ? -8.616 2.842 27.044 1.00 96.00 289 GLN A CA 1
ATOM 2318 C C . GLN A 1 289 ? -8.730 1.315 27.095 1.00 96.00 289 GLN A C 1
ATOM 2320 O O . GLN A 1 289 ? -7.877 0.652 27.677 1.00 96.00 289 GLN A O 1
ATOM 2325 N N . PHE A 1 290 ? -9.765 0.753 26.476 1.00 95.31 290 PHE A N 1
ATOM 2326 C CA . PHE A 1 290 ? -9.926 -0.685 26.333 1.00 95.31 290 PHE A CA 1
ATOM 2327 C C . PHE A 1 290 ? -8.822 -1.314 25.467 1.00 95.31 290 PHE A C 1
ATOM 2329 O O . PHE A 1 290 ? -8.177 -2.256 25.919 1.00 95.31 290 PHE A O 1
ATOM 2336 N N . CYS A 1 291 ? -8.531 -0.767 24.280 1.00 96.12 291 CYS A N 1
ATOM 2337 C CA . CYS A 1 291 ? -7.446 -1.259 23.421 1.00 96.12 291 CYS A CA 1
ATOM 2338 C C . CYS A 1 291 ? -6.080 -1.250 24.133 1.00 96.12 291 CYS A C 1
ATOM 2340 O O . CYS A 1 291 ? -5.321 -2.218 24.026 1.00 96.12 291 CYS A O 1
ATOM 2342 N N . GLN A 1 292 ? -5.799 -0.206 24.918 1.00 95.56 292 GLN A N 1
ATOM 2343 C CA . GLN A 1 292 ? -4.567 -0.086 25.705 1.00 95.56 292 GLN A CA 1
ATOM 2344 C C . GLN A 1 292 ? -4.495 -1.097 26.863 1.00 95.56 292 GLN A C 1
ATOM 2346 O O . GLN A 1 292 ? -3.436 -1.678 27.119 1.00 95.56 292 GLN A O 1
ATOM 2351 N N . ASN A 1 293 ? -5.608 -1.321 27.567 1.00 94.31 293 ASN A N 1
ATOM 2352 C CA . ASN A 1 293 ? -5.645 -2.178 28.754 1.00 94.31 293 ASN A CA 1
ATOM 2353 C C . ASN A 1 293 ? -5.692 -3.675 28.411 1.00 94.31 293 ASN A C 1
ATOM 2355 O O . ASN A 1 293 ? -4.901 -4.439 28.963 1.00 94.31 293 ASN A O 1
ATOM 2359 N N . ASP A 1 294 ? -6.597 -4.085 27.517 1.00 93.81 294 ASP A N 1
ATOM 2360 C CA . ASP A 1 294 ? -6.899 -5.498 27.239 1.00 93.81 294 ASP A CA 1
ATOM 2361 C C . ASP A 1 294 ? -5.952 -6.111 26.194 1.00 93.81 294 ASP A C 1
ATOM 2363 O O . ASP A 1 294 ? -5.643 -7.300 26.267 1.00 93.81 294 ASP A O 1
ATOM 2367 N N . PHE A 1 295 ? -5.474 -5.308 25.234 1.00 93.88 295 PHE A N 1
ATOM 2368 C CA . PHE A 1 295 ? -4.664 -5.777 24.099 1.00 93.88 295 PHE A CA 1
ATOM 2369 C C . PHE A 1 295 ? -3.262 -5.160 24.024 1.00 93.88 295 PHE A C 1
ATOM 2371 O O . PHE A 1 295 ? -2.481 -5.542 23.154 1.00 93.88 295 PHE A O 1
ATOM 2378 N N . HIS A 1 296 ? -2.937 -4.210 24.910 1.00 94.12 296 HIS A N 1
ATOM 2379 C CA . HIS A 1 296 ? -1.697 -3.420 24.868 1.00 94.12 296 HIS A CA 1
ATOM 2380 C C . HIS A 1 296 ? -1.458 -2.728 23.513 1.00 94.12 296 HIS A C 1
ATOM 2382 O O . HIS A 1 296 ? -0.319 -2.567 23.077 1.00 94.12 296 HIS A O 1
ATOM 2388 N N . GLY A 1 297 ? -2.549 -2.328 22.855 1.00 95.75 297 GLY A N 1
ATOM 2389 C CA . GLY A 1 297 ? -2.548 -1.658 21.560 1.00 95.75 297 GLY A CA 1
ATOM 2390 C C . GLY A 1 297 ? -3.317 -0.341 21.585 1.00 95.75 297 GLY A C 1
ATOM 2391 O O . GLY A 1 297 ? -3.564 0.246 22.637 1.00 95.75 297 GLY A O 1
ATOM 2392 N N . HIS A 1 298 ? -3.722 0.102 20.402 1.00 97.50 298 HIS A N 1
ATOM 2393 C CA . HIS A 1 298 ? -4.444 1.350 20.167 1.00 97.50 298 HIS A CA 1
ATOM 2394 C C . HIS A 1 298 ? -5.672 1.088 19.294 1.00 97.50 298 HIS A C 1
ATOM 2396 O O . HIS A 1 298 ? -5.793 0.016 18.694 1.00 97.50 298 HIS A O 1
ATOM 2402 N N . LEU A 1 299 ? -6.589 2.054 19.210 1.00 96.81 299 LEU A N 1
ATOM 2403 C CA . LEU A 1 299 ? -7.621 2.015 18.179 1.00 96.81 299 LEU A CA 1
ATOM 2404 C C . LEU A 1 299 ?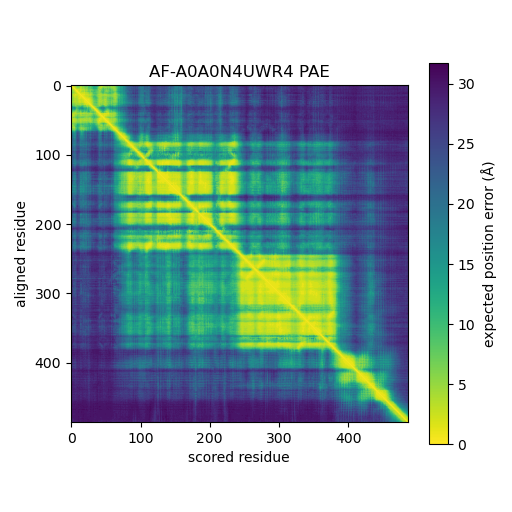 -7.012 2.087 16.777 1.00 96.81 299 LEU A C 1
ATOM 2406 O O . LEU A 1 299 ? -5.956 2.676 16.558 1.00 96.81 299 LEU A O 1
ATOM 2410 N N . LEU A 1 300 ? -7.735 1.494 15.827 1.00 96.19 300 LEU A N 1
ATOM 2411 C CA . LEU A 1 300 ? -7.284 1.253 14.463 1.00 96.19 300 LEU A CA 1
ATOM 2412 C C . LEU A 1 300 ? -6.737 2.517 13.787 1.00 96.19 300 LEU A C 1
ATOM 2414 O O . LEU A 1 300 ? -7.450 3.516 13.628 1.00 96.19 300 LEU A O 1
ATOM 2418 N N . SER A 1 301 ? -5.491 2.437 13.340 1.00 95.50 301 SER A N 1
ATOM 2419 C CA . SER A 1 301 ? -4.875 3.388 12.427 1.00 95.50 301 SER A CA 1
ATOM 2420 C C . SER A 1 301 ? -4.878 2.861 10.992 1.00 95.50 301 SER A C 1
ATOM 2422 O O . SER A 1 301 ? -5.138 1.685 10.743 1.00 95.50 301 SER A O 1
ATOM 2424 N N . VAL A 1 302 ? -4.736 3.779 10.033 1.00 92.06 302 VAL A N 1
ATOM 2425 C CA . VAL A 1 302 ? -4.721 3.473 8.598 1.00 92.06 302 VAL A CA 1
ATOM 2426 C C . VAL A 1 302 ? -3.677 4.368 7.943 1.00 92.06 302 VAL A C 1
ATOM 2428 O O . VAL A 1 302 ? -3.924 5.555 7.727 1.00 92.06 302 VAL A O 1
ATOM 2431 N N . GLY A 1 303 ? -2.503 3.814 7.652 1.00 87.56 303 GLY A N 1
ATOM 2432 C CA . GLY A 1 303 ? -1.383 4.566 7.087 1.00 87.56 303 GLY A CA 1
ATOM 2433 C C . GLY A 1 303 ? -1.473 4.769 5.574 1.00 87.56 303 GLY A C 1
ATOM 2434 O O . GLY A 1 303 ? -0.950 5.754 5.057 1.00 87.56 303 GLY A O 1
ATOM 2435 N N . ASN A 1 304 ? -2.125 3.853 4.849 1.00 80.25 304 ASN A N 1
ATOM 2436 C CA . ASN A 1 304 ? -2.153 3.867 3.383 1.00 80.25 304 ASN A CA 1
ATOM 2437 C C . ASN A 1 304 ? -3.400 3.190 2.775 1.00 80.25 304 ASN A C 1
ATOM 2439 O O . ASN A 1 304 ? -4.266 2.636 3.460 1.00 80.25 304 ASN A O 1
ATOM 2443 N N . ARG A 1 305 ? -3.483 3.219 1.438 1.00 79.44 305 ARG A N 1
ATOM 2444 C CA . ARG A 1 305 ? -4.614 2.690 0.662 1.00 79.44 305 ARG A CA 1
ATOM 2445 C C . ARG A 1 305 ? -4.747 1.171 0.674 1.00 79.44 305 ARG A C 1
ATOM 2447 O O . ARG A 1 305 ? -5.867 0.674 0.538 1.00 79.44 305 ARG A O 1
ATOM 2454 N N . TYR A 1 306 ? -3.651 0.441 0.824 1.00 76.25 306 TYR A N 1
ATOM 2455 C CA . TYR A 1 306 ? -3.649 -1.022 0.810 1.00 76.25 306 TYR A CA 1
ATOM 2456 C C . TYR A 1 306 ? -4.169 -1.562 2.117 1.00 76.25 306 TYR A C 1
ATOM 2458 O O . TYR A 1 306 ? -5.072 -2.393 2.104 1.00 76.25 306 TYR A O 1
ATOM 2466 N N . GLU A 1 307 ? -3.695 -0.992 3.218 1.00 83.06 307 GLU A N 1
ATOM 2467 C CA . GLU A 1 307 ? -4.261 -1.201 4.537 1.00 83.06 307 GLU A CA 1
ATOM 2468 C C . GLU A 1 307 ? -5.752 -0.838 4.555 1.00 83.06 307 GLU A C 1
ATOM 2470 O O . GLU A 1 307 ? -6.567 -1.683 4.911 1.00 83.06 307 GLU A O 1
ATOM 2475 N N . LEU A 1 308 ? -6.155 0.338 4.053 1.00 85.50 308 LEU A N 1
ATOM 2476 C CA . LEU A 1 308 ? -7.577 0.705 3.979 1.00 85.50 308 LEU A CA 1
ATOM 2477 C C . LEU A 1 308 ? -8.418 -0.312 3.186 1.00 85.50 308 LEU A C 1
ATOM 2479 O O . LEU A 1 308 ? -9.521 -0.670 3.603 1.00 85.50 308 LEU A O 1
ATOM 2483 N N . ASN A 1 309 ? -7.932 -0.756 2.025 1.00 79.50 309 ASN A N 1
ATOM 2484 C CA . ASN A 1 309 ? -8.642 -1.709 1.174 1.00 79.50 309 ASN A CA 1
ATOM 2485 C C . ASN A 1 309 ? -8.697 -3.105 1.816 1.00 79.50 309 ASN A C 1
ATOM 2487 O O . ASN A 1 309 ? -9.751 -3.740 1.814 1.00 79.50 309 ASN A O 1
ATOM 2491 N N . PHE A 1 310 ? -7.590 -3.562 2.405 1.00 83.06 310 PHE A N 1
ATOM 2492 C CA . PHE A 1 310 ? -7.515 -4.803 3.168 1.00 83.06 310 PHE A CA 1
ATOM 2493 C C . PHE A 1 310 ? -8.497 -4.778 4.344 1.00 83.06 310 PHE A C 1
ATOM 2495 O O . PHE A 1 310 ? -9.405 -5.605 4.393 1.00 83.06 310 PHE A O 1
ATOM 2502 N N . LEU A 1 311 ? -8.387 -3.778 5.223 1.00 88.75 311 LEU A N 1
ATOM 2503 C CA . LEU A 1 311 ? -9.259 -3.587 6.381 1.00 88.75 311 LEU A CA 1
ATOM 2504 C C . LEU A 1 311 ? -10.722 -3.466 5.964 1.00 88.75 311 LEU A C 1
ATOM 2506 O O . LEU A 1 311 ? -11.582 -4.058 6.606 1.00 88.75 311 LEU A O 1
ATOM 2510 N N . SER A 1 312 ? -11.028 -2.770 4.862 1.00 85.69 312 SER A N 1
ATOM 2511 C CA . SER A 1 312 ? -12.405 -2.695 4.371 1.00 85.69 312 SER A CA 1
ATOM 2512 C C . SER A 1 312 ? -12.935 -4.073 3.967 1.00 85.69 312 SER A C 1
ATOM 2514 O O . SER A 1 312 ? -14.064 -4.428 4.299 1.00 85.69 312 SER A O 1
ATOM 2516 N N . ASN A 1 313 ? -12.145 -4.872 3.251 1.00 80.75 313 ASN A N 1
ATOM 2517 C CA . ASN A 1 313 ? -12.557 -6.211 2.828 1.00 80.75 313 ASN A CA 1
ATOM 2518 C C . ASN A 1 313 ? -12.575 -7.229 3.981 1.00 80.75 313 ASN A C 1
ATOM 2520 O O . ASN A 1 313 ? -13.319 -8.202 3.891 1.00 80.75 313 ASN A O 1
ATOM 2524 N N . TYR A 1 314 ? -11.798 -6.995 5.042 1.00 85.88 314 TYR A N 1
ATOM 2525 C CA . TYR A 1 314 ? -11.678 -7.884 6.196 1.00 85.88 314 TYR A CA 1
ATOM 2526 C C . TYR A 1 314 ? -12.704 -7.597 7.308 1.00 85.88 314 TYR A C 1
ATOM 2528 O O . TYR A 1 314 ? -13.383 -8.512 7.761 1.00 85.88 314 TYR A O 1
ATOM 2536 N N . LEU A 1 315 ? -12.832 -6.336 7.742 1.00 89.31 315 LEU A N 1
ATOM 2537 C CA . LEU A 1 315 ? -13.652 -5.933 8.898 1.00 89.31 315 LEU A CA 1
ATOM 2538 C C . LEU A 1 315 ? -15.150 -5.827 8.598 1.00 89.31 315 LEU A C 1
ATOM 2540 O O . LEU A 1 315 ? -15.963 -5.876 9.519 1.00 89.31 315 LEU A O 1
ATOM 2544 N N . PHE A 1 316 ? -15.528 -5.633 7.333 1.00 88.06 316 PHE A N 1
ATOM 2545 C CA . PHE A 1 316 ? -16.924 -5.414 6.964 1.00 88.06 316 PHE A CA 1
ATOM 2546 C C . PHE A 1 316 ? -17.489 -6.569 6.157 1.00 88.06 316 PHE A C 1
ATOM 2548 O O . PHE A 1 316 ? -16.921 -6.998 5.148 1.00 88.06 316 PHE A O 1
ATOM 2555 N N . GLU A 1 317 ? -18.704 -6.956 6.535 1.00 81.75 317 GLU A N 1
ATOM 2556 C CA . GLU A 1 317 ? -19.557 -7.842 5.760 1.00 81.75 317 GLU A CA 1
ATOM 2557 C C . GLU A 1 317 ? -19.641 -7.443 4.276 1.00 81.75 317 GLU A C 1
ATOM 2559 O O . GLU A 1 317 ? -19.601 -6.265 3.894 1.00 81.75 317 GLU A O 1
ATOM 2564 N N . SER A 1 318 ? -19.811 -8.447 3.414 1.00 74.75 318 SER A N 1
ATOM 2565 C CA . SER A 1 318 ? -20.051 -8.224 1.990 1.00 74.75 318 SER A CA 1
ATOM 2566 C C . SER A 1 318 ? -21.305 -7.363 1.767 1.00 74.75 318 SER A C 1
ATOM 2568 O O . SER A 1 318 ? -22.311 -7.509 2.462 1.00 74.75 318 SER A O 1
ATOM 2570 N N . TYR A 1 319 ? -21.316 -6.529 0.723 1.00 73.00 319 TYR A N 1
ATOM 2571 C CA . TYR A 1 319 ? -22.520 -5.763 0.357 1.00 73.00 319 TYR A CA 1
ATOM 2572 C C . TYR A 1 319 ? -23.753 -6.650 0.089 1.00 73.00 319 TYR A C 1
ATOM 2574 O O . TYR A 1 319 ? -24.884 -6.179 0.198 1.00 73.00 319 TYR A O 1
ATOM 2582 N N . ALA A 1 320 ? -23.553 -7.927 -0.260 1.00 72.31 320 ALA A N 1
ATOM 2583 C CA . ALA A 1 320 ? -24.633 -8.888 -0.454 1.00 72.31 320 ALA A CA 1
ATOM 2584 C C . ALA A 1 320 ? -25.307 -9.278 0.874 1.00 72.31 320 ALA A C 1
ATOM 2586 O O . ALA A 1 320 ? -26.535 -9.284 0.944 1.00 72.31 320 ALA A O 1
ATOM 2587 N N . SER A 1 321 ? -24.534 -9.535 1.934 1.00 74.44 321 SER A N 1
ATOM 2588 C CA . SER A 1 321 ? -25.084 -9.848 3.260 1.00 74.44 321 SER A CA 1
ATOM 2589 C C . SER A 1 321 ? -25.635 -8.598 3.961 1.00 74.44 321 SER A C 1
ATOM 2591 O O . SER A 1 321 ? -26.742 -8.653 4.502 1.00 74.44 321 SER A O 1
ATOM 2593 N N . MET A 1 322 ? -24.997 -7.429 3.794 1.00 70.06 322 MET A N 1
ATOM 2594 C CA . MET A 1 322 ? -25.531 -6.135 4.263 1.00 70.06 322 MET A CA 1
ATOM 2595 C C . MET A 1 322 ? -26.891 -5.740 3.658 1.00 70.06 322 MET A C 1
ATOM 2597 O O . MET A 1 322 ? -27.586 -4.906 4.227 1.00 70.06 322 MET A O 1
ATOM 2601 N N . LYS A 1 323 ? -27.300 -6.299 2.510 1.00 70.50 323 LYS A N 1
ATOM 2602 C CA . LYS A 1 323 ? -28.660 -6.093 1.969 1.00 70.50 323 LYS A CA 1
ATOM 2603 C C . LYS A 1 323 ? -29.733 -6.885 2.726 1.00 70.50 323 LYS A C 1
ATOM 2605 O O . LYS A 1 323 ? -30.914 -6.584 2.579 1.00 70.50 323 LYS A O 1
ATOM 2610 N N . THR A 1 324 ? -29.332 -7.890 3.505 1.00 75.62 324 THR A N 1
ATOM 2611 C CA . THR A 1 324 ? -30.229 -8.750 4.295 1.00 75.62 324 THR A CA 1
ATOM 2612 C C . THR A 1 324 ? -30.253 -8.379 5.776 1.00 75.62 324 THR A C 1
ATOM 2614 O O . THR A 1 324 ? -31.300 -8.499 6.410 1.00 75.62 324 THR A O 1
ATOM 2617 N N . SER A 1 325 ? -29.145 -7.869 6.327 1.00 70.56 325 SER A N 1
ATOM 2618 C CA . SER A 1 325 ? -29.155 -7.242 7.646 1.00 70.56 325 SER A CA 1
ATOM 2619 C C . SER A 1 325 ? -29.755 -5.835 7.546 1.00 70.56 325 SER A C 1
ATOM 2621 O O . SER A 1 325 ? -29.487 -5.080 6.617 1.00 70.56 325 SER A O 1
ATOM 2623 N N . SER A 1 326 ? -30.576 -5.433 8.517 1.00 76.06 326 SER A N 1
ATOM 2624 C CA . SER A 1 326 ? -31.195 -4.095 8.550 1.00 76.06 326 SER A CA 1
ATOM 2625 C C . SER A 1 326 ? -30.207 -2.960 8.890 1.00 76.06 326 SER A C 1
ATOM 2627 O O . SER A 1 326 ? -30.620 -1.832 9.169 1.00 76.06 326 SER A O 1
ATOM 2629 N N . LYS A 1 327 ? -28.896 -3.242 8.866 1.00 79.44 327 LYS A N 1
ATOM 2630 C CA . LYS A 1 327 ? -27.810 -2.310 9.178 1.00 79.44 327 LYS A CA 1
ATOM 2631 C C . LYS A 1 327 ? -27.603 -1.338 8.004 1.00 79.44 327 LYS A C 1
ATOM 2633 O O . LYS A 1 327 ? -27.112 -1.698 6.937 1.00 79.44 327 LYS A O 1
ATOM 2638 N N . LEU A 1 328 ? -27.959 -0.067 8.207 1.00 80.19 328 LEU A N 1
ATOM 2639 C CA . LEU A 1 328 ? -27.673 1.010 7.245 1.00 80.19 328 LEU A CA 1
ATOM 2640 C C . LEU A 1 328 ? -26.164 1.256 7.094 1.00 80.19 328 LEU A C 1
ATOM 2642 O O . LEU A 1 328 ? -25.684 1.499 5.985 1.00 80.19 328 LEU A O 1
ATOM 2646 N N . TYR A 1 329 ? -25.434 1.162 8.201 1.00 81.06 329 TYR A N 1
ATOM 2647 C CA . TYR A 1 329 ? -23.993 1.349 8.287 1.00 81.06 329 TYR A CA 1
ATOM 2648 C C . TYR A 1 329 ? -23.391 0.194 9.078 1.00 81.06 329 TYR A C 1
ATOM 2650 O O . TYR A 1 329 ? -23.966 -0.231 10.082 1.00 81.06 329 TYR A O 1
ATOM 2658 N N . ASP A 1 330 ? -22.231 -0.268 8.635 1.00 86.62 330 ASP A N 1
ATOM 2659 C CA . ASP A 1 330 ? -21.286 -1.012 9.457 1.00 86.62 330 ASP A CA 1
ATOM 2660 C C . ASP A 1 330 ? -20.038 -0.134 9.620 1.00 86.62 330 ASP A C 1
ATOM 2662 O O . ASP A 1 330 ? -19.622 0.532 8.668 1.00 86.62 330 ASP A O 1
ATOM 2666 N N . ALA A 1 331 ? -19.517 -0.024 10.839 1.00 91.19 331 ALA A N 1
ATOM 2667 C CA . ALA A 1 331 ? -18.628 1.067 11.232 1.00 91.19 331 ALA A CA 1
ATOM 2668 C C . ALA A 1 331 ? -17.626 0.636 12.306 1.00 91.19 331 ALA A C 1
ATOM 2670 O O . ALA A 1 331 ? -17.969 -0.145 13.195 1.00 91.19 331 ALA A O 1
ATOM 2671 N N . ARG A 1 332 ? -16.402 1.171 12.245 1.00 93.12 332 ARG A N 1
ATOM 2672 C CA . ARG A 1 332 ? -15.351 1.015 13.261 1.00 93.12 332 ARG A CA 1
ATOM 2673 C C . ARG A 1 332 ? -14.707 2.379 13.550 1.00 93.12 332 ARG A C 1
ATOM 2675 O O . ARG A 1 332 ? -14.359 3.079 12.596 1.00 93.12 332 ARG A O 1
ATOM 2682 N N . PRO A 1 333 ? -14.561 2.793 14.822 1.00 94.25 333 PRO A N 1
ATOM 2683 C CA . PRO A 1 333 ? -13.859 4.028 15.152 1.00 94.25 333 PRO A CA 1
ATOM 2684 C C . PRO A 1 333 ? -12.372 3.891 14.809 1.00 94.25 333 PRO A C 1
ATOM 2686 O O . PRO A 1 333 ? -11.752 2.874 15.116 1.00 94.25 333 PRO A O 1
ATOM 2689 N N . LEU A 1 334 ? -11.806 4.921 14.185 1.00 95.69 334 LEU A N 1
ATOM 2690 C CA . LEU A 1 334 ? -10.364 5.041 13.995 1.00 95.69 334 LEU A CA 1
ATOM 2691 C C . LEU A 1 334 ? -9.744 5.735 15.208 1.00 95.69 334 LEU A C 1
ATOM 2693 O O . LEU A 1 334 ? -10.375 6.595 15.822 1.00 95.69 334 LEU A O 1
ATOM 2697 N N . GLY A 1 335 ? -8.485 5.428 15.511 1.00 96.12 335 GLY A N 1
ATOM 2698 C CA . GLY A 1 335 ? -7.718 6.046 16.599 1.00 96.12 335 GLY A CA 1
ATOM 2699 C C . GLY A 1 335 ? -7.347 7.518 16.377 1.00 96.12 335 GLY A C 1
ATOM 2700 O O . GLY A 1 335 ? -6.364 7.978 16.942 1.00 96.12 335 GLY A O 1
ATOM 2701 N N . VAL A 1 336 ? -8.062 8.266 15.530 1.00 94.81 336 VAL A N 1
ATOM 2702 C CA . VAL A 1 336 ? -7.748 9.674 15.245 1.00 94.81 336 VAL A CA 1
ATOM 2703 C C . VAL A 1 336 ? -8.297 10.564 16.353 1.00 94.81 336 VAL A C 1
ATOM 2705 O O . VAL A 1 336 ? -9.505 10.615 16.578 1.00 94.81 336 VAL A O 1
ATOM 2708 N N . LEU A 1 337 ? -7.408 11.315 17.001 1.00 91.25 337 LEU A N 1
ATOM 2709 C CA . LEU A 1 337 ? -7.757 12.393 17.917 1.00 91.25 337 LEU A CA 1
ATOM 2710 C C . LEU A 1 337 ? -7.529 13.742 17.242 1.00 91.25 337 LEU A C 1
ATOM 2712 O O . LEU A 1 337 ? -6.453 14.014 16.708 1.00 91.25 337 LEU A O 1
ATOM 2716 N N . ARG A 1 338 ? -8.543 14.604 17.324 1.00 91.75 338 ARG A N 1
ATOM 2717 C CA . ARG A 1 338 ? -8.466 16.016 16.951 1.00 91.75 338 ARG A CA 1
ATOM 2718 C C . ARG A 1 338 ? -8.452 16.881 18.203 1.00 91.75 338 ARG A C 1
ATOM 2720 O O . ARG A 1 338 ? -9.336 16.779 19.051 1.00 91.75 338 ARG A O 1
ATOM 2727 N N . THR A 1 339 ? -7.461 17.753 18.297 1.00 88.50 339 THR A N 1
ATOM 2728 C CA . THR A 1 339 ? -7.395 18.847 19.271 1.00 88.50 339 THR A CA 1
ATOM 2729 C C . THR A 1 339 ? -7.387 20.183 18.526 1.00 88.50 339 THR A C 1
ATOM 2731 O O . THR A 1 339 ? -7.317 20.216 17.300 1.00 88.50 339 THR A O 1
ATOM 2734 N N . GLU A 1 340 ? -7.416 21.303 19.250 1.00 89.06 340 GLU A N 1
ATOM 2735 C CA . GLU A 1 340 ? -7.312 22.640 18.643 1.00 89.06 340 GLU A CA 1
ATOM 2736 C C . GLU A 1 340 ? -5.983 22.876 17.897 1.00 89.06 340 GLU A C 1
ATOM 2738 O O . GLU A 1 340 ? -5.928 23.730 17.015 1.00 89.06 340 GLU A O 1
ATOM 2743 N N . ASN A 1 341 ? -4.920 22.132 18.239 1.00 93.25 341 ASN A N 1
ATOM 2744 C CA . ASN A 1 341 ? -3.559 22.364 17.738 1.00 93.25 341 ASN A CA 1
ATOM 2745 C C . ASN A 1 341 ? -3.013 21.233 16.853 1.00 93.25 341 ASN A C 1
ATOM 2747 O O . ASN A 1 341 ? -2.120 21.476 16.044 1.00 93.25 341 ASN A O 1
ATOM 2751 N N . GLU A 1 342 ? -3.506 20.004 17.014 1.00 93.25 342 GLU A N 1
ATOM 2752 C CA . GLU A 1 342 ? -3.015 18.831 16.285 1.00 93.25 342 GLU A CA 1
ATOM 2753 C C . GLU A 1 342 ? -4.143 17.856 15.948 1.00 93.25 342 GLU A C 1
ATOM 2755 O O . GLU A 1 342 ? -5.124 17.726 16.684 1.00 93.25 342 GLU A O 1
ATOM 2760 N N . THR A 1 343 ? -3.967 17.133 14.845 1.00 94.12 343 THR A N 1
ATOM 2761 C CA . THR A 1 343 ? -4.711 15.910 14.540 1.00 94.12 343 THR A CA 1
ATOM 2762 C C . THR A 1 343 ? -3.695 14.791 14.373 1.00 94.12 343 THR A C 1
ATOM 2764 O O . THR A 1 343 ? -2.731 14.963 13.629 1.00 94.12 343 THR A O 1
ATOM 2767 N N . ALA A 1 344 ? -3.872 13.682 15.087 1.00 95.81 344 ALA A N 1
ATOM 2768 C CA . ALA A 1 344 ? -2.921 12.572 15.106 1.00 95.81 344 ALA A CA 1
ATOM 2769 C C . ALA A 1 344 ? -3.610 11.254 15.487 1.00 95.81 344 ALA A C 1
ATOM 2771 O O . ALA A 1 344 ? -4.701 11.257 16.061 1.00 95.81 344 ALA A O 1
ATOM 2772 N N . TYR A 1 345 ? -2.959 10.129 15.193 1.00 96.62 345 TYR A N 1
ATOM 2773 C CA . TYR A 1 345 ? -3.369 8.821 15.698 1.00 96.62 345 TYR A CA 1
ATOM 2774 C C . TYR A 1 345 ? -2.967 8.615 17.167 1.00 96.62 345 TYR A C 1
ATOM 2776 O O . TYR A 1 345 ? -1.947 9.134 17.626 1.00 96.62 345 TYR A O 1
ATOM 2784 N N . THR A 1 346 ? -3.754 7.829 17.908 1.00 95.88 346 THR A N 1
ATOM 2785 C CA . THR A 1 346 ? -3.487 7.459 19.308 1.00 95.88 346 THR A CA 1
ATOM 2786 C C . THR A 1 346 ? -2.220 6.626 19.470 1.00 95.88 346 THR A C 1
ATOM 2788 O O . THR A 1 346 ? -1.559 6.754 20.503 1.00 95.88 346 THR A O 1
ATOM 2791 N N . ASP A 1 347 ? -1.841 5.866 18.435 1.00 95.12 347 ASP A N 1
ATOM 2792 C CA . ASP A 1 347 ? -0.573 5.129 18.361 1.00 95.12 347 ASP A CA 1
ATOM 2793 C C . ASP A 1 347 ? 0.670 6.037 18.282 1.00 95.12 347 ASP A C 1
ATOM 2795 O O . ASP A 1 347 ? 1.755 5.632 18.697 1.00 95.12 347 ASP A O 1
ATOM 2799 N N . LYS A 1 348 ? 0.516 7.280 17.795 1.00 95.56 348 LYS A N 1
ATOM 2800 C CA . LYS A 1 348 ? 1.582 8.267 17.516 1.00 95.56 348 LYS A CA 1
ATOM 2801 C C . LYS A 1 348 ? 2.686 7.787 16.562 1.00 95.56 348 LYS A C 1
ATOM 2803 O O . LYS A 1 348 ? 3.722 8.445 16.459 1.00 95.56 348 LYS A O 1
ATOM 2808 N N . ILE A 1 349 ? 2.476 6.664 15.885 1.00 92.19 349 ILE A N 1
ATOM 2809 C CA . ILE A 1 349 ? 3.403 6.053 14.926 1.00 92.19 349 ILE A CA 1
ATOM 2810 C C . ILE A 1 349 ? 2.901 6.321 13.505 1.00 92.19 349 ILE A C 1
ATOM 2812 O O . ILE A 1 349 ? 3.687 6.687 12.632 1.00 92.19 349 ILE A O 1
ATOM 2816 N N . THR A 1 350 ? 1.593 6.189 13.286 1.00 91.88 350 THR A N 1
ATOM 2817 C CA . THR A 1 350 ? 0.978 6.300 11.963 1.00 91.88 350 THR A CA 1
ATOM 2818 C C . THR A 1 350 ? 0.712 7.761 11.600 1.00 91.88 350 THR A C 1
ATOM 2820 O O . THR A 1 350 ? 0.129 8.520 12.378 1.00 91.88 350 THR A O 1
ATOM 2823 N N . ASP A 1 351 ? 1.110 8.175 10.393 1.00 91.38 351 ASP A N 1
ATOM 2824 C CA . ASP A 1 351 ? 0.821 9.519 9.882 1.00 91.38 351 ASP A CA 1
ATOM 2825 C C . ASP A 1 351 ? -0.659 9.636 9.478 1.00 91.38 351 ASP A C 1
ATOM 2827 O O . ASP A 1 351 ? -1.183 8.850 8.691 1.00 91.38 351 ASP A O 1
ATOM 2831 N N . VAL A 1 352 ? -1.346 10.648 10.007 1.00 94.19 352 VAL A N 1
ATOM 2832 C CA . VAL A 1 352 ? -2.782 10.855 9.788 1.00 94.19 352 VAL A CA 1
ATOM 2833 C C . VAL A 1 352 ? -3.117 11.441 8.406 1.00 94.19 352 VAL A C 1
ATOM 2835 O O . VAL A 1 352 ? -4.286 11.437 8.015 1.00 94.19 352 VAL A O 1
ATOM 2838 N N . LYS A 1 353 ? -2.123 11.941 7.648 1.00 89.88 353 LYS A N 1
ATOM 2839 C CA . LYS A 1 353 ? -2.325 12.596 6.335 1.00 89.88 353 LYS A CA 1
ATOM 2840 C C . LYS A 1 353 ? -3.183 11.777 5.379 1.00 89.88 353 LYS A C 1
ATOM 2842 O O . LYS A 1 353 ? -4.074 12.341 4.747 1.00 89.88 353 LYS A O 1
ATOM 2847 N N . TYR A 1 354 ? -2.927 10.470 5.285 1.00 86.69 354 TYR A N 1
ATOM 2848 C CA . TYR A 1 354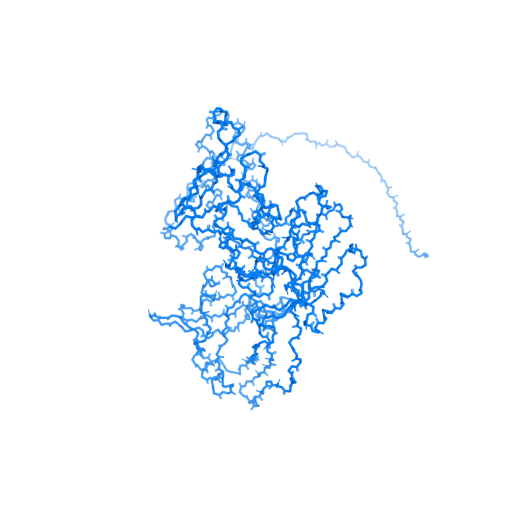 ? -3.687 9.583 4.408 1.00 86.69 354 TYR A CA 1
ATOM 2849 C C . TYR A 1 354 ? -5.182 9.614 4.758 1.00 86.69 354 TYR A C 1
ATOM 2851 O O . TYR A 1 354 ? -6.030 9.827 3.893 1.00 86.69 354 TYR A O 1
ATOM 2859 N N . THR A 1 355 ? -5.513 9.484 6.039 1.00 90.31 355 THR A N 1
ATOM 2860 C CA . THR A 1 355 ? -6.899 9.425 6.515 1.00 90.31 355 THR A CA 1
ATOM 2861 C C . THR A 1 355 ? -7.625 10.765 6.391 1.00 90.31 355 THR A C 1
ATOM 2863 O O . THR A 1 355 ? -8.779 10.773 5.964 1.00 90.31 355 THR A O 1
ATOM 2866 N N . LEU A 1 356 ? -6.958 11.895 6.661 1.00 89.12 356 LEU A N 1
ATOM 2867 C CA . LEU A 1 356 ? -7.542 13.231 6.445 1.00 89.12 356 LEU A CA 1
ATOM 2868 C C . LEU A 1 356 ? -7.807 13.506 4.962 1.00 89.12 356 LEU A C 1
ATOM 2870 O O . LEU A 1 356 ? -8.888 13.961 4.596 1.00 89.12 356 LEU A O 1
ATOM 2874 N N . TYR A 1 357 ? -6.866 13.149 4.085 1.00 83.50 357 TYR A N 1
ATOM 2875 C CA . TYR A 1 357 ? -7.076 13.249 2.642 1.00 83.50 357 TYR A CA 1
ATOM 2876 C C . TYR A 1 357 ? -8.306 12.441 2.186 1.00 83.50 357 TYR A C 1
ATOM 2878 O O . TYR A 1 357 ? -9.112 12.903 1.372 1.00 83.50 357 TYR A O 1
ATOM 2886 N N . ARG A 1 358 ? -8.469 11.228 2.730 1.00 84.00 358 ARG A N 1
ATOM 2887 C CA . ARG A 1 358 ? -9.583 10.322 2.419 1.00 84.00 358 ARG A CA 1
ATOM 2888 C C . ARG A 1 358 ? -10.930 10.837 2.912 1.00 84.00 358 ARG A C 1
ATOM 2890 O O . ARG A 1 358 ? -11.919 10.633 2.220 1.00 84.00 358 ARG A O 1
ATOM 2897 N N . GLU A 1 359 ? -10.967 11.485 4.066 1.00 85.88 359 GLU A N 1
ATOM 2898 C CA . GLU A 1 359 ? -12.152 12.142 4.620 1.00 85.88 359 GLU A CA 1
ATOM 2899 C C . GLU A 1 359 ? -12.603 13.340 3.762 1.00 85.88 359 GLU A C 1
ATOM 2901 O O . GLU A 1 359 ? -13.793 13.514 3.497 1.00 85.88 359 GLU A O 1
ATOM 2906 N N . GLU A 1 360 ? -11.661 14.152 3.269 1.00 82.12 360 GLU A N 1
ATOM 2907 C CA . GLU A 1 360 ? -11.985 15.305 2.420 1.00 82.12 360 GLU A CA 1
ATOM 2908 C C . GLU A 1 360 ? -12.541 14.905 1.041 1.00 82.12 360 GLU A C 1
ATOM 2910 O O . GLU A 1 360 ? -13.386 15.619 0.485 1.00 82.12 360 GLU A O 1
ATOM 2915 N N . ASN A 1 361 ? -12.074 13.776 0.490 1.00 73.19 361 ASN A N 1
ATOM 2916 C CA . ASN A 1 361 ? -12.259 13.413 -0.920 1.00 73.19 361 ASN A CA 1
ATOM 2917 C C . ASN A 1 361 ? -13.108 12.154 -1.171 1.00 73.19 361 ASN A C 1
ATOM 2919 O O . ASN A 1 361 ? -13.587 11.957 -2.293 1.00 73.19 361 ASN A O 1
ATOM 2923 N N . GLU A 1 362 ? -13.310 11.287 -0.175 1.00 71.56 362 GLU A N 1
ATOM 2924 C CA . GLU A 1 362 ? -13.954 9.982 -0.348 1.00 71.56 362 GLU A CA 1
ATOM 2925 C C . GLU A 1 362 ? -14.969 9.632 0.751 1.00 71.56 362 GLU A C 1
ATOM 2927 O O . GLU A 1 362 ? -15.069 10.262 1.792 1.00 71.56 362 GLU A O 1
ATOM 2932 N N . LEU A 1 363 ? -15.792 8.616 0.475 1.00 65.75 363 LEU A N 1
ATOM 2933 C CA . LEU A 1 363 ? -17.018 8.339 1.233 1.00 65.75 363 LEU A CA 1
ATOM 2934 C C . LEU A 1 363 ? -16.865 7.299 2.361 1.00 65.75 363 LEU A C 1
ATOM 2936 O O . LEU A 1 363 ? -17.792 7.114 3.143 1.00 65.75 363 LEU A O 1
ATOM 2940 N N . ASN A 1 364 ? -15.727 6.602 2.434 1.00 69.38 364 ASN A N 1
ATOM 2941 C CA . ASN A 1 364 ? -15.534 5.460 3.346 1.00 69.38 364 ASN A CA 1
ATOM 2942 C C . ASN A 1 364 ? -14.927 5.853 4.707 1.00 69.38 364 ASN A C 1
ATOM 2944 O O . ASN A 1 364 ? -14.852 5.013 5.603 1.00 69.38 364 ASN A O 1
ATOM 2948 N N . VAL A 1 365 ? -14.472 7.100 4.852 1.00 75.56 365 VAL A N 1
ATOM 2949 C CA . VAL A 1 365 ? -14.046 7.692 6.125 1.00 75.56 365 VAL A CA 1
ATOM 2950 C C . VAL A 1 365 ? -15.051 8.790 6.440 1.00 75.56 365 VAL A C 1
ATOM 2952 O O . VAL A 1 365 ? -15.231 9.702 5.640 1.00 75.56 365 VAL A O 1
ATOM 2955 N N . LEU A 1 366 ? -15.746 8.667 7.567 1.00 78.00 366 LEU A N 1
ATOM 2956 C CA . LEU A 1 366 ? -16.763 9.620 7.997 1.00 78.00 366 LEU A CA 1
ATOM 2957 C C . LEU A 1 366 ? -16.255 10.402 9.205 1.00 78.00 366 LEU A C 1
ATOM 2959 O O . LEU A 1 366 ? -15.834 9.802 10.194 1.00 78.00 366 LEU A O 1
ATOM 2963 N N . ASP A 1 367 ? -16.340 11.726 9.127 1.00 80.81 367 ASP A N 1
ATOM 2964 C CA . ASP A 1 367 ? -16.147 12.615 10.267 1.00 80.81 367 ASP A CA 1
ATOM 2965 C C . ASP A 1 367 ? -17.448 12.718 11.070 1.00 80.81 367 ASP A C 1
ATOM 2967 O O . ASP A 1 367 ? -18.475 13.184 10.567 1.00 80.81 367 ASP A O 1
ATOM 2971 N N . TYR A 1 368 ? -17.413 12.242 12.313 1.00 74.38 368 TYR A N 1
ATOM 2972 C CA . TYR A 1 368 ? -18.523 12.334 13.247 1.00 74.38 368 TYR A CA 1
ATOM 2973 C C . TYR A 1 368 ? -18.333 13.558 14.154 1.00 74.38 368 TYR A C 1
ATOM 2975 O O . TYR A 1 368 ? -17.431 13.603 14.997 1.00 74.38 368 TYR A O 1
ATOM 2983 N N . ASP A 1 369 ? -19.197 14.557 13.954 1.00 75.38 369 ASP A N 1
ATOM 2984 C CA . ASP A 1 369 ? -19.253 15.837 14.677 1.00 75.38 369 ASP A CA 1
ATOM 2985 C C . ASP A 1 369 ? -17.931 16.637 14.730 1.00 75.38 369 ASP A C 1
ATOM 2987 O O . ASP A 1 369 ? -17.733 17.475 15.612 1.00 75.38 369 ASP A O 1
ATOM 2991 N N . GLY A 1 370 ? -17.019 16.428 13.775 1.00 75.06 370 GLY A N 1
ATOM 2992 C CA . GLY A 1 370 ? -15.750 17.155 13.702 1.00 75.06 370 GLY A CA 1
ATOM 2993 C C . GLY A 1 370 ? -14.643 16.581 14.587 1.00 75.06 370 GLY A C 1
ATOM 2994 O O . GLY A 1 370 ? -13.550 17.149 14.615 1.00 75.06 370 GLY A O 1
ATOM 2995 N N . GLN A 1 371 ? -14.904 15.504 15.337 1.00 77.06 371 GLN A N 1
ATOM 2996 C CA . GLN A 1 371 ? -14.051 15.062 16.450 1.00 77.06 371 GLN A CA 1
ATOM 2997 C C . GLN A 1 371 ? -13.555 13.620 16.338 1.00 77.06 371 GLN A C 1
ATOM 2999 O O . GLN A 1 371 ? -12.499 13.312 16.888 1.00 77.06 371 GLN A O 1
ATOM 3004 N N . CYS A 1 372 ? -14.301 12.737 15.673 1.00 85.38 372 CYS A N 1
ATOM 3005 C CA . CYS A 1 372 ? -13.996 11.308 15.597 1.00 85.38 372 CYS A CA 1
ATOM 3006 C C . CYS A 1 372 ? -14.091 10.830 14.149 1.00 85.38 372 CYS A C 1
ATOM 3008 O O . CYS A 1 372 ? -15.150 10.952 13.536 1.00 85.38 372 CYS A O 1
ATOM 3010 N N . LEU A 1 373 ? -13.020 10.229 13.626 1.00 91.50 373 LEU A N 1
ATOM 3011 C CA . LEU A 1 373 ? -13.066 9.587 12.313 1.00 91.50 373 LEU A CA 1
ATOM 3012 C C . LEU A 1 373 ? -13.492 8.127 12.440 1.00 91.50 373 LEU A C 1
ATOM 3014 O O . LEU A 1 373 ? -13.047 7.395 13.326 1.00 91.50 373 LEU A O 1
ATOM 3018 N N . ILE A 1 374 ? -14.371 7.706 11.540 1.00 91.88 374 ILE A N 1
ATOM 3019 C CA . ILE A 1 374 ? -14.961 6.373 11.518 1.00 91.88 374 ILE A CA 1
ATOM 3020 C C . ILE A 1 374 ? -14.696 5.756 10.150 1.00 91.88 374 ILE A C 1
ATOM 3022 O O . ILE A 1 374 ? -15.070 6.319 9.120 1.00 91.88 374 ILE A O 1
ATOM 3026 N N . LEU A 1 375 ? -14.097 4.569 10.140 1.00 92.12 375 LEU A N 1
ATOM 3027 C CA . LEU A 1 375 ? -14.051 3.723 8.958 1.00 92.12 375 LEU A CA 1
ATOM 3028 C C . LEU A 1 375 ? -15.424 3.063 8.803 1.00 92.12 375 LEU A C 1
ATOM 3030 O O . LEU A 1 375 ? -15.866 2.349 9.703 1.00 92.12 375 LEU A O 1
ATOM 3034 N N . ALA A 1 376 ? -16.112 3.309 7.689 1.00 90.75 376 ALA A N 1
ATOM 3035 C CA . ALA A 1 376 ? -17.491 2.867 7.509 1.00 90.75 376 ALA A CA 1
ATOM 3036 C C . ALA A 1 376 ? -17.753 2.245 6.133 1.00 90.75 376 ALA A C 1
ATOM 3038 O O . ALA A 1 376 ? -17.303 2.737 5.096 1.00 90.75 376 ALA A O 1
ATOM 3039 N N . ARG A 1 377 ? -18.582 1.197 6.122 1.00 86.12 377 ARG A N 1
ATOM 3040 C CA . ARG A 1 377 ? -19.246 0.667 4.930 1.00 86.12 377 ARG A CA 1
ATOM 3041 C C . ARG A 1 377 ? -20.737 0.990 5.013 1.00 86.12 377 ARG A C 1
ATOM 3043 O O . ARG A 1 377 ? -21.463 0.462 5.852 1.00 86.12 377 ARG A O 1
ATOM 3050 N N . HIS A 1 378 ? -21.215 1.856 4.123 1.00 82.81 378 HIS A N 1
ATOM 3051 C CA . HIS A 1 378 ? -22.644 2.142 3.987 1.00 82.81 378 HIS A CA 1
ATOM 3052 C C . HIS A 1 378 ? -23.259 1.243 2.909 1.00 82.81 378 HIS A C 1
ATOM 3054 O O . HIS A 1 378 ? -22.796 1.230 1.767 1.00 82.81 378 HIS A O 1
ATOM 3060 N N . SER A 1 379 ? -24.358 0.552 3.221 1.00 76.62 379 SER A N 1
ATOM 3061 C CA . SER A 1 379 ? -25.060 -0.322 2.266 1.00 76.62 379 SER A CA 1
ATOM 3062 C C . SER A 1 379 ? -25.547 0.395 0.993 1.00 76.62 379 SER A C 1
ATOM 3064 O O . SER A 1 379 ? -25.662 -0.240 -0.055 1.00 76.62 379 SER A O 1
ATOM 3066 N N . LYS A 1 380 ? -25.762 1.721 1.040 1.00 68.81 380 LYS A N 1
ATOM 3067 C CA . LYS A 1 380 ? -26.115 2.553 -0.131 1.00 68.81 380 LYS A CA 1
ATOM 3068 C C . LYS A 1 380 ? -24.913 3.111 -0.906 1.00 68.81 380 LYS A C 1
ATOM 3070 O O . LYS A 1 380 ? -25.106 3.675 -1.977 1.00 68.81 380 LYS A O 1
ATOM 3075 N N . MET A 1 381 ? -23.683 2.974 -0.398 1.00 62.06 381 MET A N 1
ATOM 3076 C CA . MET A 1 381 ? -22.462 3.407 -1.101 1.00 62.06 381 MET A CA 1
ATOM 3077 C C . MET A 1 381 ? -21.958 2.395 -2.131 1.00 62.06 381 MET A C 1
ATOM 3079 O O . MET A 1 381 ? -20.999 2.682 -2.850 1.00 62.06 381 MET A O 1
ATOM 3083 N N . GLN A 1 382 ? -22.648 1.260 -2.292 1.00 58.28 382 GLN A N 1
ATOM 3084 C CA . GLN A 1 382 ? -22.614 0.531 -3.552 1.00 58.28 382 GLN A CA 1
ATOM 3085 C C . GLN A 1 382 ? -23.179 1.465 -4.636 1.00 58.28 382 GLN A C 1
ATOM 3087 O O . GLN A 1 382 ? -24.385 1.496 -4.870 1.00 58.28 382 GLN A O 1
ATOM 3092 N N . ARG A 1 383 ? -22.301 2.270 -5.259 1.00 47.59 383 ARG A N 1
ATOM 3093 C CA . ARG A 1 383 ? -22.618 3.057 -6.454 1.00 47.59 383 ARG A CA 1
ATOM 3094 C C . ARG A 1 383 ? -23.117 2.068 -7.495 1.00 47.59 383 ARG A C 1
ATOM 3096 O O . ARG A 1 383 ? -22.298 1.422 -8.143 1.00 47.59 383 ARG A O 1
ATOM 3103 N N . ASP A 1 384 ? -24.432 1.955 -7.657 1.00 42.81 384 ASP A N 1
ATOM 3104 C CA . ASP A 1 384 ? -24.996 1.275 -8.812 1.00 42.81 384 ASP A CA 1
ATOM 3105 C C . ASP A 1 384 ? -24.434 1.994 -10.045 1.00 42.81 384 ASP A C 1
ATOM 3107 O O . ASP A 1 384 ? -24.765 3.167 -10.261 1.00 42.81 384 ASP A O 1
ATOM 3111 N N . PRO A 1 385 ? -23.583 1.347 -10.868 1.00 46.97 385 PRO A N 1
ATOM 3112 C CA . PRO A 1 385 ? -23.021 2.001 -12.048 1.00 46.97 385 PRO A CA 1
ATOM 3113 C C . PRO A 1 385 ? -24.136 2.422 -13.021 1.00 46.97 385 PRO A C 1
ATOM 3115 O O . PRO A 1 385 ? -23.965 3.347 -13.811 1.00 46.97 385 PRO A O 1
ATOM 3118 N N . LEU A 1 386 ? -25.310 1.797 -12.885 1.00 43.88 386 LEU A N 1
ATOM 3119 C CA . LEU A 1 386 ? -26.562 2.100 -13.567 1.00 43.88 386 LEU A CA 1
ATOM 3120 C C . LEU A 1 386 ? -27.190 3.453 -13.183 1.00 43.88 386 LEU A C 1
ATOM 3122 O O . LEU A 1 386 ? -27.889 4.018 -14.014 1.00 43.88 386 LEU A O 1
ATOM 3126 N N . ILE A 1 387 ? -26.946 4.023 -11.995 1.00 45.38 387 ILE A N 1
ATOM 3127 C CA . ILE A 1 387 ? -27.544 5.321 -11.595 1.00 45.38 387 ILE A CA 1
ATOM 3128 C C . ILE A 1 387 ? -26.768 6.519 -12.183 1.00 45.38 387 ILE A C 1
ATOM 3130 O O . ILE A 1 387 ? -27.326 7.603 -12.360 1.00 45.38 387 ILE A O 1
ATOM 3134 N N . ALA A 1 388 ? -25.520 6.323 -12.622 1.00 43.66 388 ALA A N 1
ATOM 3135 C CA . ALA A 1 388 ? -24.789 7.329 -13.401 1.00 43.66 388 ALA A CA 1
ATOM 3136 C C . ALA A 1 388 ? -25.343 7.504 -14.840 1.00 43.66 388 ALA A C 1
ATOM 3138 O O . ALA A 1 388 ? -25.156 8.553 -15.466 1.00 43.66 388 ALA A O 1
ATOM 3139 N N . TRP A 1 389 ? -26.055 6.500 -15.366 1.00 46.06 389 TRP A N 1
ATOM 3140 C CA . TRP A 1 389 ? -26.619 6.507 -16.721 1.00 46.06 389 TRP A CA 1
ATOM 3141 C C . TRP A 1 389 ? -27.824 7.446 -16.915 1.00 46.06 389 TRP A C 1
ATOM 3143 O O . TRP A 1 389 ? -27.795 8.212 -17.875 1.00 46.06 389 TRP A O 1
ATOM 3153 N N . PRO A 1 390 ? -28.866 7.491 -16.058 1.00 50.81 390 PRO A N 1
ATOM 3154 C CA . PRO A 1 390 ? -29.980 8.422 -16.254 1.00 50.81 390 PRO A CA 1
ATOM 3155 C C . PRO A 1 390 ? -29.555 9.897 -16.181 1.00 50.81 390 PRO A C 1
ATOM 3157 O O . PRO A 1 390 ? -30.087 10.712 -16.932 1.00 50.81 390 PRO A O 1
ATOM 3160 N N . VAL A 1 391 ? -28.569 10.257 -15.348 1.00 55.09 391 VAL A N 1
ATOM 3161 C CA . VAL A 1 391 ? -28.055 11.641 -15.278 1.00 55.09 391 VAL A CA 1
ATOM 3162 C C . VAL A 1 391 ? -27.308 12.015 -16.561 1.00 55.09 391 VAL A C 1
ATOM 3164 O O . VAL A 1 391 ? -27.551 13.077 -17.133 1.00 55.09 391 VAL A O 1
ATOM 3167 N N . THR A 1 392 ? -26.449 11.126 -17.067 1.00 58.28 392 THR A N 1
ATOM 3168 C CA . THR A 1 392 ? -25.738 11.353 -18.336 1.00 58.28 392 THR A CA 1
ATOM 3169 C C . THR A 1 392 ? -26.690 11.365 -19.536 1.00 58.28 392 THR A C 1
ATOM 3171 O O . THR A 1 392 ? -26.587 12.268 -20.362 1.00 58.28 392 THR A O 1
ATOM 3174 N N . LEU A 1 393 ? -27.680 10.469 -19.598 1.00 61.44 393 LEU A N 1
ATOM 3175 C CA . LEU A 1 393 ? -28.747 10.488 -20.610 1.00 61.44 393 LEU A CA 1
ATOM 3176 C C . LEU A 1 393 ? -29.583 11.776 -20.562 1.00 61.44 393 LEU A C 1
ATOM 3178 O O . LEU A 1 393 ? -29.893 12.332 -21.614 1.00 61.44 393 LEU A O 1
ATOM 3182 N N . SER A 1 394 ? -29.894 12.295 -19.370 1.00 68.19 394 SER A N 1
ATOM 3183 C CA . SER A 1 394 ? -30.622 13.565 -19.208 1.00 68.19 394 SER A CA 1
ATOM 3184 C C . SER A 1 394 ? -29.806 14.760 -19.714 1.00 68.19 394 SER A C 1
ATOM 3186 O O . SER A 1 394 ? -30.330 15.622 -20.420 1.00 68.19 394 SER A O 1
ATOM 3188 N N . ILE A 1 395 ? -28.500 14.782 -19.422 1.00 74.12 395 ILE A N 1
ATOM 3189 C CA . ILE A 1 395 ? -27.567 15.796 -19.935 1.00 74.12 395 ILE A CA 1
ATOM 3190 C C . ILE A 1 395 ? -27.436 15.698 -21.464 1.00 74.12 395 ILE A C 1
ATOM 3192 O O . ILE A 1 395 ? -27.502 16.721 -22.145 1.00 74.12 395 ILE A O 1
ATOM 3196 N N . PHE A 1 396 ? -27.316 14.491 -22.027 1.00 75.88 396 PHE A N 1
ATOM 3197 C CA . PHE A 1 396 ? -27.300 14.285 -23.480 1.00 75.88 396 PHE A CA 1
ATOM 3198 C C . PHE A 1 396 ? -28.615 14.720 -24.144 1.00 75.88 396 PHE A C 1
ATOM 3200 O O . PHE A 1 396 ? -28.576 15.373 -25.186 1.00 75.88 396 PHE A O 1
ATOM 3207 N N . GLY A 1 397 ? -29.767 14.434 -23.531 1.00 83.12 397 GLY A N 1
ATOM 3208 C CA . GLY A 1 397 ? -31.076 14.903 -23.992 1.00 83.12 397 GLY A CA 1
ATOM 3209 C C . GLY A 1 397 ? -31.157 16.430 -24.049 1.00 83.12 397 GLY A C 1
ATOM 3210 O O . GLY A 1 397 ? -31.495 16.991 -25.092 1.00 83.12 397 GLY A O 1
ATOM 3211 N N . LEU A 1 398 ? -30.753 17.114 -22.973 1.00 79.56 398 LEU A N 1
ATOM 3212 C CA . LEU A 1 398 ? -30.690 18.579 -22.926 1.00 79.56 398 LEU A CA 1
ATOM 3213 C C . LEU A 1 398 ? -29.725 19.156 -23.974 1.00 79.56 398 LEU A C 1
ATOM 3215 O O . LEU A 1 398 ? -30.073 20.120 -24.653 1.00 79.56 398 LEU A O 1
ATOM 3219 N N . LEU A 1 399 ? -28.553 18.546 -24.177 1.00 79.75 399 LEU A N 1
ATOM 3220 C CA . LEU A 1 399 ? -27.608 18.965 -25.218 1.00 79.75 399 LEU A CA 1
ATOM 3221 C C . LEU A 1 399 ? -28.186 18.797 -26.633 1.00 79.75 399 LEU A C 1
ATOM 3223 O O . LEU A 1 399 ? -28.019 19.693 -27.461 1.00 79.75 399 LEU A O 1
ATOM 3227 N N . ILE A 1 400 ? -28.912 17.708 -26.909 1.00 82.00 400 ILE A N 1
ATOM 3228 C CA . ILE A 1 400 ? -29.598 17.485 -28.195 1.00 82.00 400 ILE A CA 1
ATOM 3229 C C . ILE A 1 400 ? -30.707 18.524 -28.418 1.00 82.00 400 ILE A C 1
ATOM 3231 O O . ILE A 1 400 ? -30.821 19.060 -29.523 1.00 82.00 400 ILE A O 1
ATOM 3235 N N . ILE A 1 401 ? -31.491 18.853 -27.386 1.00 79.25 401 ILE A N 1
ATOM 3236 C CA . ILE A 1 401 ? -32.526 19.899 -27.450 1.00 79.25 401 ILE A CA 1
ATOM 3237 C C . ILE A 1 401 ? -31.883 21.263 -27.738 1.00 79.25 401 ILE A C 1
ATOM 3239 O O . ILE A 1 401 ? -32.284 21.943 -28.685 1.00 79.25 401 ILE A O 1
ATOM 3243 N N . CYS A 1 402 ? -30.827 21.635 -27.007 1.00 75.38 402 CYS A N 1
ATOM 3244 C CA . CYS A 1 402 ? -30.089 22.877 -27.246 1.00 75.38 402 CYS A CA 1
ATOM 3245 C C . CYS A 1 402 ? -29.488 22.942 -28.660 1.00 75.38 402 CYS A C 1
ATOM 3247 O O . CYS A 1 402 ? -29.548 23.995 -29.294 1.00 75.38 402 CYS A O 1
ATOM 3249 N N . PHE A 1 403 ? -28.955 21.830 -29.179 1.00 78.06 403 PHE A N 1
ATOM 3250 C CA . PHE A 1 403 ? -28.379 21.754 -30.525 1.00 78.06 403 PHE A CA 1
ATOM 3251 C C . PHE A 1 403 ? -29.442 21.852 -31.634 1.00 78.06 403 PHE A C 1
ATOM 3253 O O . PHE A 1 403 ? -29.236 22.529 -32.642 1.00 78.06 403 PHE A O 1
ATOM 3260 N N . ARG A 1 404 ? -30.624 21.247 -31.446 1.00 77.69 404 ARG A N 1
ATOM 3261 C CA . ARG A 1 404 ? -31.769 21.428 -32.360 1.00 77.69 404 ARG A CA 1
ATOM 3262 C C . ARG A 1 404 ? -32.301 22.864 -32.339 1.00 77.69 404 ARG A C 1
ATOM 3264 O O . ARG A 1 404 ? -32.665 23.393 -33.391 1.00 77.69 404 ARG A O 1
ATOM 3271 N N . TYR A 1 405 ? -32.310 23.515 -31.177 1.00 72.69 405 TYR A N 1
ATOM 3272 C CA . TYR A 1 405 ? -32.753 24.903 -31.036 1.00 72.69 405 TYR A CA 1
ATOM 3273 C C . TYR A 1 405 ? -31.793 25.905 -31.709 1.00 72.69 405 TYR A C 1
ATOM 3275 O O . TYR A 1 405 ? -32.240 26.837 -32.380 1.00 72.69 405 TYR A O 1
ATOM 3283 N N . THR A 1 406 ? -30.472 25.698 -31.617 1.00 71.00 406 THR A N 1
ATOM 3284 C CA . THR A 1 406 ? -29.488 26.544 -32.323 1.00 71.00 406 THR A CA 1
ATOM 3285 C C . THR A 1 406 ? -29.450 26.296 -33.831 1.00 71.00 406 THR A C 1
ATOM 3287 O O . THR A 1 406 ? -29.218 27.237 -34.585 1.00 71.00 406 THR A O 1
ATOM 3290 N N . LEU A 1 407 ? -29.727 25.073 -34.299 1.00 72.12 407 LEU A N 1
ATOM 3291 C CA . LEU A 1 407 ? -29.867 24.789 -35.734 1.00 72.12 407 LEU A CA 1
ATOM 3292 C C . LEU A 1 407 ? -31.117 25.427 -36.364 1.00 72.12 407 LEU A C 1
ATOM 3294 O O . LEU A 1 407 ? -31.084 25.802 -37.536 1.00 72.12 407 LEU A O 1
ATOM 3298 N N . THR A 1 408 ? -32.216 25.553 -35.615 1.00 71.81 408 THR A N 1
ATOM 3299 C CA . THR A 1 408 ? -33.487 26.085 -36.142 1.00 71.81 408 THR A CA 1
ATOM 3300 C C . THR A 1 408 ? -33.549 27.614 -36.140 1.00 71.81 408 THR A C 1
ATOM 3302 O O . THR A 1 408 ? -34.103 28.196 -37.074 1.00 71.81 408 THR A O 1
ATOM 3305 N N . LYS A 1 409 ? -32.937 28.299 -35.163 1.00 56.03 409 LYS A N 1
ATOM 3306 C CA . LYS A 1 409 ? -32.862 29.771 -35.140 1.00 56.03 409 LYS A CA 1
ATOM 3307 C C . LYS A 1 409 ? -31.504 30.266 -35.647 1.00 56.03 409 LYS A C 1
ATOM 3309 O O . LYS A 1 409 ? -30.546 30.365 -34.889 1.00 56.03 409 LYS A O 1
ATOM 3314 N N . LYS A 1 410 ? -31.450 30.639 -36.936 1.00 51.34 410 LYS A N 1
ATOM 3315 C CA . LYS A 1 410 ? -30.287 31.245 -37.627 1.00 51.34 410 LYS A CA 1
ATOM 3316 C C . LYS A 1 410 ? -29.951 32.670 -37.132 1.00 51.34 410 LYS A C 1
ATOM 3318 O O . LYS A 1 410 ? -29.943 33.620 -37.912 1.00 51.34 410 LYS A O 1
ATOM 3323 N N . THR A 1 411 ? -29.662 32.837 -35.847 1.00 58.34 411 THR A N 1
ATOM 3324 C CA . THR A 1 411 ? -29.178 34.093 -35.252 1.00 58.34 411 THR A CA 1
ATOM 3325 C C . THR A 1 411 ? -27.954 33.846 -34.362 1.00 58.34 411 THR A C 1
ATOM 3327 O O . THR A 1 411 ? -27.683 32.721 -33.954 1.00 58.34 411 THR A O 1
ATOM 3330 N N . LEU A 1 412 ? -27.156 34.902 -34.148 1.00 54.59 412 LEU A N 1
ATOM 3331 C CA . LEU A 1 412 ? -25.802 34.883 -33.565 1.00 54.59 412 LEU A CA 1
ATOM 3332 C C . LEU A 1 412 ? -25.612 33.873 -32.409 1.00 54.59 412 LEU A C 1
ATOM 3334 O O . LEU A 1 412 ? -26.188 34.029 -31.335 1.00 54.59 412 LEU A O 1
ATOM 3338 N N . LEU A 1 413 ? -24.747 32.871 -32.625 1.00 53.62 413 LEU A N 1
ATOM 3339 C CA . LEU A 1 413 ? -24.627 31.670 -31.779 1.00 53.62 413 LEU A CA 1
ATOM 3340 C C . LEU A 1 413 ? -24.160 31.913 -30.328 1.00 53.62 413 LEU A C 1
ATOM 3342 O O . LEU A 1 413 ? -24.471 31.115 -29.444 1.00 53.62 413 LEU A O 1
ATOM 3346 N N . GLN A 1 414 ? -23.371 32.960 -30.068 1.00 53.06 414 GLN A N 1
ATOM 3347 C CA . GLN A 1 414 ? -22.584 33.059 -28.829 1.00 53.06 414 GLN A CA 1
ATOM 3348 C C . GLN A 1 414 ? -23.392 33.186 -27.516 1.00 53.06 414 GLN A C 1
ATOM 3350 O O . GLN A 1 414 ? -23.121 32.408 -26.598 1.00 53.06 414 GLN A O 1
ATOM 3355 N N . PRO A 1 415 ? -24.371 34.105 -27.361 1.00 56.81 415 PRO A N 1
ATOM 3356 C CA . PRO A 1 415 ? -25.006 34.335 -26.059 1.00 56.81 415 PRO A CA 1
ATOM 3357 C C . PRO A 1 415 ? -25.951 33.209 -25.610 1.00 56.81 415 PRO A C 1
ATOM 3359 O O . PRO A 1 415 ? -26.147 33.031 -24.408 1.00 56.81 415 PRO A O 1
ATOM 3362 N N . VAL A 1 416 ? -26.532 32.443 -26.541 1.00 58.81 416 VAL A N 1
ATOM 3363 C CA . VAL A 1 416 ? -27.439 31.327 -26.209 1.00 58.81 416 VAL A CA 1
ATOM 3364 C C . VAL A 1 416 ? -26.639 30.106 -25.755 1.00 58.81 416 VAL A C 1
ATOM 3366 O O . VAL A 1 416 ? -26.924 29.549 -24.696 1.00 58.81 416 VAL A O 1
ATOM 3369 N N . TYR A 1 417 ? -25.582 29.749 -26.493 1.00 59.12 417 TYR A N 1
ATOM 3370 C CA . TYR A 1 417 ? -24.725 28.604 -26.175 1.00 59.12 417 TYR A CA 1
ATOM 3371 C C . TYR A 1 417 ? -24.116 28.706 -24.766 1.00 59.12 417 TYR A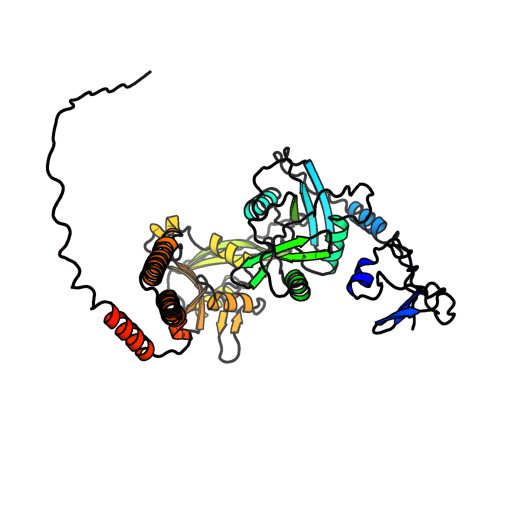 C 1
ATOM 3373 O O . TYR A 1 417 ? -24.187 27.755 -23.986 1.00 59.12 417 TYR A O 1
ATOM 3381 N N . TYR A 1 418 ? -23.612 29.889 -24.391 1.00 60.44 418 TYR A N 1
ATOM 3382 C CA . TYR A 1 418 ? -23.070 30.141 -23.050 1.00 60.44 418 TYR A CA 1
ATOM 3383 C C . TYR A 1 418 ? -24.102 29.968 -21.925 1.00 60.44 418 TYR A C 1
ATOM 3385 O O . TYR A 1 418 ? -23.761 29.455 -20.857 1.00 60.44 418 TYR A O 1
ATOM 3393 N N . ARG A 1 419 ? -25.362 30.370 -22.141 1.00 64.31 419 ARG A N 1
ATOM 3394 C CA . ARG A 1 419 ? -26.429 30.228 -21.134 1.00 64.31 419 ARG A CA 1
ATOM 3395 C C . ARG A 1 419 ? -26.849 28.771 -20.954 1.00 64.31 419 ARG A C 1
ATOM 3397 O O . ARG A 1 419 ? -26.945 28.321 -19.816 1.00 64.31 419 ARG A O 1
ATOM 3404 N N . CYS A 1 420 ? -27.012 28.024 -22.047 1.00 61.78 420 CYS A N 1
ATOM 3405 C CA . CYS A 1 420 ? -27.316 26.592 -21.996 1.00 61.78 420 CYS A CA 1
ATOM 3406 C C . CYS A 1 420 ? -26.197 25.795 -21.309 1.00 61.78 420 CYS A C 1
ATOM 3408 O O . CYS A 1 420 ? -26.473 25.017 -20.399 1.00 61.78 420 CYS A O 1
ATOM 3410 N N . PHE A 1 421 ? -24.932 26.043 -21.672 1.00 64.25 421 PHE A N 1
ATOM 3411 C CA . PHE A 1 421 ? -23.789 25.373 -21.043 1.00 64.25 421 PHE A CA 1
ATOM 3412 C C . PHE A 1 421 ? -23.692 25.683 -19.541 1.00 64.25 421 PHE A C 1
ATOM 3414 O O . PHE A 1 421 ? -23.457 24.784 -18.738 1.00 64.25 421 PHE A O 1
ATOM 3421 N N . SER A 1 422 ? -23.950 26.935 -19.145 1.00 63.75 422 SER A N 1
ATOM 3422 C CA . SER A 1 422 ? -23.985 27.330 -17.731 1.00 63.75 422 SER A CA 1
ATOM 3423 C C . SER A 1 422 ? -25.090 26.605 -16.955 1.00 63.75 422 SER A C 1
ATOM 3425 O O . SER A 1 422 ? -24.838 26.124 -15.854 1.00 63.75 422 SER A O 1
ATOM 3427 N N . ALA A 1 423 ? -26.299 26.494 -17.516 1.00 61.78 423 ALA A N 1
ATOM 3428 C CA . ALA A 1 423 ? -27.418 25.808 -16.867 1.00 61.78 423 ALA A CA 1
ATOM 3429 C C . ALA A 1 423 ? -27.146 24.305 -16.674 1.00 61.78 423 ALA A C 1
ATOM 3431 O O . ALA A 1 423 ? -27.322 23.792 -15.571 1.00 61.78 423 ALA A O 1
ATOM 3432 N N . VAL A 1 424 ? -26.642 23.622 -17.710 1.00 62.12 424 VAL A N 1
ATOM 3433 C CA . VAL A 1 424 ? -26.249 22.202 -17.633 1.00 62.12 424 VAL A CA 1
ATOM 3434 C C . VAL A 1 424 ? -25.126 21.995 -16.613 1.00 62.12 424 VAL A C 1
ATOM 3436 O O . VAL A 1 424 ? -25.200 21.074 -15.802 1.00 62.12 424 VAL A O 1
ATOM 3439 N N . TYR A 1 425 ? -24.123 22.880 -16.595 1.00 64.12 425 TYR A N 1
ATOM 3440 C CA . TYR A 1 425 ? -23.045 22.836 -15.609 1.00 64.12 425 TYR A CA 1
ATOM 3441 C C . TYR A 1 425 ? -23.585 22.949 -14.178 1.00 64.12 425 TYR A C 1
ATOM 3443 O O . TYR A 1 425 ? -23.314 22.069 -13.364 1.00 64.12 425 TYR A O 1
ATOM 3451 N N . TYR A 1 426 ? -24.403 23.962 -13.869 1.00 58.16 426 TYR A N 1
ATOM 3452 C CA . TYR A 1 426 ? -24.941 24.142 -12.514 1.00 58.16 426 TYR A CA 1
ATOM 3453 C C . TYR A 1 426 ? -25.909 23.033 -12.081 1.00 58.16 426 TYR A C 1
ATOM 3455 O O . TYR A 1 426 ? -25.894 22.672 -10.909 1.00 58.16 426 TYR A O 1
ATOM 3463 N N . ALA A 1 427 ? -26.677 22.444 -13.002 1.00 54.84 427 ALA A N 1
ATOM 3464 C CA . ALA A 1 427 ? -27.530 21.288 -12.708 1.00 54.84 427 ALA A CA 1
ATOM 3465 C C . ALA A 1 427 ? -26.742 19.989 -12.423 1.00 54.84 427 ALA A C 1
ATOM 3467 O O . ALA A 1 427 ? -27.294 19.053 -11.851 1.00 54.84 427 ALA A O 1
ATOM 3468 N N . SER A 1 428 ? -25.463 19.919 -12.816 1.00 50.62 428 SER A N 1
ATOM 3469 C CA . SER A 1 428 ? -24.606 18.735 -12.634 1.00 50.62 428 SER A CA 1
ATOM 3470 C C . SER A 1 428 ? -23.772 18.728 -11.342 1.00 50.62 428 SER A C 1
ATOM 3472 O O . SER A 1 428 ? -23.125 17.724 -11.045 1.00 50.62 428 SER A O 1
ATOM 3474 N N . VAL A 1 429 ? -23.770 19.818 -10.562 1.00 47.19 429 VAL A N 1
ATOM 3475 C CA . VAL A 1 429 ? -22.993 19.914 -9.312 1.00 47.19 429 VAL A CA 1
ATOM 3476 C C . VAL A 1 429 ? -23.861 19.510 -8.111 1.00 47.19 429 VAL A C 1
ATOM 3478 O O . VAL A 1 429 ? -24.910 20.121 -7.908 1.00 47.19 429 VAL A O 1
ATOM 3481 N N . PRO A 1 430 ? -23.433 18.547 -7.268 1.00 51.69 430 PRO A N 1
ATOM 3482 C CA . PRO A 1 430 ? -24.143 18.206 -6.036 1.00 51.69 430 PRO A CA 1
ATOM 3483 C C . PRO A 1 430 ? -24.302 19.412 -5.099 1.00 51.69 430 PRO A C 1
ATOM 3485 O O . PRO A 1 430 ? -23.359 20.183 -4.898 1.00 51.69 430 PRO A O 1
ATOM 3488 N N . GLU A 1 431 ? -25.477 19.540 -4.477 1.00 43.38 431 GLU A N 1
ATOM 3489 C CA . GLU A 1 431 ? -25.854 20.668 -3.605 1.00 43.38 431 GLU A CA 1
ATOM 3490 C C . GLU A 1 431 ? -24.832 20.909 -2.474 1.00 43.38 431 GLU A C 1
ATOM 3492 O O . GLU A 1 431 ? -24.470 22.044 -2.161 1.00 43.38 431 GLU A O 1
ATOM 3497 N N . GLU A 1 432 ? -24.274 19.828 -1.932 1.00 45.28 432 GLU A N 1
ATOM 3498 C CA . GLU A 1 432 ? -23.254 19.820 -0.880 1.00 45.28 432 GLU A CA 1
ATOM 3499 C C . GLU A 1 432 ? -21.916 20.448 -1.327 1.00 45.28 432 GLU A C 1
ATOM 3501 O O . GLU A 1 432 ? -21.294 21.214 -0.585 1.00 45.28 432 GLU A O 1
ATOM 3506 N N . GLY A 1 433 ? -21.524 20.231 -2.589 1.00 43.62 433 GLY A N 1
ATOM 3507 C CA . GLY A 1 433 ? -20.344 20.849 -3.203 1.00 43.62 433 GLY A CA 1
ATOM 3508 C C . GLY A 1 433 ? -20.528 22.338 -3.527 1.00 43.62 433 GLY A C 1
ATOM 3509 O O . GLY A 1 433 ? -19.554 23.094 -3.550 1.00 43.62 433 GLY A O 1
ATOM 3510 N N . LEU A 1 434 ? -21.771 22.790 -3.732 1.00 48.38 434 LEU A N 1
ATOM 3511 C CA . LEU A 1 434 ? -22.099 24.214 -3.870 1.00 48.38 434 LEU A CA 1
ATOM 3512 C C . LEU A 1 434 ? -22.115 24.922 -2.508 1.00 48.38 434 LEU A C 1
ATOM 3514 O O . LEU A 1 434 ? -21.646 26.058 -2.402 1.00 48.38 434 LEU A O 1
ATOM 3518 N N . ARG A 1 435 ? -22.579 24.234 -1.457 1.00 47.53 435 ARG A N 1
ATOM 3519 C CA . ARG A 1 435 ? -22.644 24.749 -0.081 1.00 47.53 435 ARG A CA 1
ATOM 3520 C C . ARG A 1 435 ? -21.253 25.016 0.506 1.00 47.53 435 ARG A C 1
ATOM 3522 O O . ARG A 1 435 ? -21.028 26.103 1.036 1.00 47.53 435 ARG A O 1
ATOM 3529 N N . LYS A 1 436 ? -20.289 24.101 0.306 1.00 47.22 436 LYS A N 1
ATOM 3530 C CA . LYS A 1 436 ? -18.870 24.298 0.688 1.00 47.22 436 LYS A CA 1
ATOM 3531 C C . LYS A 1 436 ? -18.192 25.488 -0.027 1.00 47.22 436 LYS A C 1
ATOM 3533 O O . LYS A 1 436 ? -17.173 25.974 0.446 1.00 47.22 436 LYS A O 1
ATOM 3538 N N . ARG A 1 437 ? -18.753 26.004 -1.133 1.00 50.03 437 ARG A N 1
ATOM 3539 C CA . ARG A 1 437 ? -18.222 27.158 -1.899 1.00 50.03 437 ARG A CA 1
ATOM 3540 C C . ARG A 1 437 ? -18.869 28.509 -1.547 1.00 50.03 437 ARG A C 1
ATOM 3542 O O . ARG A 1 437 ? -18.714 29.471 -2.297 1.00 50.03 437 ARG A O 1
ATOM 3549 N N . GLY A 1 438 ? -19.604 28.596 -0.435 1.00 39.59 438 GLY A N 1
ATOM 3550 C CA . GLY A 1 438 ? -20.057 29.871 0.141 1.00 39.59 438 GLY A CA 1
ATOM 3551 C C . GLY A 1 438 ? -21.108 30.648 -0.665 1.00 39.59 438 GLY A C 1
ATOM 3552 O O . GLY A 1 438 ? -21.317 31.831 -0.402 1.00 39.59 438 GLY A O 1
ATOM 3553 N N . ARG A 1 439 ? -21.784 30.028 -1.643 1.00 53.75 439 ARG A N 1
ATOM 3554 C CA . ARG A 1 439 ? -22.883 30.687 -2.372 1.00 53.75 439 ARG A CA 1
ATOM 3555 C C . ARG A 1 439 ? -24.181 30.651 -1.565 1.00 53.75 439 ARG A C 1
ATOM 3557 O O . ARG A 1 439 ? -24.564 29.613 -1.032 1.00 53.75 439 ARG A O 1
ATOM 3564 N N . SER A 1 440 ? -24.867 31.792 -1.488 1.00 49.06 440 SER A N 1
ATOM 3565 C CA . SER A 1 440 ? -26.114 31.926 -0.731 1.00 49.06 440 SER A CA 1
ATOM 3566 C C . SER A 1 440 ? -27.286 31.213 -1.410 1.00 49.06 440 SER A C 1
ATOM 3568 O O . SER A 1 440 ? -27.395 31.197 -2.639 1.00 49.06 440 SER A O 1
ATOM 3570 N N . LYS A 1 441 ? -28.231 30.724 -0.597 1.00 52.75 441 LYS A N 1
ATOM 3571 C CA . LYS A 1 441 ? -29.485 30.112 -1.064 1.00 52.75 441 LYS A CA 1
ATOM 3572 C C . LYS A 1 441 ? -30.275 31.024 -2.018 1.00 52.75 441 LYS A C 1
ATOM 3574 O O . LYS A 1 441 ? -30.728 30.557 -3.055 1.00 52.75 441 LYS A O 1
ATOM 3579 N N . SER A 1 442 ? -30.309 32.335 -1.753 1.00 52.88 442 SER A N 1
ATOM 3580 C CA . SER A 1 442 ? -30.979 33.317 -2.623 1.00 52.88 442 SER A CA 1
ATOM 3581 C C . SER A 1 442 ? -30.402 33.389 -4.042 1.00 52.88 442 SER A C 1
ATOM 3583 O O . SER A 1 442 ? -31.137 33.666 -4.984 1.00 52.88 442 SER A O 1
ATOM 3585 N N . THR A 1 443 ? -29.106 33.105 -4.216 1.00 58.22 443 THR A N 1
ATOM 3586 C CA . THR A 1 443 ? -28.484 33.030 -5.550 1.00 58.22 443 THR A CA 1
ATOM 3587 C C . THR A 1 443 ? -29.004 31.824 -6.336 1.00 58.22 443 THR A C 1
ATOM 3589 O O . THR A 1 443 ? -29.071 31.862 -7.562 1.00 58.22 443 THR A O 1
ATOM 3592 N N . MET A 1 444 ? -29.377 30.750 -5.638 1.00 52.97 444 MET A N 1
ATOM 3593 C CA . MET A 1 444 ? -29.948 29.551 -6.242 1.00 52.97 444 MET A CA 1
ATOM 3594 C C . MET A 1 444 ? -31.438 29.741 -6.548 1.00 52.97 444 MET A C 1
ATOM 3596 O O . MET A 1 444 ? -31.878 29.397 -7.641 1.00 52.97 444 MET A O 1
ATOM 3600 N N . ASP A 1 445 ? -32.181 30.375 -5.637 1.00 58.16 445 ASP A N 1
ATOM 3601 C CA . ASP A 1 445 ? -33.594 30.711 -5.837 1.00 58.16 445 ASP A CA 1
ATOM 3602 C C . ASP A 1 445 ? -33.791 31.660 -7.047 1.00 58.16 445 ASP A C 1
ATOM 3604 O O . ASP A 1 445 ? -34.704 31.442 -7.844 1.00 58.16 445 ASP A O 1
ATOM 3608 N N . ASP A 1 446 ? -32.907 32.653 -7.264 1.00 59.59 446 ASP A N 1
ATOM 3609 C CA . ASP A 1 446 ? -32.939 33.535 -8.455 1.00 59.59 446 ASP A CA 1
ATOM 3610 C C . ASP A 1 446 ? -32.655 32.775 -9.765 1.00 59.59 446 ASP A C 1
ATOM 3612 O O . ASP A 1 446 ? -33.319 33.000 -10.779 1.00 59.59 446 ASP A O 1
ATOM 3616 N N . LEU A 1 447 ? -31.706 31.832 -9.756 1.00 52.03 447 LEU A N 1
ATOM 3617 C CA . LEU A 1 447 ? -31.394 31.008 -10.931 1.00 52.03 447 LEU A CA 1
ATOM 3618 C C . LEU A 1 447 ? -32.538 30.043 -11.277 1.00 52.03 447 LEU A C 1
ATOM 3620 O O . LEU A 1 447 ? -32.881 29.909 -12.453 1.00 52.03 447 LEU A O 1
ATOM 3624 N N . THR A 1 448 ? -33.167 29.421 -10.277 1.00 51.56 448 THR A N 1
ATOM 3625 C CA . THR A 1 448 ? -34.315 28.522 -10.475 1.00 51.56 448 THR A CA 1
ATOM 3626 C C . THR A 1 448 ? -35.569 29.294 -10.904 1.00 51.56 448 THR A C 1
ATOM 3628 O O . THR A 1 448 ? -36.262 28.866 -11.826 1.00 51.56 448 THR A O 1
ATOM 3631 N N . SER A 1 449 ? -35.817 30.474 -10.322 1.00 51.78 449 SER A N 1
ATOM 3632 C CA . SER A 1 449 ? -36.882 31.407 -10.736 1.00 51.78 449 SER A CA 1
ATOM 3633 C C . SER A 1 449 ? -36.714 31.879 -12.187 1.00 51.78 449 SER A C 1
ATOM 3635 O O . SER A 1 449 ? -37.670 31.950 -12.957 1.00 51.78 449 SER A O 1
ATOM 3637 N N . ARG A 1 450 ? -35.474 32.140 -12.615 1.00 50.88 450 ARG A N 1
ATOM 3638 C CA . ARG A 1 450 ? -35.184 32.485 -14.013 1.00 50.88 450 ARG A CA 1
ATOM 3639 C C . ARG A 1 450 ? -35.341 31.304 -14.960 1.00 50.88 450 ARG A C 1
ATOM 3641 O O . ARG A 1 450 ? -35.742 31.523 -16.095 1.00 50.88 450 ARG A O 1
ATOM 3648 N N . ALA A 1 451 ? -35.060 30.075 -14.526 1.00 42.66 451 ALA A N 1
ATOM 3649 C CA . ALA A 1 451 ? -35.276 28.885 -15.345 1.00 42.66 451 ALA A CA 1
ATOM 3650 C C . ALA A 1 451 ? -36.772 28.627 -15.611 1.00 42.66 451 ALA A C 1
ATOM 3652 O O . ALA A 1 451 ? -37.140 28.341 -16.750 1.00 42.66 451 ALA A O 1
ATOM 3653 N N . SER A 1 452 ? -37.642 28.798 -14.607 1.00 42.69 452 SER A N 1
ATOM 3654 C CA . SER A 1 452 ? -39.092 28.600 -14.765 1.00 42.69 452 SER A CA 1
ATOM 3655 C C . SER A 1 452 ? -39.780 29.667 -15.625 1.00 42.69 452 SER A C 1
ATOM 3657 O O . SER A 1 452 ? -40.798 29.379 -16.248 1.00 42.69 452 SER A O 1
ATOM 3659 N N . GLN A 1 453 ? -39.208 30.870 -15.754 1.00 39.50 453 GLN A N 1
ATOM 3660 C CA . GLN A 1 453 ? -39.703 31.887 -16.696 1.00 39.50 453 GLN A CA 1
ATOM 3661 C C . GLN A 1 453 ? -39.510 31.515 -18.179 1.00 39.50 453 GLN A C 1
ATOM 3663 O O . GLN A 1 453 ? -40.164 32.108 -19.037 1.00 39.50 453 GLN A O 1
ATOM 3668 N N . TYR A 1 454 ? -38.635 30.554 -18.505 1.00 41.31 454 TYR A N 1
ATOM 3669 C CA . TYR A 1 454 ? -38.407 30.111 -19.889 1.00 41.31 454 TYR A CA 1
ATOM 3670 C C . TYR A 1 454 ? -39.266 28.910 -20.313 1.00 41.31 454 TYR A C 1
ATOM 3672 O O . TYR A 1 454 ? -39.347 28.639 -21.508 1.00 41.31 454 TYR A O 1
ATOM 3680 N N . THR A 1 455 ? -39.924 28.208 -19.384 1.00 38.56 455 THR A N 1
ATOM 3681 C CA . THR A 1 455 ? -40.828 27.083 -19.698 1.00 38.56 455 THR A CA 1
ATOM 3682 C C . THR A 1 455 ? -42.282 27.508 -19.933 1.00 38.56 455 THR A C 1
ATOM 3684 O O . THR A 1 455 ? -43.065 26.742 -20.481 1.00 38.56 455 THR A O 1
ATOM 3687 N N . THR A 1 456 ? -42.669 28.741 -19.592 1.00 37.66 456 THR A N 1
ATOM 3688 C CA . THR A 1 456 ? -44.056 29.239 -19.712 1.00 37.66 456 THR A CA 1
ATOM 3689 C C . THR A 1 456 ? -44.449 29.800 -21.090 1.00 37.66 456 THR A C 1
ATOM 3691 O O . THR A 1 456 ? -45.423 30.541 -21.184 1.00 37.66 456 THR A O 1
ATOM 3694 N N . THR A 1 457 ? -43.723 29.479 -22.167 1.00 37.41 457 THR A N 1
ATOM 3695 C CA . THR A 1 457 ? -44.051 29.917 -23.548 1.00 37.41 457 THR A CA 1
ATOM 3696 C C . THR A 1 457 ? -44.380 28.765 -24.507 1.00 37.41 457 THR A C 1
ATOM 3698 O O . THR A 1 457 ? -44.284 28.931 -25.719 1.00 37.41 457 THR A O 1
ATOM 3701 N N . GLU A 1 458 ? -44.747 27.592 -23.986 1.00 39.56 458 GLU A N 1
ATOM 3702 C CA . GLU A 1 458 ? -44.922 26.353 -24.767 1.00 39.56 458 GLU A CA 1
ATOM 3703 C C . GLU A 1 458 ? -46.402 25.939 -24.969 1.00 39.56 458 GLU A C 1
ATOM 3705 O O . GLU A 1 458 ? -46.700 24.782 -25.231 1.00 39.56 458 GLU A O 1
ATOM 3710 N N . THR A 1 459 ? -47.345 26.887 -24.875 1.00 35.22 459 THR A N 1
ATOM 3711 C CA . THR A 1 459 ? -48.809 26.650 -24.920 1.00 35.22 459 THR A CA 1
ATOM 3712 C C . THR A 1 459 ? -49.521 27.068 -26.222 1.00 35.22 459 THR A C 1
ATOM 3714 O O . THR A 1 459 ? -50.739 27.208 -26.231 1.00 35.22 459 THR A O 1
ATOM 3717 N N . GLU A 1 460 ? -48.801 27.236 -27.340 1.00 32.72 460 GLU A N 1
ATOM 3718 C CA . GLU A 1 460 ? -49.387 27.599 -28.655 1.00 32.72 460 GLU A CA 1
ATOM 3719 C C . GLU A 1 460 ? -49.010 26.640 -29.811 1.00 32.72 460 GLU A C 1
ATOM 3721 O O . GLU A 1 460 ? -49.012 27.041 -30.973 1.00 32.72 460 GLU A O 1
ATOM 3726 N N . PHE A 1 461 ? -48.680 25.369 -29.531 1.00 31.92 461 PHE A N 1
ATOM 3727 C CA . PHE A 1 461 ? -48.342 24.382 -30.581 1.00 31.92 461 PHE A CA 1
ATOM 3728 C C . PHE A 1 461 ? -49.135 23.059 -30.565 1.00 31.92 461 PHE A C 1
ATOM 3730 O O . PHE A 1 461 ? -48.900 22.199 -31.412 1.00 31.92 461 PHE A O 1
ATOM 3737 N N . GLU A 1 462 ? -50.134 22.911 -29.692 1.00 33.00 462 GLU A N 1
ATOM 3738 C CA . GLU A 1 462 ? -51.081 21.783 -29.719 1.00 33.00 462 GLU A CA 1
ATOM 3739 C C . GLU A 1 462 ? -52.337 22.128 -30.539 1.00 33.00 462 GLU A C 1
ATOM 3741 O O . GLU A 1 462 ? -53.402 22.402 -29.990 1.00 33.00 462 GLU A O 1
ATOM 3746 N N . THR A 1 463 ? -52.227 22.173 -31.875 1.00 33.69 463 THR A N 1
ATOM 3747 C CA . THR A 1 463 ? -53.419 22.179 -32.766 1.00 33.69 463 THR A CA 1
ATOM 3748 C C . THR A 1 463 ? -53.161 21.749 -34.220 1.00 33.69 463 THR A C 1
ATOM 3750 O O . THR A 1 463 ? -53.940 22.079 -35.110 1.00 33.69 463 THR A O 1
ATOM 3753 N N . VAL A 1 464 ? -52.093 20.989 -34.497 1.00 34.19 464 VAL A N 1
ATOM 3754 C CA . VAL A 1 464 ? -51.893 20.337 -35.806 1.00 34.19 464 VAL A CA 1
ATOM 3755 C C . VAL A 1 464 ? -51.284 18.948 -35.600 1.00 34.19 464 VAL A C 1
ATOM 3757 O O . VAL A 1 464 ? -50.074 18.855 -35.410 1.00 34.19 464 VAL A O 1
ATOM 3760 N N . ASN A 1 465 ? -52.132 17.907 -35.594 1.00 29.48 465 ASN A N 1
ATOM 3761 C CA . ASN A 1 465 ? -51.880 16.507 -36.011 1.00 29.48 465 ASN A CA 1
ATOM 3762 C C . ASN A 1 465 ? -52.917 15.532 -35.398 1.00 29.48 465 ASN A C 1
ATOM 3764 O O . ASN A 1 465 ? -52.560 14.601 -34.681 1.00 29.48 465 ASN A O 1
ATOM 3768 N N . GLU A 1 466 ? -54.200 15.716 -35.721 1.00 32.28 466 GLU A N 1
ATOM 3769 C CA . GLU A 1 466 ? -55.217 14.652 -35.638 1.00 32.28 466 GLU A CA 1
ATOM 3770 C C . GLU A 1 466 ? -55.892 14.497 -37.009 1.00 32.28 466 GLU A C 1
ATOM 3772 O O . GLU A 1 466 ? -56.988 14.987 -37.237 1.00 32.28 466 GLU A O 1
ATOM 3777 N N . GLU A 1 467 ? -55.199 13.845 -37.944 1.00 34.56 467 GLU A N 1
ATOM 3778 C CA . GLU A 1 467 ? -55.760 13.234 -39.160 1.00 34.56 467 GLU A CA 1
ATOM 3779 C C . GLU A 1 467 ? -54.701 12.267 -39.741 1.00 34.56 467 GLU A C 1
ATOM 3781 O O . GLU A 1 467 ? -53.507 12.516 -39.583 1.00 34.56 467 GLU A O 1
ATOM 3786 N N . PHE A 1 468 ? -55.132 11.173 -40.398 1.00 30.11 468 PHE A N 1
ATOM 3787 C CA . PHE A 1 468 ? -54.329 9.995 -40.825 1.00 30.11 468 PHE A CA 1
ATOM 3788 C C . PHE A 1 468 ? -53.791 9.125 -39.658 1.00 30.11 468 PHE A C 1
ATOM 3790 O O . PHE A 1 468 ? -52.723 9.382 -39.118 1.00 30.11 468 PHE A O 1
ATOM 3797 N N . TYR A 1 469 ? -54.435 8.033 -39.230 1.00 29.27 469 TYR A N 1
ATOM 3798 C CA . TYR A 1 469 ? -54.866 6.878 -40.032 1.00 29.27 469 TYR A CA 1
ATOM 3799 C C . TYR A 1 469 ? -55.931 6.044 -39.290 1.00 29.27 469 TYR A C 1
ATOM 3801 O O . TYR A 1 469 ? -55.741 5.687 -38.128 1.00 29.27 469 TYR A O 1
ATOM 3809 N N . THR A 1 470 ? -56.986 5.637 -39.998 1.00 31.05 470 THR A N 1
ATOM 3810 C CA . THR A 1 470 ? -57.938 4.586 -39.591 1.00 31.05 470 THR A CA 1
ATOM 3811 C C . THR A 1 470 ? -58.071 3.556 -40.709 1.00 31.05 470 THR A C 1
ATOM 3813 O O . THR A 1 470 ? -58.078 3.953 -41.871 1.00 31.05 470 THR A O 1
ATOM 3816 N N . ASP A 1 471 ? -58.242 2.286 -40.319 1.00 31.44 471 ASP A N 1
ATOM 3817 C CA . ASP A 1 471 ? -58.466 1.091 -41.156 1.00 31.44 471 ASP A CA 1
ATOM 3818 C C . ASP A 1 471 ? -57.306 0.735 -42.127 1.00 31.44 471 ASP A C 1
ATOM 3820 O O . ASP A 1 471 ? -56.701 1.581 -42.773 1.00 31.44 471 ASP A O 1
ATOM 3824 N N . ASP A 1 472 ? -56.837 -0.515 -42.194 1.00 31.55 472 ASP A N 1
ATOM 3825 C CA . ASP A 1 472 ? -57.644 -1.734 -42.330 1.00 31.55 472 ASP A CA 1
ATOM 3826 C C . ASP A 1 472 ? -57.229 -2.927 -41.438 1.00 31.55 472 ASP A C 1
ATOM 3828 O O . ASP A 1 472 ? -56.066 -3.116 -41.071 1.00 31.55 472 ASP A O 1
ATOM 3832 N N . LYS A 1 473 ? -58.214 -3.790 -41.153 1.00 35.38 473 LYS A N 1
ATOM 3833 C CA . LYS A 1 473 ? -58.040 -5.185 -40.685 1.00 35.38 473 LYS A CA 1
ATOM 3834 C C . LYS A 1 473 ? -57.773 -6.087 -41.918 1.00 35.38 473 LYS A C 1
ATOM 3836 O O . LYS A 1 473 ? -58.046 -5.684 -43.035 1.00 35.38 473 LYS A O 1
ATOM 3841 N N . GLU A 1 474 ? -57.292 -7.331 -41.856 1.00 33.25 474 GLU A N 1
ATOM 3842 C CA . GLU A 1 474 ? -57.858 -8.478 -41.133 1.00 33.25 474 GLU A CA 1
ATOM 3843 C C . GLU A 1 474 ? -57.100 -9.785 -41.511 1.00 33.25 474 GLU A C 1
ATOM 3845 O O . GLU A 1 474 ? -56.430 -9.839 -42.538 1.00 33.25 474 GLU A O 1
ATOM 3850 N N . ASN A 1 475 ? -57.332 -10.864 -40.744 1.00 30.06 475 ASN A N 1
ATOM 3851 C CA . ASN A 1 475 ? -57.090 -12.293 -41.055 1.00 30.06 475 ASN A CA 1
ATOM 3852 C C . ASN A 1 475 ? -55.647 -12.862 -41.025 1.00 30.06 475 ASN A C 1
ATOM 3854 O O . ASN A 1 475 ? -54.728 -12.358 -41.655 1.00 30.06 475 ASN A O 1
ATOM 3858 N N . GLY A 1 476 ? -55.469 -14.008 -40.337 1.00 28.42 476 GLY A N 1
ATOM 3859 C CA . GLY A 1 476 ? -54.182 -14.736 -40.299 1.00 28.42 476 GLY A CA 1
ATOM 3860 C C . GLY A 1 476 ? -54.018 -15.807 -39.204 1.00 28.42 476 GLY A C 1
ATOM 3861 O O . GLY A 1 476 ? -53.063 -15.785 -38.441 1.00 28.42 476 GLY A O 1
ATOM 3862 N N . SER A 1 477 ? -54.963 -16.738 -39.099 1.00 31.33 477 SER A N 1
ATOM 3863 C CA . SER A 1 477 ? -55.029 -17.854 -38.135 1.00 31.33 477 SER A CA 1
ATOM 3864 C C . SER A 1 477 ? -53.737 -18.649 -37.800 1.00 31.33 477 SER A C 1
ATOM 3866 O O . SER A 1 477 ? -53.117 -19.226 -38.686 1.00 31.33 477 SER A O 1
ATOM 3868 N N . ARG A 1 478 ? -53.519 -18.868 -36.490 1.00 34.75 478 ARG A N 1
ATOM 3869 C CA . ARG A 1 478 ? -53.368 -20.187 -35.812 1.00 34.75 478 ARG A CA 1
ATOM 3870 C C . ARG A 1 478 ? -52.349 -21.218 -36.358 1.00 34.75 478 ARG A C 1
ATOM 3872 O O . ARG A 1 478 ? -52.638 -21.921 -37.319 1.00 34.75 478 ARG A O 1
ATOM 3879 N N . SER A 1 479 ? -51.304 -21.506 -35.572 1.00 31.42 479 SER A N 1
ATOM 3880 C CA . SER A 1 479 ? -50.786 -22.880 -35.399 1.00 31.42 479 SER A CA 1
ATOM 3881 C C . SER A 1 479 ? -50.071 -23.042 -34.056 1.00 31.42 479 SER A C 1
ATOM 3883 O O . SER A 1 479 ? -49.072 -22.382 -33.795 1.00 31.42 479 SER A O 1
ATOM 3885 N N . GLU A 1 480 ? -50.550 -23.969 -33.231 1.00 39.66 480 GLU A N 1
ATOM 3886 C CA . GLU A 1 480 ? -49.789 -24.519 -32.106 1.00 39.66 480 GLU A CA 1
ATOM 3887 C C . GLU A 1 480 ? -48.709 -25.477 -32.636 1.00 39.66 480 GLU A C 1
ATOM 3889 O O . GLU A 1 480 ? -48.921 -26.137 -33.659 1.00 39.66 480 GLU A O 1
ATOM 3894 N N . ARG A 1 481 ? -47.589 -25.610 -31.917 1.00 34.59 481 ARG A N 1
ATOM 3895 C CA . ARG A 1 481 ? -46.870 -26.888 -31.795 1.00 34.59 481 ARG A CA 1
ATOM 3896 C C . ARG A 1 481 ? -45.949 -26.889 -30.579 1.00 34.59 481 ARG A C 1
ATOM 3898 O O . ARG A 1 481 ? -44.975 -26.146 -30.521 1.00 34.59 481 ARG A O 1
ATOM 3905 N N . SER A 1 482 ? -46.280 -27.756 -29.634 1.00 42.00 482 SER A N 1
ATOM 3906 C CA . SER A 1 482 ? -45.337 -28.331 -28.684 1.00 42.00 482 SER A CA 1
ATOM 3907 C C . SER A 1 482 ? -44.320 -29.221 -29.407 1.00 42.00 482 SER A C 1
ATOM 3909 O O . SER A 1 482 ? -44.576 -29.681 -30.522 1.00 42.00 482 SER A O 1
ATOM 3911 N N . ASN A 1 483 ? -43.196 -29.489 -28.744 1.00 39.19 483 ASN A N 1
ATOM 3912 C CA . ASN A 1 483 ? -42.519 -30.785 -28.771 1.00 39.19 483 ASN A CA 1
ATOM 3913 C C . ASN A 1 483 ? -41.573 -30.870 -27.564 1.00 39.19 483 ASN A C 1
ATOM 3915 O O . ASN A 1 483 ? -40.694 -30.024 -27.409 1.00 39.19 483 ASN A O 1
ATOM 3919 N N . GLU A 1 484 ? -41.778 -31.891 -26.739 1.00 44.97 484 GLU A N 1
ATOM 3920 C CA . GLU A 1 484 ? -40.805 -32.401 -25.770 1.00 44.97 484 GLU A CA 1
ATOM 3921 C C . GLU A 1 484 ? -39.969 -33.520 -26.433 1.00 44.97 484 GLU A C 1
ATOM 3923 O O . GLU A 1 484 ? -40.388 -34.089 -27.442 1.00 44.97 484 GLU A O 1
ATOM 3928 N N . ASP A 1 485 ? -38.805 -33.797 -25.843 1.00 43.56 485 ASP A N 1
ATOM 3929 C CA . ASP A 1 485 ? -38.019 -35.044 -25.844 1.00 43.56 485 ASP A CA 1
ATOM 3930 C C . ASP A 1 485 ? -37.725 -35.814 -27.155 1.00 43.56 485 ASP A C 1
ATOM 3932 O O . ASP A 1 485 ? -38.562 -36.561 -27.667 1.00 43.56 485 ASP A O 1
ATOM 3936 N N . ILE A 1 486 ? -36.446 -35.774 -27.575 1.00 42.66 486 ILE A N 1
ATOM 3937 C CA . ILE A 1 486 ? -35.496 -36.919 -27.503 1.00 42.66 486 ILE A CA 1
ATOM 3938 C C . ILE A 1 486 ? -34.135 -36.386 -27.030 1.00 42.66 486 ILE A C 1
ATOM 3940 O O . ILE A 1 486 ? -33.713 -35.344 -27.582 1.00 42.66 486 ILE A O 1
#

Nearest PDB structures (foldseek):
  1htn-assembly1_A  TM=7.329E-01  e=2.497E-02  Homo sapiens
  7un3-assembly1_C  TM=6.206E-01  e=8.859E+00  Homo sapiens
  6p29-assembly1_A  TM=1.840E-01  e=2.130E+00  Pseudoalteromonas luteoviolacea
  6hiv-assembly1_DH  TM=2.244E-01  e=7.053E+00  Trypanosoma brucei brucei

pLDDT: mean 70.25, std 17.83, range [28.42, 97.5]

Secondary structure (DSSP, 8-state):
--EEE-B-TT-SBBTTS-B-HHHHHTTSS-S---S--SPEEEEEETTEEEEEETT-S---B------HHHHHHHHHHHTTS--PPPPPPTT-TTEEEEEEEEEEETTEEEEEEEEEE---SSPPPHHHHHHHHHTTT-EEB---SHHHHHHHHHHHS-S--TT-------EEPB-EEEETTEEEEETTS-B-HHHHHHHHHH-TT--S-EEETTTTEEE---TTS--SEEEEEEE-----------PPPPP-SSEEEEEEEEEETTTTEEEEEEEEEESS---HHHHHHHHHHHSS--SPP--SHHHHHHHHHHHS--HHHHTTS--SEEEEE-SEEE-SS-EEETTSSS-THHHHHHHHH-SSEEEETTTEEEEEEETT-S--TTTHHHHHHHHHHHHHHHHHHHHHS-S-SHHHHHHHHHHHHHHTS-HHHHHTTT--HHHHHHHHHHHHTTTTT--S--SS---S------------------

Solvent-accessible surface area (backbone atoms only — not comparable to full-atom values): 29939 Å² total; per-residue (Å²): 126,45,31,54,48,59,39,54,73,90,59,77,36,27,78,87,68,47,75,41,63,69,46,40,76,73,58,77,54,65,97,82,75,82,91,64,92,69,64,45,24,35,30,42,45,100,89,50,75,48,81,38,66,68,83,59,83,80,58,86,38,88,74,80,83,70,74,65,71,51,61,56,46,49,58,56,52,40,67,64,48,89,62,73,57,79,79,74,63,94,85,58,83,72,40,79,43,73,53,70,43,45,43,80,54,105,86,51,46,30,24,40,37,39,40,35,62,62,91,66,101,62,56,56,39,60,71,58,47,37,56,53,16,46,69,63,68,23,18,24,33,72,51,69,42,71,67,54,43,55,51,51,43,56,70,78,54,63,90,85,63,97,76,72,65,89,80,70,81,60,46,41,50,46,19,55,47,62,55,101,89,48,73,55,31,18,70,72,67,47,59,28,62,47,50,52,51,53,26,51,76,75,47,82,82,63,74,41,58,30,37,38,74,87,73,83,45,56,42,51,42,61,65,86,55,70,45,60,39,45,36,21,40,17,68,49,80,63,77,80,69,84,76,78,81,70,64,82,78,80,91,61,94,63,43,50,73,48,71,41,76,43,73,38,80,83,70,77,42,71,49,68,49,71,56,71,54,60,82,59,94,72,54,72,70,56,48,38,52,42,28,41,70,77,68,72,46,53,38,52,79,50,63,46,71,56,56,46,52,49,49,52,67,68,78,42,79,53,74,74,57,38,73,72,47,93,51,64,61,50,75,44,69,35,20,43,45,59,57,99,88,50,70,40,33,72,71,72,76,53,57,44,64,50,48,53,53,36,43,78,74,42,85,47,37,42,72,49,92,83,50,38,39,27,46,41,52,45,61,76,69,64,71,56,76,71,65,59,46,61,58,51,52,50,52,52,51,52,50,52,53,53,52,54,52,56,70,70,47,94,60,82,65,65,74,58,53,56,52,54,53,50,52,56,52,60,73,70,54,58,70,69,68,47,54,79,66,74,60,56,69,68,64,51,54,53,53,53,54,56,54,57,68,70,63,77,76,76,86,85,72,93,84,81,87,91,76,92,88,79,87,82,87,82,90,83,83,88,81,89,78,87,85,81,91,134